Protein 4CG6 (pdb70)

Foldseek 3Di:
DDALQVQVVLQVVLQVLLVVLAVCLADDDPDDAPDDDAFLQQLLQQLLHDHRDGRLLPLLLCLLVLLVVFLPDDDPPQVQHPDPPTDPLLVSSVVSVVVSVVVVLQQDADDPVVGPHDPDHHHCNVSSVSSCVSSVSSVVCCSPVQSNHDHGPPDQPSSLPNVVVVQVVLLPDCPVAPDALQDPRRHQWDDVNSVVNNPDDPDPPDHDDIGPRDHLFVLAVVLLVVLVVVLVVLQPAWDWQFFLFQAPVSDDDTDTDSLLPLQARLLSVLSNVLSNCQSPLVCVQPPDDDPDVVQVVQCPPLWDRSHPPDPRHHTHSNQLQAPPLVLLPDDPPVRRLVSNLVVLLVSSLVSLQVCCPPVTPAQVVVLVVCVVSPSNVSPDDPDPSVPVSHDVNSVSSSVSRSVLSNVLSVSSNVGDHSSSNHDNSSSSSVVNVQCSAAVSSPPGGDDDPPDD/DVVVVVVVVVVVVVDVVVDDPCPPPRVVVVVVVVVVVVCVVCVVVVVVVQAPPCVVPHDPHD/DDPDPCPVDPVVVVVVVVVVVCVPPQCDPDPPHDHD/DVVVVVVVVVVVVVVVD

Sequence (567 aa):
KIQFKEKVLWTAITLFIFLVCCQIPLFGIMSSDSADPFYWMRVILASNRGTLMELGISPIVTSGLIMQLLAGAKIIEVGDTPKDRALFNGAQKLFGMIITIGQSIVYVMTGMYGDPSEMGAGICLLITIQLFVAGLIVLLLDELLQKGYGLGSGISLFIATNICETIVWKAFSPTTVNTGRGMEFEGAIIALFHLLATRTDKVRALREAFYRQNLPNLMNLIATIFVFAVVIYFQGFRVDLPIKSARYRGQYNTYPIKLFYTSNIPIILQSALVSNLYVISQMLSARFSGNLLVSLLGTWSDTSSGGPARAYPVGGLCHYLSPPESFGSVLEDPVHAVVYIVFMLGSCAFFSKTWIEVSGSSAKDVAKQLKEQQMVMRGHRETSMVHELNRYIPTAAAFGGLCIGALSVLADFLGAIGSGTGILLAVTIIYQYFEIFVKEQSEVGSMGALLFFVEPSRQFVKDSIRLVKRCTKPDRKEFQKIAMATAIGFAIMGFIGFFVKLIHIPINNIIVGGEDSPGLKVGPVPVLVMSLLFIASVFMLHIWGKYTRSVFIVSVGSFISVLFIVI

Secondary structure (DSSP, 8-state):
---HHHHHHHHHHHHHHHHHHHHHHHS-TT--------SHHHHHH-SS--SSS--SSHHHHHHHHHHHHHHT---SS-TT-S-SS---THHHHHHHHHHHHHHHHHHS---STT--S-SSS---HHHHHHHHHHHHHHHHHHHHHHTT----STTHHHHHHHHHHHHHHHHHS--SPSSP-SSSSSS---HHHHHHHTT-SSSTTSSSS---SS-SSHHHHHHHHHHHHHHHHTSS--B----S-SSTT-------B-SSTTTHHHHHHHHHHHHHHHHHHHHHHHHTSSTTHHHHHH--SS--TT-TT--SSPTTHHHHH-SS-GGGS----TTSHHHHHHHHHHHHHHHHHHHTTTSS--HHHHHHHHHHTT-SSTT--SS-TTTTT-THHHHHHHHHHHHHHHHHHHHHHHH--SSSSSHHHHHHHHHHHHHHHHTTTTS-----SS--/-HHHHHHHHHHHHHHHHH----TTHHHHHHHHHHHHHHHHHHHHHHHHHHHHGGGTS-SS--/--S-SSTT-HHHHHHHHHHHHHHHHTSS-SSS----/-HHHHHHHHHHHHHHH-

GO terms:
  GO:0005789 endoplasmic reticulum membrane (C, EXP)
  GO:0005789 endoplasmic reticulum membrane (C, TAS)
  GO:0005789 endoplasmic reticulum membrane (C, IDA)
  GO:0045047 protein targeting to ER (P, IDA)

InterPro domains:
  IPR002208 SecY/SEC61-alpha family [PF00344] (75-458)
  IPR002208 SecY/SEC61-alpha family [PIRSF004557] (9-459)
  IPR002208 SecY/SEC61-alpha family [PTHR10906] (17-467)
  IPR002208 SecY/SEC61-alpha family [TIGR00967] (29-465)
  IPR019561 Translocon Sec61/SecY, plug domain [PF10559] (40-74)
  IPR023201 SecY domain superfamily [G3DSA:1.10.3370.10] (6-472)
  IPR023201 SecY domain superfamily [SSF103491] (8-464)
  IPR030659 SecY conserved site [PS00755] (75-94)
  IPR030659 SecY conserved site [PS00756] (164-182)

Organism: Canis lupus familiaris (NCBI:txid9615)

Nearest PDB structures (foldseek):
  4cg6-assembly1_B  TM=1.016E+00  e=1.359E-09  Canis lupus familiaris
  4cg7-assembly1_B  TM=8.699E-01  e=1.970E-08  Canis lupus familiaris
  4cg6-assembly1_A  TM=1.002E+00  e=8.835E-71  Canis lupus familiaris
  2wwb-assembly1_A  TM=7.663E-01  e=1.819E-44  Canis lupus familiaris
  4cg7-assembly1_A  TM=7.395E-01  e=1.780E-42  Canis lupus familiaris

Radius of gyration: 25.64 Å; Cα contacts (8 Å, |Δi|>4): 729; chains: 4; bounding box: 77×64×60 Å

Structure (mmCIF, N/CA/C/O backbone):
data_4CG6
#
_entry.id   4CG6
#
_cell.length_a   1.000
_cell.length_b   1.000
_cell.length_c   1.000
_cell.angle_alpha   90.00
_cell.angle_beta   90.00
_cell.angle_gamma   90.00
#
_symmetry.space_group_name_H-M   'P 1'
#
loop_
_entity.id
_entity.type
_entity.pdbx_description
1 polymer 'PROTEIN TRANSPORT PROTEIN SEC61 SUBUNIT ALPHA ISOFORM 1'
2 polymer 'PROTEIN TRANSPORT PROTEIN SEC61 SUBUNIT GAMMA'
3 polymer 'PROTEIN TRANSPORT PROTEIN SEC61 SUBUNIT BETA'
4 polymer PEPTIDE
#
loop_
_atom_site.group_PDB
_atom_site.id
_atom_site.type_symbol
_atom_site.label_atom_id
_atom_site.label_alt_id
_atom_site.label_comp_id
_atom_site.label_asym_id
_atom_site.label_entity_id
_atom_site.label_seq_id
_atom_site.pdbx_PDB_ins_code
_atom_site.Cartn_x
_atom_site.Cartn_y
_atom_site.Cartn_z
_atom_site.occupancy
_atom_site.B_iso_or_equiv
_atom_site.auth_seq_id
_atom_site.auth_comp_id
_atom_site.auth_asym_id
_atom_site.auth_atom_id
_atom_site.pdbx_PDB_model_num
ATOM 1 N N . LYS A 1 25 ? 113.773 -1.296 0.220 1.00 0.00 25 LYS A N 1
ATOM 2 C CA . LYS A 1 25 ? 112.405 -1.811 0.463 1.00 0.00 25 LYS A CA 1
ATOM 3 C C . LYS A 1 25 ? 112.292 -2.288 1.880 1.00 0.00 25 LYS A C 1
ATOM 4 O O . LYS A 1 25 ? 113.233 -2.850 2.442 1.00 0.00 25 LYS A O 1
ATOM 10 N N . ILE A 1 26 ? 111.100 -2.070 2.492 1.00 0.00 26 ILE A N 1
ATOM 11 C CA . ILE A 1 26 ? 110.751 -2.574 3.802 1.00 0.00 26 ILE A CA 1
ATOM 12 C C . ILE A 1 26 ? 110.506 -4.065 3.665 1.00 0.00 26 ILE A C 1
ATOM 13 O O . ILE A 1 26 ? 110.184 -4.532 2.573 1.00 0.00 26 ILE A O 1
ATOM 18 N N . GLN A 1 27 ? 110.647 -4.806 4.790 1.00 0.00 27 GLN A N 1
ATOM 19 C CA . GLN A 1 27 ? 110.545 -6.237 4.952 1.00 0.00 27 GLN A CA 1
ATOM 20 C C . GLN A 1 27 ? 111.523 -6.506 6.043 1.00 0.00 27 GLN A C 1
ATOM 21 O O . GLN A 1 27 ? 112.705 -6.186 5.922 1.00 0.00 27 GLN A O 1
ATOM 27 N N . PHE A 1 28 ? 111.020 -7.098 7.152 1.00 0.00 28 PHE A N 1
ATOM 28 C CA . PHE A 1 28 ? 111.791 -7.492 8.309 1.00 0.00 28 PHE A CA 1
ATOM 29 C C . PHE A 1 28 ? 112.822 -8.524 7.953 1.00 0.00 28 PHE A C 1
ATOM 30 O O . PHE A 1 28 ? 113.942 -8.482 8.457 1.00 0.00 28 PHE A O 1
ATOM 38 N N . LYS A 1 29 ? 112.452 -9.475 7.059 1.00 0.00 29 LYS A N 1
ATOM 39 C CA . LYS A 1 29 ? 113.342 -10.494 6.566 1.00 0.00 29 LYS A CA 1
ATOM 40 C C . LYS A 1 29 ? 114.518 -9.932 5.807 1.00 0.00 29 LYS A C 1
ATOM 41 O O . LYS A 1 29 ? 115.644 -10.380 6.002 1.00 0.00 29 LYS A O 1
ATOM 47 N N . GLU A 1 30 ? 114.291 -8.919 4.933 1.00 0.00 30 GLU A N 1
ATOM 48 C CA . GLU A 1 30 ? 115.355 -8.331 4.151 1.00 0.00 30 GLU A CA 1
ATOM 49 C C . GLU A 1 30 ? 116.399 -7.618 4.965 1.00 0.00 30 GLU A C 1
ATOM 50 O O . GLU A 1 30 ? 117.587 -7.786 4.703 1.00 0.00 30 GLU A O 1
ATOM 56 N N . LYS A 1 31 ? 115.978 -6.818 5.980 1.00 0.00 31 LYS A N 1
ATOM 57 C CA . LYS A 1 31 ? 116.886 -6.014 6.772 1.00 0.00 31 LYS A CA 1
ATOM 58 C C . LYS A 1 31 ? 117.865 -6.819 7.586 1.00 0.00 31 LYS A C 1
ATOM 59 O O . LYS A 1 31 ? 119.045 -6.475 7.639 1.00 0.00 31 LYS A O 1
ATOM 65 N N . VAL A 1 32 ? 117.400 -7.928 8.216 1.00 0.00 32 VAL A N 1
ATOM 66 C CA . VAL A 1 32 ? 118.234 -8.847 8.961 1.00 0.00 32 VAL A CA 1
ATOM 67 C C . VAL A 1 32 ? 119.259 -9.539 8.090 1.00 0.00 32 VAL A C 1
ATOM 68 O O . VAL A 1 32 ? 120.408 -9.696 8.499 1.00 0.00 32 VAL A O 1
ATOM 72 N N . LEU A 1 33 ? 118.851 -9.961 6.863 1.00 0.00 33 LEU A N 1
ATOM 73 C CA . LEU A 1 33 ? 119.690 -10.629 5.890 1.00 0.00 33 LEU A CA 1
ATOM 74 C C . LEU A 1 33 ? 120.822 -9.767 5.404 1.00 0.00 33 LEU A C 1
ATOM 75 O O . LEU A 1 33 ? 121.930 -10.270 5.242 1.00 0.00 33 LEU A O 1
ATOM 80 N N . TRP A 1 34 ? 120.584 -8.453 5.159 1.00 0.00 34 TRP A N 1
ATOM 81 C CA . TRP A 1 34 ? 121.602 -7.538 4.676 1.00 0.00 34 TRP A CA 1
ATOM 82 C C . TRP A 1 34 ? 122.726 -7.393 5.666 1.00 0.00 34 TRP A C 1
ATOM 83 O O . TRP A 1 34 ? 123.895 -7.385 5.284 1.00 0.00 34 TRP A O 1
ATOM 94 N N . THR A 1 35 ? 122.373 -7.301 6.972 1.00 0.00 35 THR A N 1
ATOM 95 C CA . THR A 1 35 ? 123.298 -7.207 8.081 1.00 0.00 35 THR A CA 1
ATOM 96 C C . THR A 1 35 ? 124.154 -8.454 8.173 1.00 0.00 35 THR A C 1
ATOM 97 O O . THR A 1 35 ? 125.347 -8.371 8.450 1.00 0.00 35 THR A O 1
ATOM 101 N N . ALA A 1 36 ? 123.553 -9.646 7.940 1.00 0.00 36 ALA A N 1
ATOM 102 C CA . ALA A 1 36 ? 124.237 -10.920 7.956 1.00 0.00 36 ALA A CA 1
ATOM 103 C C . ALA A 1 36 ? 125.309 -11.082 6.896 1.00 0.00 36 ALA A C 1
ATOM 104 O O . ALA A 1 36 ? 126.381 -11.603 7.195 1.00 0.00 36 ALA A O 1
ATOM 106 N N . ILE A 1 37 ? 125.046 -10.668 5.626 1.00 0.00 37 ILE A N 1
ATOM 107 C CA . ILE A 1 37 ? 126.006 -10.781 4.536 1.00 0.00 37 ILE A CA 1
ATOM 108 C C . ILE A 1 37 ? 127.241 -9.936 4.769 1.00 0.00 37 ILE A C 1
ATOM 109 O O . ILE A 1 37 ? 128.362 -10.402 4.566 1.00 0.00 37 ILE A O 1
ATOM 114 N N . THR A 1 38 ? 127.044 -8.687 5.259 1.00 0.00 38 THR A N 1
ATOM 115 C CA . THR A 1 38 ? 128.067 -7.745 5.673 1.00 0.00 38 THR A CA 1
ATOM 116 C C . THR A 1 38 ? 128.969 -8.286 6.755 1.00 0.00 38 THR A C 1
ATOM 117 O O . THR A 1 38 ? 130.166 -8.002 6.774 1.00 0.00 38 THR A O 1
ATOM 121 N N . LEU A 1 39 ? 128.367 -9.050 7.700 1.00 0.00 39 LEU A N 1
ATOM 122 C CA . LEU A 1 39 ? 128.931 -9.501 8.949 1.00 0.00 39 LEU A CA 1
ATOM 123 C C . LEU A 1 39 ? 130.156 -10.353 8.743 1.00 0.00 39 LEU A C 1
ATOM 124 O O . LEU A 1 39 ? 131.132 -10.236 9.481 1.00 0.00 39 LEU A O 1
ATOM 129 N N . PHE A 1 40 ? 130.121 -11.236 7.717 1.00 0.00 40 PHE A N 1
ATOM 130 C CA . PHE A 1 40 ? 131.197 -12.135 7.379 1.00 0.00 40 PHE A CA 1
ATOM 131 C C . PHE A 1 40 ? 132.418 -11.391 6.880 1.00 0.00 40 PHE A C 1
ATOM 132 O O . PHE A 1 40 ? 133.535 -11.748 7.243 1.00 0.00 40 PHE A O 1
ATOM 140 N N . ILE A 1 41 ? 132.229 -10.354 6.023 1.00 0.00 41 ILE A N 1
ATOM 141 C CA . ILE A 1 41 ? 133.305 -9.635 5.358 1.00 0.00 41 ILE A CA 1
ATOM 142 C C . ILE A 1 41 ? 134.153 -8.852 6.346 1.00 0.00 41 ILE A C 1
ATOM 143 O O . ILE A 1 41 ? 135.341 -8.632 6.117 1.00 0.00 41 ILE A O 1
ATOM 148 N N . PHE A 1 42 ? 133.556 -8.483 7.506 1.00 0.00 42 PHE A N 1
ATOM 149 C CA . PHE A 1 42 ? 134.190 -7.893 8.668 1.00 0.00 42 PHE A CA 1
ATOM 150 C C . PHE A 1 42 ? 135.334 -8.716 9.218 1.00 0.00 42 PHE A C 1
ATOM 151 O O . PHE A 1 42 ? 136.313 -8.167 9.717 1.00 0.00 42 PHE A O 1
ATOM 159 N N . LEU A 1 43 ? 135.212 -10.062 9.185 1.00 0.00 43 LEU A N 1
ATOM 160 C CA . LEU A 1 43 ? 136.151 -10.972 9.796 1.00 0.00 43 LEU A CA 1
ATOM 161 C C . LEU A 1 43 ? 137.254 -11.260 8.806 1.00 0.00 43 LEU A C 1
ATOM 162 O O . LEU A 1 43 ? 138.418 -11.343 9.198 1.00 0.00 43 LEU A O 1
ATOM 167 N N . VAL A 1 44 ? 136.925 -11.407 7.497 1.00 0.00 44 VAL A N 1
ATOM 168 C CA . VAL A 1 44 ? 137.890 -11.658 6.439 1.00 0.00 44 VAL A CA 1
ATOM 169 C C . VAL A 1 44 ? 138.899 -10.531 6.311 1.00 0.00 44 VAL A C 1
ATOM 170 O O . VAL A 1 44 ? 140.091 -10.774 6.127 1.00 0.00 44 VAL A O 1
ATOM 174 N N . CYS A 1 45 ? 138.430 -9.267 6.457 1.00 0.00 45 CYS A N 1
ATOM 175 C CA . CYS A 1 45 ? 139.236 -8.065 6.440 1.00 0.00 45 CYS A CA 1
ATOM 176 C C . CYS A 1 45 ? 140.210 -7.969 7.588 1.00 0.00 45 CYS A C 1
ATOM 177 O O . CYS A 1 45 ? 141.319 -7.488 7.390 1.00 0.00 45 CYS A O 1
ATOM 180 N N . CYS A 1 46 ? 139.785 -8.397 8.805 1.00 0.00 46 CYS A N 1
ATOM 181 C CA . CYS A 1 46 ? 140.312 -8.109 10.128 1.00 0.00 46 CYS A CA 1
ATOM 182 C C . CYS A 1 46 ? 141.777 -8.447 10.308 1.00 0.00 46 CYS A C 1
ATOM 183 O O . CYS A 1 46 ? 142.490 -7.722 10.998 1.00 0.00 46 CYS A O 1
ATOM 186 N N . GLN A 1 47 ? 142.238 -9.587 9.748 1.00 0.00 47 GLN A N 1
ATOM 187 C CA . GLN A 1 47 ? 143.513 -10.221 10.008 1.00 0.00 47 GLN A CA 1
ATOM 188 C C . GLN A 1 47 ? 144.721 -9.370 9.641 1.00 0.00 47 GLN A C 1
ATOM 189 O O . GLN A 1 47 ? 145.687 -9.327 10.400 1.00 0.00 47 GLN A O 1
ATOM 195 N N . ILE A 1 48 ? 144.714 -8.678 8.477 1.00 0.00 48 ILE A N 1
ATOM 196 C CA . ILE A 1 48 ? 145.758 -7.760 8.041 1.00 0.00 48 ILE A CA 1
ATOM 197 C C . ILE A 1 48 ? 145.871 -6.525 8.957 1.00 0.00 48 ILE A C 1
ATOM 198 O O . ILE A 1 48 ? 147.001 -6.176 9.297 1.00 0.00 48 ILE A O 1
ATOM 203 N N . PRO A 1 49 ? 144.805 -5.888 9.466 1.00 0.00 49 PRO A N 1
ATOM 204 C CA . PRO A 1 49 ? 144.864 -4.824 10.457 1.00 0.00 49 PRO A CA 1
ATOM 205 C C . PRO A 1 49 ? 145.483 -5.243 11.761 1.00 0.00 49 PRO A C 1
ATOM 206 O O . PRO A 1 49 ? 146.121 -4.382 12.361 1.00 0.00 49 PRO A O 1
ATOM 210 N N . LEU A 1 50 ? 145.226 -6.498 12.227 1.00 0.00 50 LEU A N 1
ATOM 211 C CA . LEU A 1 50 ? 145.773 -7.191 13.391 1.00 0.00 50 LEU A CA 1
ATOM 212 C C . LEU A 1 50 ? 147.284 -7.012 13.486 1.00 0.00 50 LEU A C 1
ATOM 213 O O . LEU A 1 50 ? 147.747 -5.906 13.758 1.00 0.00 50 LEU A O 1
ATOM 218 N N . PHE A 1 51 ? 148.111 -8.076 13.348 1.00 0.00 51 PHE A N 1
ATOM 219 C CA . PHE A 1 51 ? 149.532 -7.857 13.192 1.00 0.00 51 PHE A CA 1
ATOM 220 C C . PHE A 1 51 ? 149.866 -8.209 11.776 1.00 0.00 51 PHE A C 1
ATOM 221 O O . PHE A 1 51 ? 149.612 -9.319 11.310 1.00 0.00 51 PHE A O 1
ATOM 229 N N . GLY A 1 52 ? 150.474 -7.223 11.077 1.00 0.00 52 GLY A N 1
ATOM 230 C CA . GLY A 1 52 ? 151.122 -7.379 9.806 1.00 0.00 52 GLY A CA 1
ATOM 231 C C . GLY A 1 52 ? 152.493 -6.833 10.023 1.00 0.00 52 GLY A C 1
ATOM 232 O O . GLY A 1 52 ? 152.635 -5.738 10.566 1.00 0.00 52 GLY A O 1
ATOM 233 N N . ILE A 1 53 ? 153.532 -7.593 9.601 1.00 0.00 53 ILE A N 1
ATOM 234 C CA . ILE A 1 53 ? 154.943 -7.257 9.640 1.00 0.00 53 ILE A CA 1
ATOM 235 C C . ILE A 1 53 ? 155.417 -6.917 11.044 1.00 0.00 53 ILE A C 1
ATOM 236 O O . ILE A 1 53 ? 155.116 -7.649 11.986 1.00 0.00 53 ILE A O 1
ATOM 241 N N . MET A 1 54 ? 156.163 -5.798 11.211 1.00 0.00 54 MET A N 1
ATOM 242 C CA . MET A 1 54 ? 156.683 -5.326 12.473 1.00 0.00 54 MET A CA 1
ATOM 243 C C . MET A 1 54 ? 155.773 -4.325 13.146 1.00 0.00 54 MET A C 1
ATOM 244 O O . MET A 1 54 ? 156.130 -3.810 14.205 1.00 0.00 54 MET A O 1
ATOM 249 N N . SER A 1 55 ? 154.597 -3.999 12.542 1.00 0.00 55 SER A N 1
ATOM 250 C CA . SER A 1 55 ? 153.783 -2.859 12.929 1.00 0.00 55 SER A CA 1
ATOM 251 C C . SER A 1 55 ? 153.279 -2.950 14.355 1.00 0.00 55 SER A C 1
ATOM 252 O O . SER A 1 55 ? 152.897 -4.020 14.827 1.00 0.00 55 SER A O 1
ATOM 255 N N . SER A 1 56 ? 153.296 -1.792 15.058 1.00 0.00 56 SER A N 1
ATOM 256 C CA . SER A 1 56 ? 152.885 -1.666 16.433 1.00 0.00 56 SER A CA 1
ATOM 257 C C . SER A 1 56 ? 152.014 -0.450 16.541 1.00 0.00 56 SER A C 1
ATOM 258 O O . SER A 1 56 ? 152.099 0.468 15.725 1.00 0.00 56 SER A O 1
ATOM 261 N N . ASP A 1 57 ? 151.149 -0.438 17.579 1.00 0.00 57 ASP A N 1
ATOM 262 C CA . ASP A 1 57 ? 150.327 0.680 17.968 1.00 0.00 57 ASP A CA 1
ATOM 263 C C . ASP A 1 57 ? 150.790 1.045 19.348 1.00 0.00 57 ASP A C 1
ATOM 264 O O . ASP A 1 57 ? 150.991 0.165 20.184 1.00 0.00 57 ASP A O 1
ATOM 269 N N . SER A 1 58 ? 150.990 2.359 19.605 1.00 0.00 58 SER A N 1
ATOM 270 C CA . SER A 1 58 ? 151.481 2.844 20.871 1.00 0.00 58 SER A CA 1
ATOM 271 C C . SER A 1 58 ? 150.316 3.540 21.522 1.00 0.00 58 SER A C 1
ATOM 272 O O . SER A 1 58 ? 149.650 4.371 20.905 1.00 0.00 58 SER A O 1
ATOM 275 N N . ALA A 1 59 ? 150.081 3.168 22.806 1.00 0.00 59 ALA A N 1
ATOM 276 C CA . ALA A 1 59 ? 148.942 3.400 23.677 1.00 0.00 59 ALA A CA 1
ATOM 277 C C . ALA A 1 59 ? 147.550 3.339 23.071 1.00 0.00 59 ALA A C 1
ATOM 278 O O . ALA A 1 59 ? 147.374 3.185 21.866 1.00 0.00 59 ALA A O 1
ATOM 280 N N . ASP A 1 60 ? 146.541 3.433 23.975 1.00 0.00 60 ASP A N 1
ATOM 281 C CA . ASP A 1 60 ? 145.107 3.296 23.791 1.00 0.00 60 ASP A CA 1
ATOM 282 C C . ASP A 1 60 ? 144.487 2.553 24.968 1.00 0.00 60 ASP A C 1
ATOM 283 O O . ASP A 1 60 ? 143.746 3.245 25.663 1.00 0.00 60 ASP A O 1
ATOM 288 N N . PRO A 1 61 ? 144.681 1.236 25.261 1.00 0.00 61 PRO A N 1
ATOM 289 C CA . PRO A 1 61 ? 144.177 0.520 26.423 1.00 0.00 61 PRO A CA 1
ATOM 290 C C . PRO A 1 61 ? 142.997 0.974 27.245 1.00 0.00 61 PRO A C 1
ATOM 291 O O . PRO A 1 61 ? 143.126 1.928 28.011 1.00 0.00 61 PRO A O 1
ATOM 295 N N . PHE A 1 62 ? 141.915 0.165 27.166 1.00 0.00 62 PHE A N 1
ATOM 296 C CA . PHE A 1 62 ? 140.782 0.121 28.053 1.00 0.00 62 PHE A CA 1
ATOM 297 C C . PHE A 1 62 ? 139.860 -0.853 27.343 1.00 0.00 62 PHE A C 1
ATOM 298 O O . PHE A 1 62 ? 140.267 -1.540 26.407 1.00 0.00 62 PHE A O 1
ATOM 306 N N . TYR A 1 63 ? 138.613 -0.987 27.840 1.00 0.00 63 TYR A N 1
ATOM 307 C CA . TYR A 1 63 ? 137.801 -2.165 27.664 1.00 0.00 63 TYR A CA 1
ATOM 308 C C . TYR A 1 63 ? 136.413 -1.750 27.314 1.00 0.00 63 TYR A C 1
ATOM 309 O O . TYR A 1 63 ? 135.825 -2.262 26.365 1.00 0.00 63 TYR A O 1
ATOM 318 N N . TRP A 1 64 ? 135.843 -0.827 28.124 1.00 0.00 64 TRP A N 1
ATOM 319 C CA . TRP A 1 64 ? 134.515 -0.270 27.981 1.00 0.00 64 TRP A CA 1
ATOM 320 C C . TRP A 1 64 ? 134.388 0.434 26.655 1.00 0.00 64 TRP A C 1
ATOM 321 O O . TRP A 1 64 ? 133.393 0.278 25.953 1.00 0.00 64 TRP A O 1
ATOM 332 N N . MET A 1 65 ? 135.420 1.232 26.289 1.00 0.00 65 MET A N 1
ATOM 333 C CA . MET A 1 65 ? 135.517 1.913 25.018 1.00 0.00 65 MET A CA 1
ATOM 334 C C . MET A 1 65 ? 135.636 0.906 23.910 1.00 0.00 65 MET A C 1
ATOM 335 O O . MET A 1 65 ? 135.025 1.094 22.867 1.00 0.00 65 MET A O 1
ATOM 340 N N . ARG A 1 66 ? 136.426 -0.173 24.109 1.00 0.00 66 ARG A N 1
ATOM 341 C CA . ARG A 1 66 ? 136.730 -1.174 23.117 1.00 0.00 66 ARG A CA 1
ATOM 342 C C . ARG A 1 66 ? 135.521 -1.963 22.658 1.00 0.00 66 ARG A C 1
ATOM 343 O O . ARG A 1 66 ? 135.393 -2.207 21.464 1.00 0.00 66 ARG A O 1
ATOM 351 N N . VAL A 1 67 ? 134.602 -2.388 23.569 1.00 0.00 67 VAL A N 1
ATOM 352 C CA . VAL A 1 67 ? 133.370 -3.080 23.208 1.00 0.00 67 VAL A CA 1
ATOM 353 C C . VAL A 1 67 ? 132.428 -2.217 22.381 1.00 0.00 67 VAL A C 1
ATOM 354 O O . VAL A 1 67 ? 131.771 -2.705 21.463 1.00 0.00 67 VAL A O 1
ATOM 358 N N . ILE A 1 68 ? 132.359 -0.896 22.676 1.00 0.00 68 ILE A N 1
ATOM 359 C CA . ILE A 1 68 ? 131.592 0.086 21.935 1.00 0.00 68 ILE A CA 1
ATOM 360 C C . ILE A 1 68 ? 132.166 0.274 20.553 1.00 0.00 68 ILE A C 1
ATOM 361 O O . ILE A 1 68 ? 131.435 0.311 19.564 1.00 0.00 68 ILE A O 1
ATOM 366 N N . LEU A 1 69 ? 133.512 0.391 20.486 1.00 0.00 69 LEU A N 1
ATOM 367 C CA . LEU A 1 69 ? 134.313 0.744 19.338 1.00 0.00 69 LEU A CA 1
ATOM 368 C C . LEU A 1 69 ? 134.139 -0.321 18.298 1.00 0.00 69 LEU A C 1
ATOM 369 O O . LEU A 1 69 ? 133.837 -0.025 17.144 1.00 0.00 69 LEU A O 1
ATOM 374 N N . ALA A 1 70 ? 134.327 -1.578 18.755 1.00 0.00 70 ALA A N 1
ATOM 375 C CA . ALA A 1 70 ? 133.921 -2.854 18.226 1.00 0.00 70 ALA A CA 1
ATOM 376 C C . ALA A 1 70 ? 132.570 -2.993 17.586 1.00 0.00 70 ALA A C 1
ATOM 377 O O . ALA A 1 70 ? 131.757 -3.780 18.065 1.00 0.00 70 ALA A O 1
ATOM 379 N N . SER A 1 71 ? 132.290 -2.273 16.475 1.00 0.00 71 SER A N 1
ATOM 380 C CA . SER A 1 71 ? 131.266 -2.680 15.542 1.00 0.00 71 SER A CA 1
ATOM 381 C C . SER A 1 71 ? 131.896 -3.718 14.636 1.00 0.00 71 SER A C 1
ATOM 382 O O . SER A 1 71 ? 132.168 -3.459 13.466 1.00 0.00 71 SER A O 1
ATOM 385 N N . ASN A 1 72 ? 132.141 -4.927 15.201 1.00 0.00 72 ASN A N 1
ATOM 386 C CA . ASN A 1 72 ? 132.725 -6.073 14.550 1.00 0.00 72 ASN A CA 1
ATOM 387 C C . ASN A 1 72 ? 134.237 -5.977 14.535 1.00 0.00 72 ASN A C 1
ATOM 388 O O . ASN A 1 72 ? 134.904 -6.739 13.837 1.00 0.00 72 ASN A O 1
ATOM 393 N N . ARG A 1 73 ? 134.816 -5.004 15.281 1.00 0.00 73 ARG A N 1
ATOM 394 C CA . ARG A 1 73 ? 136.187 -4.598 15.096 1.00 0.00 73 ARG A CA 1
ATOM 395 C C . ARG A 1 73 ? 136.952 -4.806 16.370 1.00 0.00 73 ARG A C 1
ATOM 396 O O . ARG A 1 73 ? 136.539 -4.370 17.438 1.00 0.00 73 ARG A O 1
ATOM 404 N N . GLY A 1 74 ? 138.126 -5.468 16.300 1.00 0.00 74 GLY A N 1
ATOM 405 C CA . GLY A 1 74 ? 139.005 -5.492 17.439 1.00 0.00 74 GLY A CA 1
ATOM 406 C C . GLY A 1 74 ? 140.410 -5.594 16.958 1.00 0.00 74 GLY A C 1
ATOM 407 O O . GLY A 1 74 ? 140.656 -6.140 15.884 1.00 0.00 74 GLY A O 1
ATOM 408 N N . THR A 1 75 ? 141.329 -5.092 17.821 1.00 0.00 75 THR A N 1
ATOM 409 C CA . THR A 1 75 ? 142.763 -5.284 17.888 1.00 0.00 75 THR A CA 1
ATOM 410 C C . THR A 1 75 ? 143.289 -3.980 18.463 1.00 0.00 75 THR A C 1
ATOM 411 O O . THR A 1 75 ? 142.516 -3.130 18.904 1.00 0.00 75 THR A O 1
ATOM 415 N N . LEU A 1 76 ? 144.633 -3.812 18.485 1.00 0.00 76 LEU A N 1
ATOM 416 C CA . LEU A 1 76 ? 145.372 -2.684 19.000 1.00 0.00 76 LEU A CA 1
ATOM 417 C C . LEU A 1 76 ? 145.070 -1.354 18.340 1.00 0.00 76 LEU A C 1
ATOM 418 O O . LEU A 1 76 ? 145.056 -0.331 19.020 1.00 0.00 76 LEU A O 1
ATOM 423 N N . MET A 1 77 ? 144.813 -1.327 17.008 1.00 0.00 77 MET A N 1
ATOM 424 C CA . MET A 1 77 ? 144.646 -0.101 16.250 1.00 0.00 77 MET A CA 1
ATOM 425 C C . MET A 1 77 ? 143.185 0.255 16.202 1.00 0.00 77 MET A C 1
ATOM 426 O O . MET A 1 77 ? 142.348 -0.541 15.796 1.00 0.00 77 MET A O 1
ATOM 431 N N . GLU A 1 78 ? 142.854 1.464 16.703 1.00 0.00 78 GLU A N 1
ATOM 432 C CA . GLU A 1 78 ? 141.516 1.968 16.904 1.00 0.00 78 GLU A CA 1
ATOM 433 C C . GLU A 1 78 ? 140.790 2.341 15.627 1.00 0.00 78 GLU A C 1
ATOM 434 O O . GLU A 1 78 ? 141.402 2.691 14.620 1.00 0.00 78 GLU A O 1
ATOM 440 N N . LEU A 1 79 ? 139.436 2.280 15.705 1.00 0.00 79 LEU A N 1
ATOM 441 C CA . LEU A 1 79 ? 138.461 2.922 14.839 1.00 0.00 79 LEU A CA 1
ATOM 442 C C . LEU A 1 79 ? 138.457 2.519 13.380 1.00 0.00 79 LEU A C 1
ATOM 443 O O . LEU A 1 79 ? 138.174 3.351 12.518 1.00 0.00 79 LEU A O 1
ATOM 448 N N . GLY A 1 80 ? 138.741 1.240 13.040 1.00 0.00 80 GLY A N 1
ATOM 449 C CA . GLY A 1 80 ? 138.610 0.793 11.668 1.00 0.00 80 GLY A CA 1
ATOM 450 C C . GLY A 1 80 ? 137.217 0.814 11.066 1.00 0.00 80 GLY A C 1
ATOM 451 O O . GLY A 1 80 ? 137.034 1.306 9.954 1.00 0.00 80 GLY A O 1
ATOM 452 N N . ILE A 1 81 ? 136.207 0.270 11.798 1.00 0.00 81 ILE A N 1
ATOM 453 C CA . ILE A 1 81 ? 134.830 0.126 11.339 1.00 0.00 81 ILE A CA 1
ATOM 454 C C . ILE A 1 81 ? 133.978 1.307 11.787 1.00 0.00 81 ILE A C 1
ATOM 455 O O . ILE A 1 81 ? 132.808 1.424 11.431 1.00 0.00 81 ILE A O 1
ATOM 460 N N . SER A 1 82 ? 134.539 2.245 12.584 1.00 0.00 82 SER A N 1
ATOM 461 C CA . SER A 1 82 ? 133.773 3.268 13.275 1.00 0.00 82 SER A CA 1
ATOM 462 C C . SER A 1 82 ? 132.985 4.240 12.410 1.00 0.00 82 SER A C 1
ATOM 463 O O . SER A 1 82 ? 131.844 4.480 12.800 1.00 0.00 82 SER A O 1
ATOM 466 N N . PRO A 1 83 ? 133.413 4.869 11.314 1.00 0.00 83 PRO A N 1
ATOM 467 C CA . PRO A 1 83 ? 132.539 5.688 10.475 1.00 0.00 83 PRO A CA 1
ATOM 468 C C . PRO A 1 83 ? 131.267 5.017 9.980 1.00 0.00 83 PRO A C 1
ATOM 469 O O . PRO A 1 83 ? 130.282 5.715 9.756 1.00 0.00 83 PRO A O 1
ATOM 473 N N . ILE A 1 84 ? 131.304 3.686 9.739 1.00 0.00 84 ILE A N 1
ATOM 474 C CA . ILE A 1 84 ? 130.223 2.899 9.189 1.00 0.00 84 ILE A CA 1
ATOM 475 C C . ILE A 1 84 ? 129.005 2.779 10.087 1.00 0.00 84 ILE A C 1
ATOM 476 O O . ILE A 1 84 ? 127.878 2.907 9.609 1.00 0.00 84 ILE A O 1
ATOM 481 N N . VAL A 1 85 ? 129.201 2.560 11.416 1.00 0.00 85 VAL A N 1
ATOM 482 C CA . VAL A 1 85 ? 128.145 2.492 12.421 1.00 0.00 85 VAL A CA 1
ATOM 483 C C . VAL A 1 85 ? 127.397 3.805 12.510 1.00 0.00 85 VAL A C 1
ATOM 484 O O . VAL A 1 85 ? 126.172 3.842 12.627 1.00 0.00 85 VAL A O 1
ATOM 488 N N . THR A 1 86 ? 128.163 4.912 12.419 1.00 0.00 86 THR A N 1
ATOM 489 C CA . THR A 1 86 ? 127.758 6.293 12.497 1.00 0.00 86 THR A CA 1
ATOM 490 C C . THR A 1 86 ? 126.810 6.659 11.384 1.00 0.00 86 THR A C 1
ATOM 491 O O . THR A 1 86 ? 125.890 7.438 11.619 1.00 0.00 86 THR A O 1
ATOM 495 N N . SER A 1 87 ? 127.006 6.102 10.161 1.00 0.00 87 SER A N 1
ATOM 496 C CA . SER A 1 87 ? 126.372 6.500 8.917 1.00 0.00 87 SER A CA 1
ATOM 497 C C . SER A 1 87 ? 124.866 6.418 8.978 1.00 0.00 87 SER A C 1
ATOM 498 O O . SER A 1 87 ? 124.182 7.271 8.415 1.00 0.00 87 SER A O 1
ATOM 501 N N . GLY A 1 88 ? 124.318 5.381 9.658 1.00 0.00 88 GLY A N 1
ATOM 502 C CA . GLY A 1 88 ? 122.897 5.185 9.837 1.00 0.00 88 GLY A CA 1
ATOM 503 C C . GLY A 1 88 ? 122.229 6.299 10.610 1.00 0.00 88 GLY A C 1
ATOM 504 O O . GLY A 1 88 ? 121.108 6.689 10.293 1.00 0.00 88 GLY A O 1
ATOM 505 N N . LEU A 1 89 ? 122.889 6.827 11.669 1.00 0.00 89 LEU A N 1
ATOM 506 C CA . LEU A 1 89 ? 122.422 7.983 12.409 1.00 0.00 89 LEU A CA 1
ATOM 507 C C . LEU A 1 89 ? 122.366 9.252 11.580 1.00 0.00 89 LEU A C 1
ATOM 508 O O . LEU A 1 89 ? 121.455 10.062 11.746 1.00 0.00 89 LEU A O 1
ATOM 513 N N . ILE A 1 90 ? 123.349 9.446 10.661 1.00 0.00 90 ILE A N 1
ATOM 514 C CA . ILE A 1 90 ? 123.444 10.568 9.738 1.00 0.00 90 ILE A CA 1
ATOM 515 C C . ILE A 1 90 ? 122.245 10.613 8.817 1.00 0.00 90 ILE A C 1
ATOM 516 O O . ILE A 1 90 ? 121.720 11.677 8.502 1.00 0.00 90 ILE A O 1
ATOM 521 N N . MET A 1 91 ? 121.789 9.435 8.339 1.00 0.00 91 MET A N 1
ATOM 522 C CA . MET A 1 91 ? 120.624 9.299 7.497 1.00 0.00 91 MET A CA 1
ATOM 523 C C . MET A 1 91 ? 119.367 9.770 8.206 1.00 0.00 91 MET A C 1
ATOM 524 O O . MET A 1 91 ? 118.549 10.462 7.605 1.00 0.00 91 MET A O 1
ATOM 529 N N . GLN A 1 92 ? 119.211 9.445 9.515 1.00 0.00 92 GLN A N 1
ATOM 530 C CA . GLN A 1 92 ? 118.112 9.893 10.348 1.00 0.00 92 GLN A CA 1
ATOM 531 C C . GLN A 1 92 ? 118.101 11.388 10.622 1.00 0.00 92 GLN A C 1
ATOM 532 O O . GLN A 1 92 ? 117.051 11.967 10.900 1.00 0.00 92 GLN A O 1
ATOM 538 N N . LEU A 1 93 ? 119.285 12.045 10.523 1.00 0.00 93 LEU A N 1
ATOM 539 C CA . LEU A 1 93 ? 119.545 13.438 10.841 1.00 0.00 93 LEU A CA 1
ATOM 540 C C . LEU A 1 93 ? 118.770 14.422 9.993 1.00 0.00 93 LEU A C 1
ATOM 541 O O . LEU A 1 93 ? 118.601 15.573 10.389 1.00 0.00 93 LEU A O 1
ATOM 546 N N . LEU A 1 94 ? 118.283 14.002 8.802 1.00 0.00 94 LEU A N 1
ATOM 547 C CA . LEU A 1 94 ? 117.944 14.917 7.740 1.00 0.00 94 LEU A CA 1
ATOM 548 C C . LEU A 1 94 ? 116.724 14.384 7.054 1.00 0.00 94 LEU A C 1
ATOM 549 O O . LEU A 1 94 ? 115.828 15.159 6.726 1.00 0.00 94 LEU A O 1
ATOM 554 N N . ALA A 1 95 ? 116.649 13.047 6.831 1.00 0.00 95 ALA A N 1
ATOM 555 C CA . ALA A 1 95 ? 115.564 12.392 6.127 1.00 0.00 95 ALA A CA 1
ATOM 556 C C . ALA A 1 95 ? 114.230 12.615 6.795 1.00 0.00 95 ALA A C 1
ATOM 557 O O . ALA A 1 95 ? 113.228 12.841 6.117 1.00 0.00 95 ALA A O 1
ATOM 559 N N . GLY A 1 96 ? 114.210 12.586 8.147 1.00 0.00 96 GLY A N 1
ATOM 560 C CA . GLY A 1 96 ? 113.034 12.863 8.930 1.00 0.00 96 GLY A CA 1
ATOM 561 C C . GLY A 1 96 ? 113.375 13.970 9.875 1.00 0.00 96 GLY A C 1
ATOM 562 O O . GLY A 1 96 ? 113.400 13.758 11.086 1.00 0.00 96 GLY A O 1
ATOM 563 N N . ALA A 1 97 ? 113.657 15.180 9.333 1.00 0.00 97 ALA A N 1
ATOM 564 C CA . ALA A 1 97 ? 113.950 16.356 10.119 1.00 0.00 97 ALA A CA 1
ATOM 565 C C . ALA A 1 97 ? 112.988 17.438 9.695 1.00 0.00 97 ALA A C 1
ATOM 566 O O . ALA A 1 97 ? 111.792 17.166 9.598 1.00 0.00 97 ALA A O 1
ATOM 568 N N . LYS A 1 98 ? 113.521 18.673 9.454 1.00 0.00 98 LYS A N 1
ATOM 569 C CA . LYS A 1 98 ? 112.916 19.847 8.848 1.00 0.00 98 LYS A CA 1
ATOM 570 C C . LYS A 1 98 ? 112.853 20.900 9.923 1.00 0.00 98 LYS A C 1
ATOM 571 O O . LYS A 1 98 ? 112.354 20.624 11.012 1.00 0.00 98 LYS A O 1
ATOM 577 N N . ILE A 1 99 ? 113.338 22.131 9.603 1.00 0.00 99 ILE A N 1
ATOM 578 C CA . ILE A 1 99 ? 113.233 23.337 10.401 1.00 0.00 99 ILE A CA 1
ATOM 579 C C . ILE A 1 99 ? 114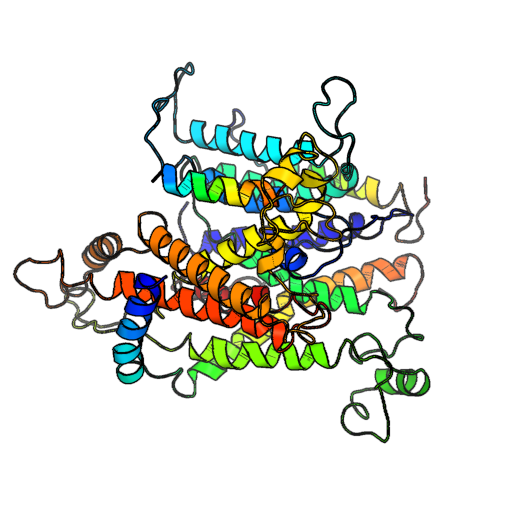.006 24.399 9.646 1.00 0.00 99 ILE A C 1
ATOM 580 O O . ILE A 1 99 ? 113.402 25.070 8.813 1.00 0.00 99 ILE A O 1
ATOM 585 N N . ILE A 1 100 ? 115.320 24.582 9.942 1.00 0.00 100 ILE A N 1
ATOM 586 C CA . ILE A 1 100 ? 116.289 25.543 9.441 1.00 0.00 100 ILE A CA 1
ATOM 587 C C . ILE A 1 100 ? 116.423 25.680 7.933 1.00 0.00 100 ILE A C 1
ATOM 588 O O . ILE A 1 100 ? 117.410 25.224 7.358 1.00 0.00 100 ILE A O 1
ATOM 593 N N . GLU A 1 101 ? 115.409 26.305 7.278 1.00 0.00 101 GLU A N 1
ATOM 594 C CA . GLU A 1 101 ? 115.239 26.642 5.873 1.00 0.00 101 GLU A CA 1
ATOM 595 C C . GLU A 1 101 ? 116.445 26.474 4.979 1.00 0.00 101 GLU A C 1
ATOM 596 O O . GLU A 1 101 ? 117.473 27.116 5.190 1.00 0.00 101 GLU A O 1
ATOM 602 N N . VAL A 1 102 ? 116.269 25.619 3.943 1.00 0.00 102 VAL A N 1
ATOM 603 C CA . VAL A 1 102 ? 117.217 25.160 2.946 1.00 0.00 102 VAL A CA 1
ATOM 604 C C . VAL A 1 102 ? 116.609 23.871 2.418 1.00 0.00 102 VAL A C 1
ATOM 605 O O . VAL A 1 102 ? 117.206 23.159 1.613 1.00 0.00 102 VAL A O 1
ATOM 609 N N . GLY A 1 103 ? 115.348 23.561 2.830 1.00 0.00 103 GLY A N 1
ATOM 610 C CA . GLY A 1 103 ? 114.499 22.554 2.235 1.00 0.00 103 GLY A CA 1
ATOM 611 C C . GLY A 1 103 ? 114.300 22.816 0.771 1.00 0.00 103 GLY A C 1
ATOM 612 O O . GLY A 1 103 ? 113.973 23.940 0.395 1.00 0.00 103 GLY A O 1
ATOM 613 N N . ASP A 1 104 ? 114.514 21.774 -0.071 1.00 0.00 104 ASP A N 1
ATOM 614 C CA . ASP A 1 104 ? 114.312 21.808 -1.506 1.00 0.00 104 ASP A CA 1
ATOM 615 C C . ASP A 1 104 ? 115.483 22.440 -2.222 1.00 0.00 104 ASP A C 1
ATOM 616 O O . ASP A 1 104 ? 115.386 22.668 -3.425 1.00 0.00 104 ASP A O 1
ATOM 621 N N . THR A 1 105 ? 116.585 22.706 -1.461 1.00 0.00 105 THR A N 1
ATOM 622 C CA . THR A 1 105 ? 117.867 23.363 -1.704 1.00 0.00 105 THR A CA 1
ATOM 623 C C . THR A 1 105 ? 118.067 24.166 -3.004 1.00 0.00 105 THR A C 1
ATOM 624 O O . THR A 1 105 ? 117.698 23.690 -4.076 1.00 0.00 105 THR A O 1
ATOM 628 N N . PRO A 1 106 ? 118.649 25.388 -2.984 1.00 0.00 106 PRO A N 1
ATOM 629 C CA . PRO A 1 106 ? 118.863 26.236 -4.162 1.00 0.00 106 PRO A CA 1
ATOM 630 C C . PRO A 1 106 ? 119.724 25.672 -5.279 1.00 0.00 106 PRO A C 1
ATOM 631 O O . PRO A 1 106 ? 119.859 26.364 -6.288 1.00 0.00 106 PRO A O 1
ATOM 635 N N . LYS A 1 107 ? 120.276 24.439 -5.142 1.00 0.00 107 LYS A N 1
ATOM 636 C CA . LYS A 1 107 ? 120.684 23.496 -6.173 1.00 0.00 107 LYS A CA 1
ATOM 637 C C . LYS A 1 107 ? 119.929 23.631 -7.482 1.00 0.00 107 LYS A C 1
ATOM 638 O O . LYS A 1 107 ? 118.713 23.830 -7.471 1.00 0.00 107 LYS A O 1
ATOM 644 N N . ASP A 1 108 ? 120.625 23.505 -8.646 1.00 0.00 108 ASP A N 1
ATOM 645 C CA . ASP A 1 108 ? 119.999 23.368 -9.955 1.00 0.00 108 ASP A CA 1
ATOM 646 C C . ASP A 1 108 ? 119.186 22.081 -10.056 1.00 0.00 108 ASP A C 1
ATOM 647 O O . ASP A 1 108 ? 118.926 21.447 -9.036 1.00 0.00 108 ASP A O 1
ATOM 652 N N . ARG A 1 109 ? 118.798 21.633 -11.288 1.00 0.00 109 ARG A N 1
ATOM 653 C CA . ARG A 1 109 ? 117.802 20.593 -11.561 1.00 0.00 109 ARG A CA 1
ATOM 654 C C . ARG A 1 109 ? 116.698 20.551 -10.516 1.00 0.00 109 ARG A C 1
ATOM 655 O O . ARG A 1 109 ? 115.851 21.442 -10.500 1.00 0.00 109 ARG A O 1
ATOM 663 N N . ALA A 1 110 ? 116.771 19.545 -9.610 1.00 0.00 110 ALA A N 1
ATOM 664 C CA . ALA A 1 110 ? 116.080 19.465 -8.344 1.00 0.00 110 ALA A CA 1
ATOM 665 C C . ALA A 1 110 ? 116.206 18.024 -7.944 1.00 0.00 110 ALA A C 1
ATOM 666 O O . ALA A 1 110 ? 117.148 17.360 -8.378 1.00 0.00 110 ALA A O 1
ATOM 668 N N . LEU A 1 111 ? 115.284 17.550 -7.066 1.00 0.00 111 LEU A N 1
ATOM 669 C CA . LEU A 1 111 ? 115.168 16.216 -6.527 1.00 0.00 111 LEU A CA 1
ATOM 670 C C . LEU A 1 111 ? 115.738 16.314 -5.148 1.00 0.00 111 LEU A C 1
ATOM 671 O O . LEU A 1 111 ? 116.959 16.353 -5.003 1.00 0.00 111 LEU A O 1
ATOM 676 N N . PHE A 1 112 ? 114.879 16.371 -4.097 1.00 0.00 112 PHE A N 1
ATOM 677 C CA . PHE A 1 112 ? 115.334 16.440 -2.724 1.00 0.00 112 PHE A CA 1
ATOM 678 C C . PHE A 1 112 ? 115.396 15.003 -2.253 1.00 0.00 112 PHE A C 1
ATOM 679 O O . PHE A 1 112 ? 115.678 14.154 -3.093 1.00 0.00 112 PHE A O 1
ATOM 687 N N . ASN A 1 113 ? 115.080 14.702 -0.958 1.00 0.00 113 ASN A N 1
ATOM 688 C CA . ASN A 1 113 ? 115.334 13.498 -0.150 1.00 0.00 113 ASN A CA 1
ATOM 689 C C . ASN A 1 113 ? 116.585 12.665 -0.406 1.00 0.00 113 ASN A C 1
ATOM 690 O O . ASN A 1 113 ? 117.343 12.398 0.523 1.00 0.00 113 ASN A O 1
ATOM 695 N N . GLY A 1 114 ? 116.839 12.252 -1.663 1.00 0.00 114 GLY A N 1
ATOM 696 C CA . GLY A 1 114 ? 118.052 11.675 -2.180 1.00 0.00 114 GLY A CA 1
ATOM 697 C C . GLY A 1 114 ? 119.202 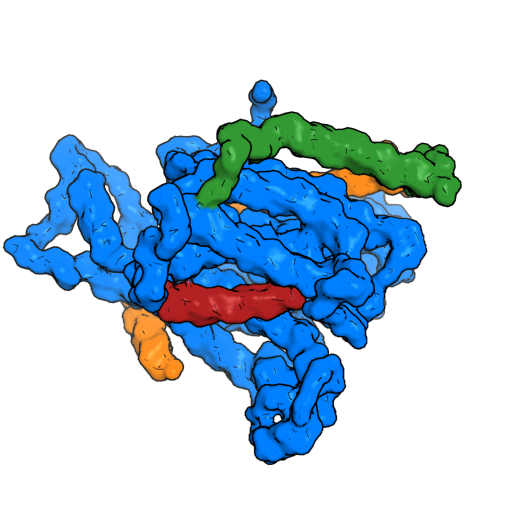12.643 -2.078 1.00 0.00 114 GLY A C 1
ATOM 698 O O . GLY A 1 114 ? 120.335 12.234 -1.843 1.00 0.00 114 GLY A O 1
ATOM 699 N N . ALA A 1 115 ? 118.940 13.957 -2.294 1.00 0.00 115 ALA A N 1
ATOM 700 C CA . ALA A 1 115 ? 119.893 15.032 -2.104 1.00 0.00 115 ALA A CA 1
ATOM 701 C C . ALA A 1 115 ? 120.351 15.140 -0.666 1.00 0.00 115 ALA A C 1
ATOM 702 O O . ALA A 1 115 ? 121.533 15.363 -0.409 1.00 0.00 115 ALA A O 1
ATOM 704 N N . GLN A 1 116 ? 119.416 14.984 0.307 1.00 0.00 116 GLN A N 1
ATOM 705 C CA . GLN A 1 116 ? 119.698 14.956 1.731 1.00 0.00 116 GLN A CA 1
ATOM 706 C C . GLN A 1 116 ? 120.571 13.784 2.104 1.00 0.00 116 GLN A C 1
ATOM 707 O O . GLN A 1 116 ? 121.484 13.912 2.915 1.00 0.00 116 GLN A O 1
ATOM 713 N N . LYS A 1 117 ? 120.284 12.606 1.502 1.00 0.00 117 LYS A N 1
ATOM 714 C CA . LYS A 1 117 ? 121.010 11.365 1.644 1.00 0.00 117 LYS A CA 1
ATOM 715 C C . LYS A 1 117 ? 122.434 11.507 1.160 1.00 0.00 117 LYS A C 1
ATOM 716 O O . LYS A 1 117 ? 123.354 10.986 1.788 1.00 0.00 117 LYS A O 1
ATOM 722 N N . LEU A 1 118 ? 122.640 12.235 0.032 1.00 0.00 118 LEU A N 1
ATOM 723 C CA . LEU A 1 118 ? 123.931 12.522 -0.556 1.00 0.00 118 LEU A CA 1
ATOM 724 C C . LEU A 1 118 ? 124.782 13.353 0.367 1.00 0.00 118 LEU A C 1
ATOM 725 O O . LEU A 1 118 ? 125.974 13.100 0.510 1.00 0.00 118 LEU A O 1
ATOM 730 N N . PHE A 1 119 ? 124.158 14.351 1.041 1.00 0.00 119 PHE A N 1
ATOM 731 C CA . PHE A 1 119 ? 124.774 15.217 2.022 1.00 0.00 119 PHE A CA 1
ATOM 732 C C . PHE A 1 119 ? 125.248 14.411 3.210 1.00 0.00 119 PHE A C 1
ATOM 733 O O . PHE A 1 119 ? 126.324 14.664 3.742 1.00 0.00 119 PHE A O 1
ATOM 741 N N . GLY A 1 120 ? 124.440 13.409 3.629 1.00 0.00 120 GLY A N 1
ATOM 742 C CA . GLY A 1 120 ? 124.712 12.482 4.703 1.00 0.00 120 GLY A CA 1
ATOM 743 C C . GLY A 1 120 ? 125.986 11.706 4.500 1.00 0.00 120 GLY A C 1
ATOM 744 O O . GLY A 1 120 ? 126.751 11.501 5.439 1.00 0.00 120 GLY A O 1
ATOM 745 N N . MET A 1 121 ? 126.229 11.246 3.249 1.00 0.00 121 MET A N 1
ATOM 746 C CA . MET A 1 121 ? 127.408 10.512 2.844 1.00 0.00 121 MET A CA 1
ATOM 747 C C . MET A 1 121 ? 128.658 11.347 3.008 1.00 0.00 121 MET A C 1
ATOM 748 O O . MET A 1 121 ? 129.684 10.841 3.451 1.00 0.00 121 MET A O 1
ATOM 753 N N . ILE A 1 122 ? 128.581 12.660 2.670 1.00 0.00 122 ILE A N 1
ATOM 754 C CA . ILE A 1 122 ? 129.664 13.624 2.747 1.00 0.00 122 ILE A CA 1
ATOM 755 C C . ILE A 1 122 ? 130.125 13.794 4.180 1.00 0.00 122 ILE A C 1
ATOM 756 O O . ILE A 1 122 ? 131.327 13.869 4.429 1.00 0.00 122 ILE A O 1
ATOM 761 N N . ILE A 1 123 ? 129.181 13.842 5.157 1.00 0.00 123 ILE A N 1
ATOM 762 C CA . ILE A 1 123 ? 129.482 13.980 6.572 1.00 0.00 123 ILE A CA 1
ATOM 763 C C . ILE A 1 123 ? 130.276 12.794 7.073 1.00 0.00 123 ILE A C 1
ATOM 764 O O . ILE A 1 123 ? 131.230 12.975 7.827 1.00 0.00 123 ILE A O 1
ATOM 769 N N . THR A 1 124 ? 129.927 11.559 6.630 1.00 0.00 124 THR A N 1
ATOM 770 C CA . THR A 1 124 ? 130.612 10.335 7.004 1.00 0.00 124 THR A CA 1
ATOM 771 C C . THR A 1 124 ? 132.051 10.340 6.531 1.00 0.00 124 THR A C 1
ATOM 772 O O . THR A 1 124 ? 132.953 9.956 7.274 1.00 0.00 124 THR A O 1
ATOM 776 N N . ILE A 1 125 ? 132.285 10.807 5.279 1.00 0.00 125 ILE A N 1
ATOM 777 C CA . ILE A 1 125 ? 133.585 10.905 4.646 1.00 0.00 125 ILE A CA 1
ATOM 778 C C . ILE A 1 125 ? 134.483 11.868 5.390 1.00 0.00 125 ILE A C 1
ATOM 779 O O . ILE A 1 125 ? 135.664 11.588 5.572 1.00 0.00 125 ILE A O 1
ATOM 784 N N . GLY A 1 126 ? 133.936 13.014 5.866 1.00 0.00 126 GLY A N 1
ATOM 785 C CA . GLY A 1 126 ? 134.678 14.042 6.567 1.00 0.00 126 GLY A CA 1
ATOM 786 C C . GLY A 1 126 ? 135.266 13.569 7.869 1.00 0.00 126 GLY A C 1
ATOM 787 O O . GLY A 1 126 ? 136.393 13.920 8.213 1.00 0.00 126 GLY A O 1
ATOM 788 N N . GLN A 1 127 ? 134.494 12.741 8.610 1.00 0.00 127 GLN A N 1
ATOM 789 C CA . GLN A 1 127 ? 134.862 12.112 9.858 1.00 0.00 127 GLN A CA 1
ATOM 790 C C . GLN A 1 127 ? 136.019 11.156 9.691 1.00 0.00 127 GLN A C 1
ATOM 791 O O . GLN A 1 127 ? 136.887 11.066 10.558 1.00 0.00 127 GLN A O 1
ATOM 797 N N . SER A 1 128 ? 136.037 10.423 8.550 1.00 0.00 128 SER A N 1
ATOM 798 C CA . SER A 1 128 ? 136.988 9.381 8.229 1.00 0.00 128 SER A CA 1
ATOM 799 C C . SER A 1 128 ? 138.354 9.966 8.003 1.00 0.00 128 SER A C 1
ATOM 800 O O . SER A 1 128 ? 139.342 9.442 8.517 1.00 0.00 128 SER A O 1
ATOM 803 N N . ILE A 1 129 ? 138.418 11.064 7.206 1.00 0.00 129 ILE A N 1
ATOM 804 C CA . ILE A 1 129 ? 139.622 11.694 6.706 1.00 0.00 129 ILE A CA 1
ATOM 805 C C . ILE A 1 129 ? 140.538 12.131 7.823 1.00 0.00 129 ILE A C 1
ATOM 806 O O . ILE A 1 129 ? 141.744 11.926 7.721 1.00 0.00 129 ILE A O 1
ATOM 811 N N . VAL A 1 130 ? 140.005 12.757 8.902 1.00 0.00 130 VAL A N 1
ATOM 812 C CA . VAL A 1 130 ? 140.822 13.287 9.975 1.00 0.00 130 VAL A CA 1
ATOM 813 C C . VAL A 1 130 ? 141.677 12.245 10.680 1.00 0.00 130 VAL A C 1
ATOM 814 O O . VAL A 1 130 ? 142.850 12.505 10.948 1.00 0.00 130 VAL A O 1
ATOM 818 N N . TYR A 1 131 ? 141.129 11.030 10.962 1.00 0.00 131 TYR A N 1
ATOM 819 C CA . TYR A 1 131 ? 141.881 9.958 11.591 1.00 0.00 131 TYR A CA 1
ATOM 820 C C . TYR A 1 131 ? 143.011 9.431 10.732 1.00 0.00 131 TYR A C 1
ATOM 821 O O . TYR A 1 131 ? 144.139 9.281 11.198 1.00 0.00 131 TYR A O 1
ATOM 830 N N . VAL A 1 132 ? 142.705 9.173 9.438 1.00 0.00 132 VAL A N 1
ATOM 831 C CA . VAL A 1 132 ? 143.618 8.696 8.424 1.00 0.00 132 VAL A CA 1
ATOM 832 C C . VAL A 1 132 ? 144.613 9.755 8.040 1.00 0.00 132 VAL A C 1
ATOM 833 O O . VAL A 1 132 ? 144.318 10.945 8.140 1.00 0.00 132 VAL A O 1
ATOM 837 N N . MET A 1 133 ? 145.844 9.360 7.623 1.00 0.00 133 MET A N 1
ATOM 838 C CA . MET A 1 133 ? 146.806 10.334 7.152 1.00 0.00 133 MET A CA 1
ATOM 839 C C . MET A 1 133 ? 146.346 10.830 5.797 1.00 0.00 133 MET A C 1
ATOM 840 O O . MET A 1 133 ? 145.656 10.129 5.057 1.00 0.00 133 MET A O 1
ATOM 845 N N . THR A 1 134 ? 146.724 12.082 5.473 1.00 0.00 134 THR A N 1
ATOM 846 C CA . THR A 1 134 ? 146.368 12.769 4.262 1.00 0.00 134 THR A CA 1
ATOM 847 C C . THR A 1 134 ? 147.635 13.436 3.794 1.00 0.00 134 THR A C 1
ATOM 848 O O . THR A 1 134 ? 148.565 13.635 4.575 1.00 0.00 134 THR A O 1
ATOM 852 N N . GLY A 1 135 ? 147.703 13.776 2.484 1.00 0.00 135 GLY A N 1
ATOM 853 C CA . GLY A 1 135 ? 148.821 14.435 1.845 1.00 0.00 135 GLY A CA 1
ATOM 854 C C . GLY A 1 135 ? 149.076 15.802 2.424 1.00 0.00 135 GLY A C 1
ATOM 855 O O . GLY A 1 135 ? 148.148 16.484 2.852 1.00 0.00 135 GLY A O 1
ATOM 856 N N . MET A 1 136 ? 150.374 16.196 2.454 1.00 0.00 136 MET A N 1
ATOM 857 C CA . MET A 1 136 ? 150.965 17.300 3.186 1.00 0.00 136 MET A CA 1
ATOM 858 C C . MET A 1 136 ? 150.393 18.636 2.786 1.00 0.00 136 MET A C 1
ATOM 859 O O . MET A 1 136 ? 150.189 19.513 3.625 1.00 0.00 136 MET A O 1
ATOM 864 N N . TYR A 1 137 ? 150.119 18.816 1.481 1.00 0.00 137 TYR A N 1
ATOM 865 C CA . TYR A 1 137 ? 149.574 20.030 0.929 1.00 0.00 137 TYR A CA 1
ATOM 866 C C . TYR A 1 137 ? 148.095 19.795 0.836 1.00 0.00 137 TYR A C 1
ATOM 867 O O . TYR A 1 137 ? 147.661 18.786 0.281 1.00 0.00 137 TYR A O 1
ATOM 876 N N . GLY A 1 138 ? 147.282 20.705 1.435 1.00 0.00 138 GLY A N 1
ATOM 877 C CA . GLY A 1 138 ? 145.868 20.472 1.630 1.00 0.00 138 GLY A CA 1
ATOM 878 C C . GLY A 1 138 ? 145.542 19.665 2.859 1.00 0.00 138 GLY A C 1
ATOM 879 O O . GLY A 1 138 ? 144.383 19.304 3.058 1.00 0.00 138 GLY A O 1
ATOM 880 N N . ASP A 1 139 ? 146.552 19.331 3.702 1.00 0.00 139 ASP A N 1
ATOM 881 C CA . ASP A 1 139 ? 146.371 18.476 4.854 1.00 0.00 139 ASP A CA 1
ATOM 882 C C . ASP A 1 139 ? 145.448 18.925 5.995 1.00 0.00 139 ASP A C 1
ATOM 883 O O . ASP A 1 139 ? 144.711 18.011 6.362 1.00 0.00 139 ASP A O 1
ATOM 888 N N . PRO A 1 140 ? 145.318 20.144 6.602 1.00 0.00 140 PRO A N 1
ATOM 889 C CA . PRO A 1 140 ? 144.197 20.470 7.471 1.00 0.00 140 PRO A CA 1
ATOM 890 C C . PRO A 1 140 ? 143.770 19.500 8.548 1.00 0.00 140 PRO A C 1
ATOM 891 O O . PRO A 1 140 ? 142.566 19.322 8.729 1.00 0.00 140 PRO A O 1
ATOM 895 N N . SER A 1 141 ? 144.753 18.913 9.273 1.00 0.00 141 SER A N 1
ATOM 896 C CA . SER A 1 141 ? 144.556 17.935 10.315 1.00 0.00 141 SER A CA 1
ATOM 897 C C . SER A 1 141 ? 145.944 17.486 10.702 1.00 0.00 141 SER A C 1
ATOM 898 O O . SER A 1 141 ? 146.935 18.058 10.248 1.00 0.00 141 SER A O 1
ATOM 901 N N . GLU A 1 142 ? 146.030 16.455 11.580 1.00 0.00 142 GLU A N 1
ATOM 902 C CA . GLU A 1 142 ? 147.246 15.771 11.961 1.00 0.00 142 GLU A CA 1
ATOM 903 C C . GLU A 1 142 ? 148.051 16.609 12.923 1.00 0.00 142 GLU A C 1
ATOM 904 O O . GLU A 1 142 ? 147.517 17.541 13.518 1.00 0.00 142 GLU A O 1
ATOM 910 N N . MET A 1 143 ? 149.345 16.236 13.102 1.00 0.00 143 MET A N 1
ATOM 911 C CA . MET A 1 143 ? 150.355 16.826 13.960 1.00 0.00 143 MET A CA 1
ATOM 912 C C . MET A 1 143 ? 150.250 16.327 15.382 1.00 0.00 143 MET A C 1
ATOM 913 O O . MET A 1 143 ? 151.003 16.752 16.259 1.00 0.00 143 MET A O 1
ATOM 918 N N . GLY A 1 144 ? 149.331 15.362 15.620 1.00 0.00 144 GLY A N 1
ATOM 919 C CA . GLY A 1 144 ? 149.092 14.756 16.903 1.00 0.00 144 GLY A CA 1
ATOM 920 C C . GLY A 1 144 ? 149.240 13.283 16.704 1.00 0.00 144 GLY A C 1
ATOM 921 O O . GLY A 1 144 ? 150.316 12.804 16.349 1.00 0.00 144 GLY A O 1
ATOM 922 N N . ALA A 1 145 ? 148.138 12.534 16.939 1.00 0.00 145 ALA A N 1
ATOM 923 C CA . ALA A 1 145 ? 148.096 11.100 16.808 1.00 0.00 145 ALA A CA 1
ATOM 924 C C . ALA A 1 145 ? 147.090 10.812 15.736 1.00 0.00 145 ALA A C 1
ATOM 925 O O . ALA A 1 145 ? 146.038 11.448 15.666 1.00 0.00 145 ALA A O 1
ATOM 927 N N . GLY A 1 146 ? 147.421 9.854 14.847 1.00 0.00 146 GLY A N 1
ATOM 928 C CA . GLY A 1 146 ? 146.606 9.581 13.699 1.00 0.00 146 GLY A CA 1
ATOM 929 C C . GLY A 1 146 ? 147.272 8.472 12.957 1.00 0.00 146 GLY A C 1
ATOM 930 O O . GLY A 1 146 ? 147.491 7.395 13.510 1.00 0.00 146 GLY A O 1
ATOM 931 N N . ILE A 1 147 ? 147.593 8.724 11.659 1.00 0.00 147 ILE A N 1
ATOM 932 C CA . ILE A 1 147 ? 148.104 7.763 10.698 1.00 0.00 147 ILE A CA 1
ATOM 933 C C . ILE A 1 147 ? 147.057 6.685 10.522 1.00 0.00 147 ILE A C 1
ATOM 934 O O . ILE A 1 147 ? 145.889 7.031 10.366 1.00 0.00 147 ILE A O 1
ATOM 939 N N . CYS A 1 148 ? 147.417 5.373 10.552 1.00 0.00 148 CYS A N 1
ATOM 940 C CA . CYS A 1 148 ? 146.479 4.280 10.393 1.00 0.00 148 CYS A CA 1
ATOM 941 C C . CYS A 1 148 ? 145.700 4.356 9.102 1.00 0.00 148 CYS A C 1
ATOM 942 O O . CYS A 1 148 ? 144.484 4.208 9.097 1.00 0.00 148 CYS A O 1
ATOM 945 N N . LEU A 1 149 ? 146.386 4.640 7.972 1.00 0.00 149 LEU A N 1
ATOM 946 C CA . LEU A 1 149 ? 145.752 4.991 6.722 1.00 0.00 149 LEU A CA 1
ATOM 947 C C . LEU A 1 149 ? 145.624 3.715 5.949 1.00 0.00 149 LEU A C 1
ATOM 948 O O . LEU A 1 149 ? 144.542 3.403 5.452 1.00 0.00 149 LEU A O 1
ATOM 953 N N . LEU A 1 150 ? 146.717 2.918 5.876 1.00 0.00 150 LEU A N 1
ATOM 954 C CA . LEU A 1 150 ? 146.696 1.574 5.347 1.00 0.00 150 LEU A CA 1
ATOM 955 C C . LEU A 1 150 ? 145.838 0.681 6.210 1.00 0.00 150 LEU A C 1
ATOM 956 O O . LEU A 1 150 ? 145.063 -0.123 5.702 1.00 0.00 150 LEU A O 1
ATOM 961 N N . ILE A 1 151 ? 145.973 0.811 7.550 1.00 0.00 151 ILE A N 1
ATOM 962 C CA . ILE A 1 151 ? 145.340 -0.039 8.532 1.00 0.00 151 ILE A CA 1
ATOM 963 C C . ILE A 1 151 ? 143.829 0.065 8.504 1.00 0.00 151 ILE A C 1
ATOM 964 O O . ILE A 1 151 ? 143.145 -0.953 8.576 1.00 0.00 151 ILE A O 1
ATOM 969 N N . THR A 1 152 ? 143.282 1.297 8.342 1.00 0.00 152 THR A N 1
ATOM 970 C CA . THR A 1 152 ? 141.862 1.583 8.210 1.00 0.00 152 THR A CA 1
ATOM 971 C C . THR A 1 152 ? 141.280 0.969 6.958 1.00 0.00 152 THR A C 1
ATOM 972 O O . THR A 1 152 ? 140.146 0.496 6.985 1.00 0.00 152 THR A O 1
ATOM 976 N N . ILE A 1 153 ? 142.036 0.981 5.829 1.00 0.00 153 ILE A N 1
ATOM 977 C CA . ILE A 1 153 ? 141.525 0.783 4.487 1.00 0.00 153 ILE A CA 1
ATOM 978 C C . ILE A 1 153 ? 140.899 -0.575 4.267 1.00 0.00 153 ILE A C 1
ATOM 979 O O . ILE A 1 153 ? 139.898 -0.666 3.564 1.00 0.00 153 ILE A O 1
ATOM 984 N N . GLN A 1 154 ? 141.464 -1.672 4.838 1.00 0.00 154 GLN A N 1
ATOM 985 C CA . GLN A 1 154 ? 140.923 -3.007 4.663 1.00 0.00 154 GLN A CA 1
ATOM 986 C C . GLN A 1 154 ? 139.560 -3.140 5.305 1.00 0.00 154 GLN A C 1
ATOM 987 O O . GLN A 1 154 ? 138.665 -3.752 4.724 1.00 0.00 154 GLN A O 1
ATOM 993 N N . LEU A 1 155 ? 139.360 -2.539 6.505 1.00 0.00 155 LEU A N 1
ATOM 994 C CA . LEU A 1 155 ? 138.071 -2.453 7.166 1.00 0.00 155 LEU A CA 1
ATOM 995 C C . LEU A 1 155 ? 137.085 -1.645 6.366 1.00 0.00 155 LEU A C 1
ATOM 996 O O . LEU A 1 155 ? 135.893 -1.941 6.366 1.00 0.00 155 LEU A O 1
ATOM 1001 N N . PHE A 1 156 ? 137.587 -0.590 5.680 1.00 0.00 156 PHE A N 1
ATOM 1002 C CA . PHE A 1 156 ? 136.841 0.306 4.832 1.00 0.00 156 PHE A CA 1
ATOM 1003 C C . PHE A 1 156 ? 136.211 -0.397 3.650 1.00 0.00 156 PHE A C 1
ATOM 1004 O O . PHE A 1 156 ? 135.197 0.077 3.166 1.00 0.00 156 PHE A O 1
ATOM 1012 N N . VAL A 1 157 ? 136.782 -1.536 3.175 1.00 0.00 157 VAL A N 1
ATOM 1013 C CA . VAL A 1 157 ? 136.363 -2.304 2.009 1.00 0.00 157 VAL A CA 1
ATOM 1014 C C . VAL A 1 157 ? 135.154 -3.129 2.394 1.00 0.00 157 VAL A C 1
ATOM 1015 O O . VAL A 1 157 ? 134.228 -3.303 1.604 1.00 0.00 157 VAL A O 1
ATOM 1019 N N . ALA A 1 158 ? 135.135 -3.622 3.649 1.00 0.00 158 ALA A N 1
ATOM 1020 C CA . ALA A 1 158 ? 134.111 -4.443 4.255 1.00 0.00 158 ALA A CA 1
ATOM 1021 C C . ALA A 1 158 ? 132.926 -3.558 4.534 1.00 0.00 158 ALA A C 1
ATOM 1022 O O . ALA A 1 158 ? 131.777 -3.956 4.357 1.00 0.00 158 ALA A O 1
ATOM 1024 N N . GLY A 1 159 ? 133.220 -2.324 4.991 1.00 0.00 159 GLY A N 1
ATOM 1025 C CA . GLY A 1 159 ? 132.324 -1.327 5.505 1.00 0.00 159 GLY A CA 1
ATOM 1026 C C . GLY A 1 159 ? 131.841 -0.454 4.370 1.00 0.00 159 GLY A C 1
ATOM 1027 O O . GLY A 1 159 ? 130.978 0.400 4.561 1.00 0.00 159 GLY A O 1
ATOM 1028 N N . LEU A 1 160 ? 132.395 -0.658 3.149 1.00 0.00 160 LEU A N 1
ATOM 1029 C CA . LEU A 1 160 ? 132.068 0.061 1.936 1.00 0.00 160 LEU A CA 1
ATOM 1030 C C . LEU A 1 160 ? 130.867 -0.645 1.395 1.00 0.00 160 LEU A C 1
ATOM 1031 O O . LEU A 1 160 ? 129.929 0.005 0.951 1.00 0.00 160 LEU A O 1
ATOM 1036 N N . ILE A 1 161 ? 130.857 -2.001 1.414 1.00 0.00 161 ILE A N 1
ATOM 1037 C CA . ILE A 1 161 ? 129.710 -2.793 1.018 1.00 0.00 161 ILE A CA 1
ATOM 1038 C C . ILE A 1 161 ? 128.503 -2.475 1.891 1.00 0.00 161 ILE A C 1
ATOM 1039 O O . ILE A 1 161 ? 127.383 -2.473 1.388 1.00 0.00 161 ILE A O 1
ATOM 1044 N N . VAL A 1 162 ? 128.704 -2.128 3.194 1.00 0.00 162 VAL A N 1
ATOM 1045 C CA . VAL A 1 162 ? 127.644 -1.663 4.074 1.00 0.00 162 VAL A CA 1
ATOM 1046 C C . VAL A 1 162 ? 127.097 -0.325 3.630 1.00 0.00 162 VAL A C 1
ATOM 1047 O O . VAL A 1 162 ? 125.886 -0.123 3.604 1.00 0.00 162 VAL A O 1
ATOM 1051 N N . LEU A 1 163 ? 128.008 0.606 3.253 1.00 0.00 163 LEU A N 1
ATOM 1052 C CA . LEU A 1 163 ? 127.713 1.973 2.883 1.00 0.00 163 LEU A CA 1
ATOM 1053 C C . LEU A 1 163 ? 126.905 2.034 1.617 1.00 0.00 163 LEU A C 1
ATOM 1054 O O . LEU A 1 163 ? 125.939 2.782 1.521 1.00 0.00 163 LEU A O 1
ATOM 1059 N N . LEU A 1 164 ? 127.299 1.212 0.623 1.00 0.00 164 LEU A N 1
ATOM 1060 C CA . LEU A 1 164 ? 126.710 1.084 -0.686 1.00 0.00 164 LEU A CA 1
ATOM 1061 C C . LEU A 1 164 ? 125.339 0.470 -0.602 1.00 0.00 164 LEU A C 1
ATOM 1062 O O . LEU A 1 164 ? 124.440 0.876 -1.336 1.00 0.00 164 LEU A O 1
ATOM 1067 N N . LEU A 1 165 ? 125.146 -0.516 0.311 1.00 0.00 165 LEU A N 1
ATOM 1068 C CA . LEU A 1 165 ? 123.870 -1.148 0.590 1.00 0.00 165 LEU A CA 1
ATOM 1069 C C . LEU A 1 165 ? 122.902 -0.109 1.106 1.00 0.00 165 LEU A C 1
ATOM 1070 O O . LEU A 1 165 ? 121.753 -0.056 0.678 1.00 0.00 165 LEU A O 1
ATOM 1075 N N . ASP A 1 166 ? 123.386 0.775 2.013 1.00 0.00 166 ASP A N 1
ATOM 1076 C CA . ASP A 1 166 ? 122.628 1.847 2.619 1.00 0.00 166 ASP A CA 1
ATOM 1077 C C . ASP A 1 166 ? 122.190 2.846 1.579 1.00 0.00 166 ASP A C 1
ATOM 1078 O O . ASP A 1 166 ? 121.070 3.328 1.659 1.00 0.00 166 ASP A O 1
ATOM 1083 N N . GLU A 1 167 ? 123.037 3.179 0.573 1.00 0.00 167 GLU A N 1
ATOM 1084 C CA . GLU A 1 167 ? 122.713 4.155 -0.451 1.00 0.00 167 GLU A CA 1
ATOM 1085 C C . GLU A 1 167 ? 121.555 3.707 -1.318 1.00 0.00 167 GLU A C 1
ATOM 1086 O O . GLU A 1 167 ? 120.617 4.470 -1.548 1.00 0.00 167 GLU A O 1
ATOM 1092 N N . LEU A 1 168 ? 121.613 2.449 -1.812 1.00 0.00 168 LEU A N 1
ATOM 1093 C CA . LEU A 1 168 ? 120.681 1.888 -2.763 1.00 0.00 168 LEU A CA 1
ATOM 1094 C C . LEU A 1 168 ? 119.333 1.648 -2.134 1.00 0.00 168 LEU A C 1
ATOM 1095 O O . LEU A 1 168 ? 118.310 2.089 -2.658 1.00 0.00 168 LEU A O 1
ATOM 1100 N N . LEU A 1 169 ? 119.325 0.927 -0.988 1.00 0.00 169 LEU A N 1
ATOM 1101 C CA . LEU A 1 169 ? 118.152 0.460 -0.283 1.00 0.00 169 LEU A CA 1
ATOM 1102 C C . LEU A 1 169 ? 117.319 1.605 0.233 1.00 0.00 169 LEU A C 1
ATOM 1103 O O . LEU A 1 169 ? 116.091 1.567 0.155 1.00 0.00 169 LEU A O 1
ATOM 1108 N N . GLN A 1 170 ? 117.991 2.652 0.773 1.00 0.00 170 GLN A N 1
ATOM 1109 C CA . GLN A 1 170 ? 117.369 3.796 1.395 1.00 0.00 170 GLN A CA 1
ATOM 1110 C C . GLN A 1 170 ? 116.608 4.620 0.389 1.00 0.00 170 GLN A C 1
ATOM 1111 O O . GLN A 1 170 ? 115.405 4.814 0.533 1.00 0.00 170 GLN A O 1
ATOM 1117 N N . LYS A 1 171 ? 117.277 5.071 -0.700 1.00 0.00 171 LYS A N 1
ATOM 1118 C CA . LYS A 1 171 ? 116.737 6.010 -1.666 1.00 0.00 171 LYS A CA 1
ATOM 1119 C C . LYS A 1 171 ? 116.092 7.244 -1.033 1.00 0.00 171 LYS A C 1
ATOM 1120 O O . LYS A 1 171 ? 115.034 7.713 -1.450 1.00 0.00 171 LYS A O 1
ATOM 1126 N N . GLY A 1 172 ? 116.760 7.781 0.016 1.00 0.00 172 GLY A N 1
ATOM 1127 C CA . GLY A 1 172 ? 116.360 8.911 0.823 1.00 0.00 172 GLY A CA 1
ATOM 1128 C C . GLY A 1 172 ? 115.381 8.659 1.953 1.00 0.00 172 GLY A C 1
ATOM 1129 O O . GLY A 1 172 ? 115.144 9.585 2.728 1.00 0.00 172 GLY A O 1
ATOM 1130 N N . TYR A 1 173 ? 114.806 7.436 2.127 1.00 0.00 173 TYR A N 1
ATOM 1131 C CA . TYR A 1 173 ? 114.149 7.058 3.372 1.00 0.00 173 TYR A CA 1
ATOM 1132 C C . TYR A 1 173 ? 114.584 5.662 3.763 1.00 0.00 173 TYR A C 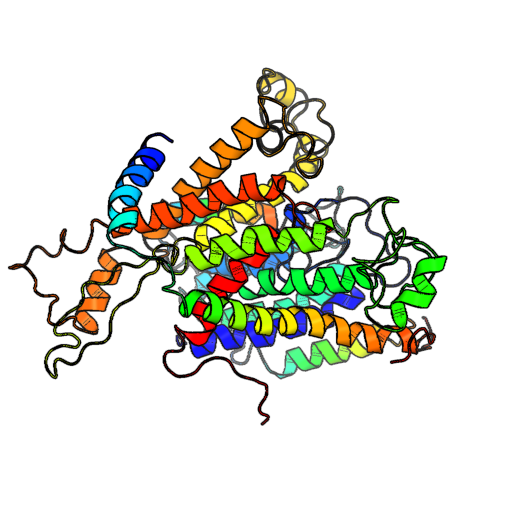1
ATOM 1133 O O . TYR A 1 173 ? 114.381 4.716 3.009 1.00 0.00 173 TYR A O 1
ATOM 1142 N N . GLY A 1 174 ? 115.168 5.483 4.970 1.00 0.00 174 GLY A N 1
ATOM 1143 C CA . GLY A 1 174 ? 115.750 4.213 5.335 1.00 0.00 174 GLY A CA 1
ATOM 1144 C C . GLY A 1 174 ? 115.856 4.121 6.820 1.00 0.00 174 GLY A C 1
ATOM 1145 O O . GLY A 1 174 ? 115.802 5.129 7.523 1.00 0.00 174 GLY A O 1
ATOM 1146 N N . LEU A 1 175 ? 115.996 2.870 7.321 1.00 0.00 175 LEU A N 1
ATOM 1147 C CA . LEU A 1 175 ? 115.981 2.544 8.725 1.00 0.00 175 LEU A CA 1
ATOM 1148 C C . LEU A 1 175 ? 116.946 1.391 8.852 1.00 0.00 175 LEU A C 1
ATOM 1149 O O . LEU A 1 175 ? 118.151 1.625 8.926 1.00 0.00 175 LEU A O 1
ATOM 1154 N N . GLY A 1 176 ? 116.467 0.119 8.872 1.00 0.00 176 GLY A N 1
ATOM 1155 C CA . GLY A 1 176 ? 117.344 -1.032 8.928 1.00 0.00 176 GLY A CA 1
ATOM 1156 C C . GLY A 1 176 ? 117.536 -1.487 10.346 1.00 0.00 176 GLY A C 1
ATOM 1157 O O . GLY A 1 176 ? 117.353 -0.717 11.289 1.00 0.00 176 GLY A O 1
ATOM 1158 N N . SER A 1 177 ? 117.916 -2.779 10.518 1.00 0.00 177 SER A N 1
ATOM 1159 C CA . SER A 1 177 ? 118.115 -3.396 11.813 1.00 0.00 177 SER A CA 1
ATOM 1160 C C . SER A 1 177 ? 119.592 -3.453 12.131 1.00 0.00 177 SER A C 1
ATOM 1161 O O . SER A 1 177 ? 119.989 -4.048 13.134 1.00 0.00 177 SER A O 1
ATOM 1164 N N . GLY A 1 178 ? 120.438 -2.788 11.301 1.00 0.00 178 GLY A N 1
ATOM 1165 C CA . GLY A 1 178 ? 121.833 -2.542 11.586 1.00 0.00 178 GLY A CA 1
ATOM 1166 C C . GLY A 1 178 ? 121.954 -1.631 12.773 1.00 0.00 178 GLY A C 1
ATOM 1167 O O . GLY A 1 178 ? 121.141 -0.719 12.923 1.00 0.00 178 GLY A O 1
ATOM 1168 N N . ILE A 1 179 ? 122.995 -1.879 13.603 1.00 0.00 179 ILE A N 1
ATOM 1169 C CA . ILE A 1 179 ? 123.205 -1.417 14.959 1.00 0.00 179 ILE A CA 1
ATOM 1170 C C . ILE A 1 179 ? 123.604 -2.645 15.734 1.00 0.00 179 ILE A C 1
ATOM 1171 O O . ILE A 1 179 ? 124.780 -2.816 16.049 1.00 0.00 179 ILE A O 1
ATOM 1176 N N . SER A 1 180 ? 122.633 -3.507 16.103 1.00 0.00 180 SER A N 1
ATOM 1177 C CA . SER A 1 180 ? 122.779 -4.490 17.142 1.00 0.00 180 SER A CA 1
ATOM 1178 C C . SER A 1 180 ? 123.701 -5.625 16.787 1.00 0.00 180 SER A C 1
ATOM 1179 O O . SER A 1 180 ? 124.587 -5.944 17.577 1.00 0.00 180 SER A O 1
ATOM 1182 N N . LEU A 1 181 ? 123.516 -6.271 15.606 1.00 0.00 181 LEU A N 1
ATOM 1183 C CA . LEU A 1 181 ? 124.176 -7.527 15.314 1.00 0.00 181 LEU A CA 1
ATOM 1184 C C . LEU A 1 181 ? 125.681 -7.451 15.252 1.00 0.00 181 LEU A C 1
ATOM 1185 O O . LEU A 1 181 ? 126.343 -8.318 15.809 1.00 0.00 181 LEU A O 1
ATOM 1190 N N . PHE A 1 182 ? 126.265 -6.397 14.630 1.00 0.00 182 PHE A N 1
ATOM 1191 C CA . PHE A 1 182 ? 127.705 -6.270 14.485 1.00 0.00 182 PHE A CA 1
ATOM 1192 C C . PHE A 1 182 ? 128.463 -6.178 15.789 1.00 0.00 182 PHE A C 1
ATOM 1193 O O . PHE A 1 182 ? 129.460 -6.877 15.968 1.00 0.00 182 PHE A O 1
ATOM 1201 N N . ILE A 1 183 ? 128.002 -5.314 16.730 1.00 0.00 183 ILE A N 1
ATOM 1202 C CA . ILE A 1 183 ? 128.610 -5.115 18.033 1.00 0.00 183 ILE A CA 1
ATOM 1203 C C . ILE A 1 183 ? 128.563 -6.387 18.850 1.00 0.00 183 ILE A C 1
ATOM 1204 O O . ILE A 1 183 ? 129.542 -6.767 19.493 1.00 0.00 183 ILE A O 1
ATOM 1209 N N . ALA A 1 184 ? 127.400 -7.075 18.800 1.00 0.00 184 ALA A N 1
ATOM 1210 C CA . ALA A 1 184 ? 127.082 -8.272 19.537 1.00 0.00 184 ALA A CA 1
ATOM 1211 C C . ALA A 1 184 ? 127.977 -9.439 19.194 1.00 0.00 184 ALA A C 1
ATOM 1212 O O . ALA A 1 184 ? 128.450 -10.148 20.082 1.00 0.00 184 ALA A O 1
ATOM 1214 N N . THR A 1 185 ? 128.222 -9.641 17.875 1.00 0.00 185 THR A N 1
ATOM 1215 C CA . THR A 1 185 ? 129.021 -10.698 17.285 1.00 0.00 185 THR A CA 1
ATOM 1216 C C . THR A 1 185 ? 130.442 -10.667 17.781 1.00 0.00 185 THR A C 1
ATOM 1217 O O . THR A 1 185 ? 131.024 -11.718 18.050 1.00 0.00 185 THR A O 1
ATOM 1221 N N . ASN A 1 186 ? 131.029 -9.448 17.895 1.00 0.00 186 ASN A N 1
ATOM 1222 C CA . ASN A 1 186 ? 132.453 -9.239 18.016 1.00 0.00 186 ASN A CA 1
ATOM 1223 C C . ASN A 1 186 ? 133.045 -9.846 19.251 1.00 0.00 186 ASN A C 1
ATOM 1224 O O . ASN A 1 186 ? 134.146 -10.375 19.178 1.00 0.00 186 ASN A O 1
ATOM 1229 N N . ILE A 1 187 ? 132.369 -9.757 20.419 1.00 0.00 187 ILE A N 1
ATOM 1230 C CA . ILE A 1 187 ? 132.953 -10.150 21.682 1.00 0.00 187 ILE A CA 1
ATOM 1231 C C . ILE A 1 187 ? 133.263 -11.630 21.727 1.00 0.00 187 ILE A C 1
ATOM 1232 O O . ILE A 1 187 ? 134.304 -12.024 22.240 1.00 0.00 187 ILE A O 1
ATOM 1237 N N . CYS A 1 188 ? 132.363 -12.481 21.174 1.00 0.00 188 CYS A N 1
ATOM 1238 C CA . CYS A 1 188 ? 132.565 -13.902 20.983 1.00 0.00 188 CYS A CA 1
ATOM 1239 C C . CYS A 1 188 ? 133.828 -14.222 20.201 1.00 0.00 188 CYS A C 1
ATOM 1240 O O . CYS A 1 188 ? 134.582 -15.121 20.570 1.00 0.00 188 CYS A O 1
ATOM 1243 N N . GLU A 1 189 ? 134.086 -13.446 19.113 1.00 0.00 189 GLU A N 1
ATOM 1244 C CA . GLU A 1 189 ? 135.285 -13.482 18.296 1.00 0.00 189 GLU A CA 1
ATOM 1245 C C . GLU A 1 189 ? 136.520 -13.109 19.076 1.00 0.00 189 GLU A C 1
ATOM 1246 O O . GLU A 1 189 ? 137.571 -13.711 18.889 1.00 0.00 189 GLU A O 1
ATOM 1252 N N . THR A 1 190 ? 136.412 -12.073 19.945 1.00 0.00 190 THR A N 1
ATOM 1253 C CA . THR A 1 190 ? 137.484 -11.477 20.716 1.00 0.00 190 THR A CA 1
ATOM 1254 C C . THR A 1 190 ? 138.022 -12.454 21.725 1.00 0.00 190 THR A C 1
ATOM 1255 O O . THR A 1 190 ? 139.231 -12.538 21.901 1.00 0.00 190 THR A O 1
ATOM 1259 N N . ILE A 1 191 ? 137.139 -13.230 22.400 1.00 0.00 191 ILE A N 1
ATOM 1260 C CA . ILE A 1 191 ? 137.494 -14.222 23.398 1.00 0.00 191 ILE A CA 1
ATOM 1261 C C . ILE A 1 191 ? 138.330 -15.311 22.755 1.00 0.00 191 ILE A C 1
ATOM 1262 O O . ILE A 1 191 ? 139.330 -15.751 23.321 1.00 0.00 191 ILE A O 1
ATOM 1267 N N . VAL A 1 192 ? 137.944 -15.739 21.532 1.00 0.00 192 VAL A N 1
ATOM 1268 C CA . VAL A 1 192 ? 138.680 -16.669 20.705 1.00 0.00 192 VAL A CA 1
ATOM 1269 C C . VAL A 1 192 ? 140.034 -16.122 20.285 1.00 0.00 192 VAL A C 1
ATOM 1270 O O . VAL A 1 192 ? 141.023 -16.851 20.297 1.00 0.00 192 VAL A O 1
ATOM 1274 N N . TRP A 1 193 ? 140.110 -14.819 19.920 1.00 0.00 193 TRP A N 1
ATOM 1275 C CA . TRP A 1 193 ? 141.321 -14.138 19.499 1.00 0.00 193 TRP A CA 1
ATOM 1276 C C . TRP A 1 193 ? 142.340 -14.059 20.611 1.00 0.00 193 TRP A C 1
ATOM 1277 O O . TRP A 1 193 ? 143.529 -14.241 20.365 1.00 0.00 193 TRP A O 1
ATOM 1288 N N . LYS A 1 194 ? 141.867 -13.820 21.861 1.00 0.00 194 LYS A N 1
ATOM 1289 C CA . LYS A 1 194 ? 142.606 -13.781 23.110 1.00 0.00 194 LYS A CA 1
ATOM 1290 C C . LYS A 1 194 ? 143.238 -15.115 23.405 1.00 0.00 194 LYS A C 1
ATOM 1291 O O . LYS A 1 194 ? 144.337 -15.175 23.953 1.00 0.00 194 LYS A O 1
ATOM 1297 N N . ALA A 1 195 ? 142.535 -16.222 23.070 1.00 0.00 195 ALA A N 1
ATOM 1298 C CA . ALA A 1 195 ? 142.989 -17.573 23.296 1.00 0.00 195 ALA A CA 1
ATOM 1299 C C . ALA A 1 195 ? 144.218 -17.878 22.472 1.00 0.00 195 ALA A C 1
ATOM 1300 O O . ALA A 1 195 ? 145.141 -18.522 22.970 1.00 0.00 195 ALA A O 1
ATOM 1302 N N . PHE A 1 196 ? 144.272 -17.402 21.201 1.00 0.00 196 PHE A N 1
ATOM 1303 C CA . PHE A 1 196 ? 145.420 -17.624 20.347 1.00 0.00 196 PHE A CA 1
ATOM 1304 C C . PHE A 1 196 ? 146.455 -16.531 20.516 1.00 0.00 196 PHE A C 1
ATOM 1305 O O . PHE A 1 196 ? 147.568 -16.669 20.009 1.00 0.00 196 PHE A O 1
ATOM 1313 N N . SER A 1 197 ? 146.142 -15.439 21.263 1.00 0.00 197 SER A N 1
ATOM 1314 C CA . SER A 1 197 ? 147.099 -14.427 21.677 1.00 0.00 197 SER A CA 1
ATOM 1315 C C . SER A 1 197 ? 148.104 -15.008 22.649 1.00 0.00 197 SER A C 1
ATOM 1316 O O . SER A 1 197 ? 147.708 -15.855 23.451 1.00 0.00 197 SER A O 1
ATOM 1319 N N . PRO A 1 198 ? 149.369 -14.590 22.667 1.00 0.00 198 PRO A N 1
ATOM 1320 C CA . PRO A 1 198 ? 150.336 -15.182 23.572 1.00 0.00 198 PRO A CA 1
ATOM 1321 C C . PRO A 1 198 ? 150.510 -14.211 24.715 1.00 0.00 198 PRO A C 1
ATOM 1322 O O . PRO A 1 198 ? 150.803 -13.036 24.498 1.00 0.00 198 PRO A O 1
ATOM 1326 N N . THR A 1 199 ? 150.296 -14.708 25.954 1.00 0.00 199 THR A N 1
ATOM 1327 C CA . THR A 1 199 ? 150.318 -13.927 27.170 1.00 0.00 199 THR A CA 1
ATOM 1328 C C . THR A 1 199 ? 151.630 -14.164 27.883 1.00 0.00 199 THR A C 1
ATOM 1329 O O . THR A 1 199 ? 151.789 -13.783 29.043 1.00 0.00 199 THR A O 1
ATOM 1333 N N . THR A 1 200 ? 152.598 -14.809 27.180 1.00 0.00 200 THR A N 1
ATOM 1334 C CA . THR A 1 200 ? 153.888 -15.256 27.673 1.00 0.00 200 THR A CA 1
ATOM 1335 C C . THR A 1 200 ? 153.697 -16.344 28.713 1.00 0.00 200 THR A C 1
ATOM 1336 O O . THR A 1 200 ? 154.488 -16.517 29.639 1.00 0.00 200 THR A O 1
ATOM 1340 N N . VAL A 1 201 ? 152.608 -17.132 28.541 1.00 0.00 201 VAL A N 1
ATOM 1341 C CA . VAL A 1 201 ? 152.341 -18.367 29.237 1.00 0.00 201 VAL A CA 1
ATOM 1342 C C . VAL A 1 201 ? 153.245 -19.432 28.651 1.00 0.00 201 VAL A C 1
ATOM 1343 O O . VAL A 1 201 ? 153.743 -19.291 27.534 1.00 0.00 201 VAL A O 1
ATOM 1347 N N . ASN A 1 202 ? 153.473 -20.532 29.408 1.00 0.00 202 ASN A N 1
ATOM 1348 C CA . ASN A 1 202 ? 154.195 -21.715 28.988 1.00 0.00 202 ASN A CA 1
ATOM 1349 C C . ASN A 1 202 ? 153.441 -22.403 27.875 1.00 0.00 202 ASN A C 1
ATOM 1350 O O . ASN A 1 202 ? 152.244 -22.171 27.706 1.00 0.00 202 ASN A O 1
ATOM 1355 N N . THR A 1 203 ? 154.155 -23.229 27.059 1.00 0.00 203 THR A N 1
ATOM 1356 C CA . THR A 1 203 ? 153.654 -23.830 25.834 1.00 0.00 203 THR A CA 1
ATOM 1357 C C . THR A 1 203 ? 152.391 -24.609 26.108 1.00 0.00 203 THR A C 1
ATOM 1358 O O . THR A 1 203 ? 152.251 -25.216 27.168 1.00 0.00 203 THR A O 1
ATOM 1362 N N . GLY A 1 204 ? 151.404 -24.474 25.189 1.00 0.00 204 GLY A N 1
ATOM 1363 C CA . GLY A 1 204 ? 150.027 -24.387 25.608 1.00 0.00 204 GLY A CA 1
ATOM 1364 C C . GLY A 1 204 ? 149.438 -25.630 26.195 1.00 0.00 204 GLY A C 1
ATOM 1365 O O . GLY A 1 204 ? 149.844 -26.756 25.912 1.00 0.00 204 GLY A O 1
ATOM 1366 N N . ARG A 1 205 ? 148.400 -25.381 27.017 1.00 0.00 205 ARG A N 1
ATOM 1367 C CA . ARG A 1 205 ? 147.540 -26.305 27.696 1.00 0.00 205 ARG A CA 1
ATOM 1368 C C . ARG A 1 205 ? 146.780 -27.205 26.770 1.00 0.00 205 ARG A C 1
ATOM 1369 O O . ARG A 1 205 ? 146.654 -28.399 27.019 1.00 0.00 205 ARG A O 1
ATOM 1377 N N . GLY A 1 206 ? 146.279 -26.641 25.657 1.00 0.00 206 GLY A N 1
ATOM 1378 C CA . GLY A 1 206 ? 145.560 -27.350 24.643 1.00 0.00 206 GLY A CA 1
ATOM 1379 C C . GLY A 1 206 ? 144.081 -27.479 24.883 1.00 0.00 206 GLY A C 1
ATOM 1380 O O . GLY A 1 206 ? 143.442 -28.029 23.989 1.00 0.00 206 GLY A O 1
ATOM 1381 N N . MET A 1 207 ? 143.504 -26.905 25.993 1.00 0.00 207 MET A N 1
ATOM 1382 C CA . MET A 1 207 ? 142.111 -26.473 25.991 1.00 0.00 207 MET A CA 1
ATOM 1383 C C . MET A 1 207 ? 141.591 -25.914 27.308 1.00 0.00 207 MET A C 1
ATOM 1384 O O . MET A 1 207 ? 140.430 -25.508 27.338 1.00 0.00 207 MET A O 1
ATOM 1389 N N . GLU A 1 208 ? 142.373 -25.774 28.422 1.00 0.00 208 GLU A N 1
ATOM 1390 C CA . GLU A 1 208 ? 141.964 -24.870 29.502 1.00 0.00 208 GLU A CA 1
ATOM 1391 C C . GLU A 1 208 ? 141.985 -23.429 29.044 1.00 0.00 208 GLU A C 1
ATOM 1392 O O . GLU A 1 208 ? 142.805 -23.097 28.194 1.00 0.00 208 GLU A O 1
ATOM 1398 N N . PHE A 1 209 ? 141.047 -22.587 29.544 1.00 0.00 209 PHE A N 1
ATOM 1399 C CA . PHE A 1 209 ? 140.907 -21.144 29.372 1.00 0.00 209 PHE A CA 1
ATOM 1400 C C . PHE A 1 209 ? 142.119 -20.224 29.192 1.00 0.00 209 PHE A C 1
ATOM 1401 O O . PHE A 1 209 ? 142.342 -19.346 30.020 1.00 0.00 209 PHE A O 1
ATOM 1409 N N . GLU A 1 210 ? 142.888 -20.365 28.085 1.00 0.00 210 GLU A N 1
ATOM 1410 C CA . GLU A 1 210 ? 143.909 -19.461 27.598 1.00 0.00 210 GLU A CA 1
ATOM 1411 C C . GLU A 1 210 ? 145.242 -19.470 28.320 1.00 0.00 210 GLU A C 1
ATOM 1412 O O . GLU A 1 210 ? 146.273 -19.704 27.691 1.00 0.00 210 GLU A O 1
ATOM 1418 N N . GLY A 1 211 ? 145.267 -19.153 29.636 1.00 0.00 211 GLY A N 1
ATOM 1419 C CA . GLY A 1 211 ? 146.453 -18.652 30.286 1.00 0.00 211 GLY A CA 1
ATOM 1420 C C . GLY A 1 211 ? 146.350 -18.869 31.763 1.00 0.00 211 GLY A C 1
ATOM 1421 O O . GLY A 1 211 ? 145.287 -19.232 32.267 1.00 0.00 211 GLY A O 1
ATOM 1422 N N . ALA A 1 212 ? 147.496 -18.664 32.468 1.00 0.00 212 ALA A N 1
ATOM 1423 C CA . ALA A 1 212 ? 147.605 -18.638 33.914 1.00 0.00 212 ALA A CA 1
ATOM 1424 C C . ALA A 1 212 ? 147.819 -19.991 34.535 1.00 0.00 212 ALA A C 1
ATOM 1425 O O . ALA A 1 212 ? 147.763 -20.119 35.758 1.00 0.00 212 ALA A O 1
ATOM 1427 N N . ILE A 1 213 ? 148.058 -21.034 33.706 1.00 0.00 213 ILE A N 1
ATOM 1428 C CA . ILE A 1 213 ? 148.169 -22.402 34.152 1.00 0.00 213 ILE A CA 1
ATOM 1429 C C . ILE A 1 213 ? 149.585 -22.866 33.930 1.00 0.00 213 ILE A C 1
ATOM 1430 O O . ILE A 1 213 ? 150.195 -22.591 32.897 1.00 0.00 213 ILE A O 1
ATOM 1435 N N . ILE A 1 214 ? 150.142 -23.539 34.972 1.00 0.00 214 ILE A N 1
ATOM 1436 C CA . ILE A 1 214 ? 151.503 -24.021 35.069 1.00 0.00 214 ILE A CA 1
ATOM 1437 C C . ILE A 1 214 ? 151.825 -25.114 34.073 1.00 0.00 214 ILE A C 1
ATOM 1438 O O . ILE A 1 214 ? 150.942 -25.716 33.466 1.00 0.00 214 ILE A O 1
ATOM 1443 N N . ALA A 1 215 ? 153.148 -25.345 33.873 1.00 0.00 215 ALA A N 1
ATOM 1444 C CA . ALA A 1 215 ? 153.725 -26.274 32.928 1.00 0.00 215 ALA A CA 1
ATOM 1445 C C . ALA A 1 215 ? 153.360 -27.726 33.125 1.00 0.00 215 ALA A C 1
ATOM 1446 O O . ALA A 1 215 ? 153.123 -28.443 32.153 1.00 0.00 215 ALA A O 1
ATOM 1448 N N . LEU A 1 216 ? 153.307 -28.196 34.396 1.00 0.00 216 LEU A N 1
ATOM 1449 C CA . LEU A 1 216 ? 152.998 -29.569 34.754 1.00 0.00 216 LEU A CA 1
ATOM 1450 C C . LEU A 1 216 ? 151.588 -29.928 34.366 1.00 0.00 216 LEU A C 1
ATOM 1451 O O . LEU A 1 216 ? 151.325 -31.019 33.864 1.00 0.00 216 LEU A O 1
ATOM 1456 N N . PHE A 1 217 ? 150.652 -28.983 34.606 1.00 0.00 217 PHE A N 1
ATOM 1457 C CA . PHE A 1 217 ? 149.254 -29.061 34.274 1.00 0.00 217 PHE A CA 1
ATOM 1458 C C . PHE A 1 217 ? 149.036 -29.130 32.777 1.00 0.00 217 PHE A C 1
ATOM 1459 O O . PHE A 1 217 ? 148.111 -29.805 32.333 1.00 0.00 217 PHE A O 1
ATOM 1467 N N . HIS A 1 218 ? 149.865 -28.408 31.972 1.00 0.00 218 HIS A N 1
ATOM 1468 C CA . HIS A 1 218 ? 149.595 -28.137 30.572 1.00 0.00 218 HIS A CA 1
ATOM 1469 C C . HIS A 1 218 ? 149.526 -29.381 29.721 1.00 0.00 218 HIS A C 1
ATOM 1470 O O . HIS A 1 218 ? 148.632 -29.517 28.889 1.00 0.00 218 HIS A O 1
ATOM 1477 N N . LEU A 1 219 ? 150.482 -30.320 29.924 1.00 0.00 219 LEU A N 1
ATOM 1478 C CA . LEU A 1 219 ? 150.587 -31.562 29.188 1.00 0.00 219 LEU A CA 1
ATOM 1479 C C . LEU A 1 219 ? 149.397 -32.464 29.400 1.00 0.00 219 LEU A C 1
ATOM 1480 O O . LEU A 1 219 ? 148.935 -33.120 28.469 1.00 0.00 219 LEU A O 1
ATOM 1485 N N . LEU A 1 220 ? 148.879 -32.507 30.648 1.00 0.00 220 LEU A N 1
ATOM 1486 C CA . LEU A 1 220 ? 147.677 -33.203 31.035 1.00 0.00 220 LEU A CA 1
ATOM 1487 C C . LEU A 1 220 ? 146.431 -32.660 30.374 1.00 0.00 220 LEU A C 1
ATOM 1488 O O . LEU A 1 220 ? 145.572 -33.425 29.939 1.00 0.00 220 LEU A O 1
ATOM 1493 N N . ALA A 1 221 ? 146.313 -31.311 30.312 1.00 0.00 221 ALA A N 1
ATOM 1494 C CA . ALA A 1 221 ? 145.104 -30.567 30.019 1.00 0.00 221 ALA A CA 1
ATOM 1495 C C . ALA A 1 221 ? 144.516 -30.837 28.658 1.00 0.00 221 ALA A C 1
ATOM 1496 O O . ALA A 1 221 ? 143.296 -30.826 28.499 1.00 0.00 221 ALA A O 1
ATOM 1498 N N . THR A 1 222 ? 145.385 -31.088 27.649 1.00 0.00 222 THR A N 1
ATOM 1499 C CA . THR A 1 222 ? 145.040 -31.336 26.265 1.00 0.00 222 THR A CA 1
ATOM 1500 C C . THR A 1 222 ? 144.171 -32.570 26.126 1.00 0.00 222 THR A C 1
ATOM 1501 O O . THR A 1 222 ? 143.261 -32.593 25.299 1.00 0.00 222 THR A O 1
ATOM 1505 N N . ARG A 1 223 ? 144.472 -33.628 26.923 1.00 0.00 223 ARG A N 1
ATOM 1506 C CA . ARG A 1 223 ? 144.007 -34.983 26.753 1.00 0.00 223 ARG A CA 1
ATOM 1507 C C . ARG A 1 223 ? 142.508 -35.103 26.851 1.00 0.00 223 ARG A C 1
ATOM 1508 O O . ARG A 1 223 ? 141.928 -35.778 26.003 1.00 0.00 223 ARG A O 1
ATOM 1516 N N . THR A 1 224 ? 141.873 -34.389 27.822 1.00 0.00 224 THR A N 1
ATOM 1517 C CA . THR A 1 224 ? 140.434 -34.262 27.972 1.00 0.00 224 THR A CA 1
ATOM 1518 C C . THR A 1 224 ? 140.228 -33.517 29.285 1.00 0.00 224 THR A C 1
ATOM 1519 O O . THR A 1 224 ? 141.173 -32.976 29.859 1.00 0.00 224 THR A O 1
ATOM 1523 N N . ASP A 1 225 ? 138.953 -33.433 29.741 1.00 0.00 225 ASP A N 1
ATOM 1524 C CA . ASP A 1 225 ? 138.438 -32.581 30.785 1.00 0.00 225 ASP A CA 1
ATOM 1525 C C . ASP A 1 225 ? 139.017 -32.817 32.161 1.00 0.00 225 ASP A C 1
ATOM 1526 O O . ASP A 1 225 ? 139.190 -31.853 32.908 1.00 0.00 225 ASP A O 1
ATOM 1531 N N . LYS A 1 226 ? 139.306 -34.095 32.534 1.00 0.00 226 LYS A N 1
ATOM 1532 C CA . LYS A 1 226 ? 139.646 -34.500 33.890 1.00 0.00 226 LYS A CA 1
ATOM 1533 C C . LYS A 1 226 ? 140.844 -33.760 34.424 1.00 0.00 226 LYS A C 1
ATOM 1534 O O . LYS A 1 226 ? 141.761 -33.443 33.668 1.00 0.00 226 LYS A O 1
ATOM 1540 N N . VAL A 1 227 ? 140.753 -33.378 35.730 1.00 0.00 227 VAL A N 1
ATOM 1541 C CA . VAL A 1 227 ? 141.625 -32.422 36.383 1.00 0.00 227 VAL A CA 1
ATOM 1542 C C . VAL A 1 227 ? 140.759 -31.176 36.328 1.00 0.00 227 VAL A C 1
ATOM 1543 O O . VAL A 1 227 ? 139.537 -31.329 36.310 1.00 0.00 227 VAL A O 1
ATOM 1547 N N . ARG A 1 228 ? 141.309 -29.932 36.355 1.00 0.00 228 ARG A N 1
ATOM 1548 C CA . ARG A 1 228 ? 140.523 -28.713 36.383 1.00 0.00 228 ARG A CA 1
ATOM 1549 C C . ARG A 1 228 ? 139.860 -28.570 37.734 1.00 0.00 228 ARG A C 1
ATOM 1550 O O . ARG A 1 228 ? 140.568 -28.475 38.733 1.00 0.00 228 ARG A O 1
ATOM 1558 N N . ALA A 1 229 ? 138.507 -28.505 37.805 1.00 0.00 229 ALA A N 1
ATOM 1559 C CA . ALA A 1 229 ? 137.736 -28.097 38.962 1.00 0.00 229 ALA A CA 1
ATOM 1560 C C . ALA A 1 229 ? 137.979 -28.977 40.163 1.00 0.00 229 ALA A C 1
ATOM 1561 O O . ALA A 1 229 ? 138.097 -28.475 41.280 1.00 0.00 229 ALA A O 1
ATOM 1563 N N . LEU A 1 230 ? 138.088 -30.306 39.943 1.00 0.00 230 LEU A N 1
ATOM 1564 C CA . LEU A 1 230 ? 138.469 -31.260 40.956 1.00 0.00 230 LEU A CA 1
ATOM 1565 C C . LEU A 1 230 ? 139.814 -31.778 40.523 1.00 0.00 230 LEU A C 1
ATOM 1566 O O . LEU A 1 230 ? 140.011 -32.126 39.362 1.00 0.00 230 LEU A O 1
ATOM 1571 N N . ARG A 1 231 ? 140.805 -31.774 41.451 1.00 0.00 231 ARG A N 1
ATOM 1572 C CA . ARG A 1 231 ? 142.189 -31.950 41.075 1.00 0.00 231 ARG A CA 1
ATOM 1573 C C . ARG A 1 231 ? 142.995 -32.274 42.317 1.00 0.00 231 ARG A C 1
ATOM 1574 O O . ARG A 1 231 ? 142.594 -33.170 43.058 1.00 0.00 231 ARG A O 1
ATOM 1582 N N . GLU A 1 232 ? 144.120 -31.565 42.615 1.00 0.00 232 GLU A N 1
ATOM 1583 C CA . GLU A 1 232 ? 144.797 -31.699 43.885 1.00 0.00 232 GLU A CA 1
ATOM 1584 C C . GLU A 1 232 ? 145.560 -30.428 44.210 1.00 0.00 232 GLU A C 1
ATOM 1585 O O . GLU A 1 232 ? 146.179 -30.346 45.268 1.00 0.00 232 GLU A O 1
ATOM 1591 N N . ALA A 1 233 ? 145.469 -29.394 43.334 1.00 0.00 233 ALA A N 1
ATOM 1592 C CA . ALA A 1 233 ? 146.232 -28.160 43.360 1.00 0.00 233 ALA A CA 1
ATOM 1593 C C . ALA A 1 233 ? 146.396 -27.747 41.924 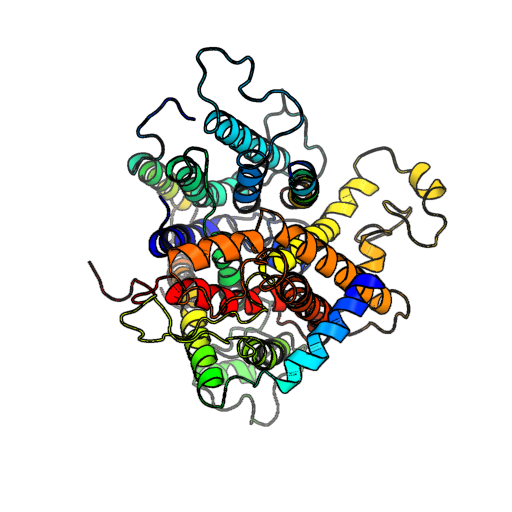1.00 0.00 233 ALA A C 1
ATOM 1594 O O . ALA A 1 233 ? 146.813 -28.547 41.088 1.00 0.00 233 ALA A O 1
ATOM 1596 N N . PHE A 1 234 ? 146.042 -26.478 41.610 1.00 0.00 234 PHE A N 1
ATOM 1597 C CA . PHE A 1 234 ? 146.118 -25.941 40.271 1.00 0.00 234 PHE A CA 1
ATOM 1598 C C . PHE A 1 234 ? 146.083 -24.440 40.378 1.00 0.00 234 PHE A C 1
ATOM 1599 O O . PHE A 1 234 ? 145.634 -23.914 41.398 1.00 0.00 234 PHE A O 1
ATOM 1607 N N . TYR A 1 235 ? 146.535 -23.710 39.314 1.00 0.00 235 TYR A N 1
ATOM 1608 C CA . TYR A 1 235 ? 146.034 -22.368 39.060 1.00 0.00 235 TYR A CA 1
ATOM 1609 C C . TYR A 1 235 ? 146.558 -21.390 40.116 1.00 0.00 235 TYR A C 1
ATOM 1610 O O . TYR A 1 235 ? 147.545 -21.705 40.783 1.00 0.00 235 TYR A O 1
ATOM 1619 N N . ARG A 1 236 ? 145.947 -20.182 40.256 1.00 0.00 236 ARG A N 1
ATOM 1620 C CA . ARG A 1 236 ? 146.111 -19.288 41.386 1.00 0.00 236 ARG A CA 1
ATOM 1621 C C . ARG A 1 236 ? 147.267 -18.329 41.236 1.00 0.00 236 ARG A C 1
ATOM 1622 O O . ARG A 1 236 ? 147.460 -17.451 42.076 1.00 0.00 236 ARG A O 1
ATOM 1630 N N . GLN A 1 237 ? 148.064 -18.457 40.147 1.00 0.00 237 GLN A N 1
ATOM 1631 C CA . GLN A 1 237 ? 149.239 -17.647 39.897 1.00 0.00 237 GLN A CA 1
ATOM 1632 C C . GLN A 1 237 ? 148.899 -16.189 39.682 1.00 0.00 237 GLN A C 1
ATOM 1633 O O . GLN A 1 237 ? 149.628 -15.318 40.155 1.00 0.00 237 GLN A O 1
ATOM 1639 N N . ASN A 1 238 ? 147.770 -15.918 38.985 1.00 0.00 238 ASN A N 1
ATOM 1640 C CA . ASN A 1 238 ? 147.350 -14.618 38.513 1.00 0.00 238 ASN A CA 1
ATOM 1641 C C . ASN A 1 238 ? 146.273 -14.947 37.522 1.00 0.00 238 ASN A C 1
ATOM 1642 O O . ASN A 1 238 ? 146.509 -15.091 36.324 1.00 0.00 238 ASN A O 1
ATOM 1647 N N . LEU A 1 239 ? 145.044 -15.162 38.051 1.00 0.00 239 LEU A N 1
ATOM 1648 C CA . LEU A 1 239 ? 143.977 -15.786 37.312 1.00 0.00 239 LEU A CA 1
ATOM 1649 C C . LEU A 1 239 ? 143.429 -15.219 36.005 1.00 0.00 239 LEU A C 1
ATOM 1650 O O . LEU A 1 239 ? 143.353 -16.080 35.132 1.00 0.00 239 LEU A O 1
ATOM 1655 N N . PRO A 1 240 ? 143.115 -13.929 35.708 1.00 0.00 240 PRO A N 1
ATOM 1656 C CA . PRO A 1 240 ? 142.431 -13.472 34.503 1.00 0.00 240 PRO A CA 1
ATOM 1657 C C . PRO A 1 240 ? 141.286 -14.205 33.811 1.00 0.00 240 PRO A C 1
ATOM 1658 O O . PRO A 1 240 ? 140.737 -13.610 32.885 1.00 0.00 240 PRO A O 1
ATOM 1662 N N . ASN A 1 241 ? 140.938 -15.466 34.166 1.00 0.00 241 ASN A N 1
ATOM 1663 C CA . ASN A 1 241 ? 140.195 -16.332 33.284 1.00 0.00 241 ASN A CA 1
ATOM 1664 C C . ASN A 1 241 ? 139.145 -17.114 34.013 1.00 0.00 241 ASN A C 1
ATOM 1665 O O . ASN A 1 241 ? 138.205 -17.596 33.387 1.00 0.00 241 ASN A O 1
ATOM 1670 N N . LEU A 1 242 ? 139.235 -17.249 35.361 1.00 0.00 242 LEU A N 1
ATOM 1671 C CA . LEU A 1 242 ? 138.151 -17.833 36.133 1.00 0.00 242 LEU A CA 1
ATOM 1672 C C . LEU A 1 242 ? 137.087 -16.777 36.292 1.00 0.00 242 LEU A C 1
ATOM 1673 O O . LEU A 1 242 ? 135.902 -17.074 36.439 1.00 0.00 242 LEU A O 1
ATOM 1678 N N . MET A 1 243 ? 137.524 -15.499 36.184 1.00 0.00 243 MET A N 1
ATOM 1679 C CA . MET A 1 243 ? 136.709 -14.319 36.137 1.00 0.00 243 MET A CA 1
ATOM 1680 C C . MET A 1 243 ? 135.860 -14.287 34.886 1.00 0.00 243 MET A C 1
ATOM 1681 O O . MET A 1 243 ? 134.741 -13.780 34.925 1.00 0.00 243 MET A O 1
ATOM 1686 N N . ASN A 1 244 ? 136.355 -14.858 33.751 1.00 0.00 244 ASN A N 1
ATOM 1687 C CA . ASN A 1 244 ? 135.623 -14.903 32.500 1.00 0.00 244 ASN A CA 1
ATOM 1688 C C . ASN A 1 244 ? 134.380 -15.754 32.581 1.00 0.00 244 ASN A C 1
ATOM 1689 O O . ASN A 1 244 ? 133.325 -15.349 32.096 1.00 0.00 244 ASN A O 1
ATOM 1694 N N . LEU A 1 245 ? 134.477 -16.967 33.179 1.00 0.00 245 LEU A N 1
ATOM 1695 C CA . LEU A 1 245 ? 133.377 -17.902 33.236 1.00 0.00 245 LEU A CA 1
ATOM 1696 C C . LEU A 1 245 ? 132.226 -17.394 34.072 1.00 0.00 245 LEU A C 1
ATOM 1697 O O . LEU A 1 245 ? 131.075 -17.516 33.656 1.00 0.00 245 LEU A O 1
ATOM 1702 N N . ILE A 1 246 ? 132.510 -16.804 35.261 1.00 0.00 246 ILE A N 1
ATOM 1703 C CA . ILE A 1 246 ? 131.475 -16.380 36.185 1.00 0.00 246 ILE A CA 1
ATOM 1704 C C . ILE A 1 246 ? 130.821 -15.082 35.774 1.00 0.00 246 ILE A C 1
ATOM 1705 O O . ILE A 1 246 ? 129.723 -14.774 36.233 1.00 0.00 246 ILE A O 1
ATOM 1710 N N . ALA A 1 247 ? 131.477 -14.311 34.873 1.00 0.00 247 ALA A N 1
ATOM 1711 C CA . ALA A 1 247 ? 131.017 -13.039 34.369 1.00 0.00 247 ALA A CA 1
ATOM 1712 C C . ALA A 1 247 ? 129.723 -13.116 33.615 1.00 0.00 247 ALA A C 1
ATOM 1713 O O . ALA A 1 247 ? 128.841 -12.275 33.780 1.00 0.00 247 ALA A O 1
ATOM 1715 N N . THR A 1 248 ? 129.614 -14.153 32.751 1.00 0.00 248 THR A N 1
ATOM 1716 C CA . THR A 1 248 ? 128.535 -14.353 31.813 1.00 0.00 248 THR A CA 1
ATOM 1717 C C . THR A 1 248 ? 127.277 -14.690 32.564 1.00 0.00 248 THR A C 1
ATOM 1718 O O . THR A 1 248 ? 126.201 -14.220 32.203 1.00 0.00 248 THR A O 1
ATOM 1722 N N . ILE A 1 249 ? 127.420 -15.485 33.653 1.00 0.00 249 ILE A N 1
ATOM 1723 C CA . ILE A 1 249 ? 126.368 -16.058 34.464 1.00 0.00 249 ILE A CA 1
ATOM 1724 C C . ILE A 1 249 ? 125.565 -14.974 35.140 1.00 0.00 249 ILE A C 1
ATOM 1725 O O . ILE A 1 249 ? 124.345 -15.094 35.253 1.00 0.00 249 ILE A O 1
ATOM 1730 N N . PHE A 1 250 ? 126.232 -13.882 35.598 1.00 0.00 250 PHE A N 1
ATOM 1731 C CA . PHE A 1 250 ? 125.595 -12.809 36.335 1.00 0.00 250 PHE A CA 1
ATOM 1732 C C . PHE A 1 250 ? 124.556 -12.107 35.491 1.00 0.00 250 PHE A C 1
ATOM 1733 O O . PHE A 1 250 ? 123.444 -11.853 35.954 1.00 0.00 250 PHE A O 1
ATOM 1741 N N . VAL A 1 251 ? 124.904 -11.811 34.214 1.00 0.00 251 VAL A N 1
ATOM 1742 C CA . VAL A 1 251 ? 124.018 -11.217 33.238 1.00 0.00 251 VAL A CA 1
ATOM 1743 C C . VAL A 1 251 ? 122.919 -12.171 32.831 1.00 0.00 251 VAL A C 1
ATOM 1744 O O . VAL A 1 251 ? 121.770 -11.766 32.670 1.00 0.00 251 VAL A O 1
ATOM 1748 N N . PHE A 1 252 ? 123.282 -13.467 32.655 1.00 0.00 252 PHE A N 1
ATOM 1749 C CA . PHE A 1 252 ? 122.491 -14.513 32.042 1.00 0.00 252 PHE A CA 1
ATOM 1750 C C . PHE A 1 252 ? 121.151 -14.717 32.703 1.00 0.00 252 PHE A C 1
ATOM 1751 O O . PHE A 1 252 ? 120.139 -14.860 32.020 1.00 0.00 252 PHE A O 1
ATOM 1759 N N . ALA A 1 253 ? 121.129 -14.746 34.057 1.00 0.00 253 ALA A N 1
ATOM 1760 C CA . ALA A 1 253 ? 119.935 -15.049 34.806 1.00 0.00 253 ALA A CA 1
ATOM 1761 C C . ALA A 1 253 ? 118.919 -13.939 34.785 1.00 0.00 253 ALA A C 1
ATOM 1762 O O . ALA A 1 253 ? 117.723 -14.210 34.712 1.00 0.00 253 ALA A O 1
ATOM 1764 N N . VAL A 1 254 ? 119.364 -12.660 34.843 1.00 0.00 254 VAL A N 1
ATOM 1765 C CA . VAL A 1 254 ? 118.452 -11.548 35.002 1.00 0.00 254 VAL A CA 1
ATOM 1766 C C . VAL A 1 254 ? 117.868 -11.077 33.693 1.00 0.00 254 VAL A C 1
ATOM 1767 O O . VAL A 1 254 ? 116.740 -10.588 33.675 1.00 0.00 254 VAL A O 1
ATOM 1771 N N . VAL A 1 255 ? 118.607 -11.231 32.564 1.00 0.00 255 VAL A N 1
ATOM 1772 C CA . VAL A 1 255 ? 118.188 -10.783 31.249 1.00 0.00 255 VAL A CA 1
ATOM 1773 C C . VAL A 1 255 ? 116.977 -11.540 30.758 1.00 0.00 255 VAL A C 1
ATOM 1774 O O . VAL A 1 255 ? 116.043 -10.943 30.224 1.00 0.00 255 VAL A O 1
ATOM 1778 N N . ILE A 1 256 ? 116.971 -12.884 30.953 1.00 0.00 256 ILE A N 1
ATOM 1779 C CA . ILE A 1 256 ? 115.916 -13.770 30.520 1.00 0.00 256 ILE A CA 1
ATOM 1780 C C . ILE A 1 256 ? 114.638 -13.532 31.287 1.00 0.00 256 ILE A C 1
ATOM 1781 O O . ILE A 1 256 ? 113.557 -13.631 30.711 1.00 0.00 256 ILE A O 1
ATOM 1786 N N . TYR A 1 257 ? 114.740 -13.163 32.592 1.00 0.00 257 TYR A N 1
ATOM 1787 C CA . TYR A 1 257 ? 113.623 -12.844 33.457 1.00 0.00 257 TYR A CA 1
ATOM 1788 C C . TYR A 1 257 ? 112.853 -11.642 32.989 1.00 0.00 257 TYR A C 1
ATOM 1789 O O . TYR A 1 257 ? 111.633 -11.605 33.133 1.00 0.00 257 TYR A O 1
ATOM 1798 N N . PHE A 1 258 ? 113.548 -10.637 32.401 1.00 0.00 258 PHE A N 1
ATOM 1799 C CA . PHE A 1 258 ? 112.944 -9.365 32.082 1.00 0.00 258 PHE A CA 1
ATOM 1800 C C . PHE A 1 258 ? 112.513 -9.368 30.642 1.00 0.00 258 PHE A C 1
ATOM 1801 O O . PHE A 1 258 ? 111.905 -8.407 30.173 1.00 0.00 258 PHE A O 1
ATOM 1809 N N . GLN A 1 259 ? 112.759 -10.486 29.923 1.00 0.00 259 GLN A N 1
ATOM 1810 C CA . GLN A 1 259 ? 112.223 -10.737 28.611 1.00 0.00 259 GLN A CA 1
ATOM 1811 C C . GLN A 1 259 ? 111.027 -11.653 28.768 1.00 0.00 259 GLN A C 1
ATOM 1812 O O . GLN A 1 259 ? 110.808 -12.551 27.956 1.00 0.00 259 GLN A O 1
ATOM 1818 N N . GLY A 1 260 ? 110.229 -11.453 29.849 1.00 0.00 260 GLY A N 1
ATOM 1819 C CA . GLY A 1 260 ? 109.143 -12.334 30.206 1.00 0.00 260 GLY A CA 1
ATOM 1820 C C . GLY A 1 260 ? 107.938 -11.559 30.626 1.00 0.00 260 GLY A C 1
ATOM 1821 O O . GLY A 1 260 ? 106.812 -12.006 30.408 1.00 0.00 260 GLY A O 1
ATOM 1822 N N . PHE A 1 261 ? 108.144 -10.373 31.253 1.00 0.00 261 PHE A N 1
ATOM 1823 C CA . PHE A 1 261 ? 107.094 -9.456 31.657 1.00 0.00 261 PHE A CA 1
ATOM 1824 C C . PHE A 1 261 ? 106.419 -8.951 30.410 1.00 0.00 261 PHE A C 1
ATOM 1825 O O . PHE A 1 261 ? 107.117 -8.675 29.439 1.00 0.00 261 PHE A O 1
ATOM 1833 N N . ARG A 1 262 ? 105.068 -8.816 30.400 1.00 0.00 262 ARG A N 1
ATOM 1834 C CA . ARG A 1 262 ? 104.360 -8.341 29.230 1.00 0.00 262 ARG A CA 1
ATOM 1835 C C . ARG A 1 262 ? 103.025 -7.817 29.677 1.00 0.00 262 ARG A C 1
ATOM 1836 O O . ARG A 1 262 ? 102.530 -8.167 30.745 1.00 0.00 262 ARG A O 1
ATOM 1844 N N . VAL A 1 263 ? 102.394 -6.983 28.813 1.00 0.00 263 VAL A N 1
ATOM 1845 C CA . VAL A 1 263 ? 101.058 -6.466 28.999 1.00 0.00 263 VAL A CA 1
ATOM 1846 C C . VAL A 1 263 ? 100.330 -6.865 27.744 1.00 0.00 263 VAL A C 1
ATOM 1847 O O . VAL A 1 263 ? 100.835 -6.644 26.644 1.00 0.00 263 VAL A O 1
ATOM 1851 N N . ASP A 1 264 ? 99.137 -7.495 27.891 1.00 0.00 264 ASP A N 1
ATOM 1852 C CA . ASP A 1 264 ? 98.381 -8.018 26.775 1.00 0.00 264 ASP A CA 1
ATOM 1853 C C . ASP A 1 264 ? 97.071 -7.275 26.602 1.00 0.00 264 ASP A C 1
ATOM 1854 O O . ASP A 1 264 ? 97.032 -6.241 25.937 1.00 0.00 264 ASP A O 1
ATOM 1859 N N . LEU A 1 265 ? 95.968 -7.795 27.199 1.00 0.00 265 LEU A N 1
ATOM 1860 C CA . LEU A 1 265 ? 94.597 -7.344 27.049 1.00 0.00 265 LEU A CA 1
ATOM 1861 C C . LEU A 1 265 ? 93.939 -7.262 25.650 1.00 0.00 265 LEU A C 1
ATOM 1862 O O . LEU A 1 265 ? 93.240 -6.271 25.445 1.00 0.00 265 LEU A O 1
ATOM 1867 N N . PRO A 1 266 ? 94.031 -8.178 24.660 1.00 0.00 266 PRO A N 1
ATOM 1868 C CA . PRO A 1 266 ? 93.350 -8.014 23.376 1.00 0.00 266 PRO A CA 1
ATOM 1869 C C . PRO A 1 266 ? 92.268 -9.072 23.244 1.00 0.00 266 PRO A C 1
ATOM 1870 O O . PRO A 1 266 ? 92.518 -10.237 23.551 1.00 0.00 266 PRO A O 1
ATOM 1874 N N . ILE A 1 267 ? 91.026 -8.695 22.844 1.00 0.00 267 ILE A N 1
ATOM 1875 C CA . ILE A 1 267 ? 89.986 -9.693 22.716 1.00 0.00 267 ILE A CA 1
ATOM 1876 C C . ILE A 1 267 ? 89.218 -9.378 21.460 1.00 0.00 267 ILE A C 1
ATOM 1877 O O . ILE A 1 267 ? 89.203 -8.242 20.986 1.00 0.00 267 ILE A O 1
ATOM 1882 N N . LYS A 1 268 ? 88.561 -10.429 20.894 1.00 0.00 268 LYS A N 1
ATOM 1883 C CA . LYS A 1 268 ? 87.598 -10.395 19.814 1.00 0.00 268 LYS A CA 1
ATOM 1884 C C . LYS A 1 268 ? 88.291 -10.207 18.480 1.00 0.00 268 LYS A C 1
ATOM 1885 O O . LYS A 1 268 ? 87.642 -9.912 17.480 1.00 0.00 268 LYS A O 1
ATOM 1891 N N . SER A 1 269 ? 89.646 -10.294 18.486 1.00 0.00 269 SER A N 1
ATOM 1892 C CA . SER A 1 269 ? 90.576 -9.621 17.604 1.00 0.00 269 SER A CA 1
ATOM 1893 C C . SER A 1 269 ? 90.499 -9.985 16.147 1.00 0.00 269 SER A C 1
ATOM 1894 O O . SER A 1 269 ? 89.978 -11.034 15.775 1.00 0.00 269 SER A O 1
ATOM 1897 N N . ALA A 1 270 ? 91.006 -9.049 15.302 1.00 0.00 270 ALA A N 1
ATOM 1898 C CA . ALA A 1 270 ? 91.203 -9.174 13.873 1.00 0.00 270 ALA A CA 1
ATOM 1899 C C . ALA A 1 270 ? 89.978 -8.751 13.115 1.00 0.00 270 ALA A C 1
ATOM 1900 O O . ALA A 1 270 ? 89.845 -9.087 11.939 1.00 0.00 270 ALA A O 1
ATOM 1902 N N . ARG A 1 271 ? 89.051 -8.041 13.810 1.00 0.00 271 ARG A N 1
ATOM 1903 C CA . ARG A 1 271 ? 87.703 -7.731 13.391 1.00 0.00 271 ARG A CA 1
ATOM 1904 C C . ARG A 1 271 ? 86.894 -8.932 13.781 1.00 0.00 271 ARG A C 1
ATOM 1905 O O . ARG A 1 271 ? 87.230 -9.675 14.701 1.00 0.00 271 ARG A O 1
ATOM 1913 N N . TYR A 1 272 ? 85.803 -9.148 13.027 1.00 0.00 272 TYR A N 1
ATOM 1914 C CA . TYR A 1 272 ? 84.971 -10.322 12.995 1.00 0.00 272 TYR A CA 1
ATOM 1915 C C . TYR A 1 272 ? 85.757 -11.371 12.234 1.00 0.00 272 TYR A C 1
ATOM 1916 O O . TYR A 1 272 ? 86.849 -11.060 11.758 1.00 0.00 272 TYR A O 1
ATOM 1925 N N . ARG A 1 273 ? 85.248 -12.636 12.142 1.00 0.00 273 ARG A N 1
ATOM 1926 C CA . ARG A 1 273 ? 86.018 -13.884 12.127 1.00 0.00 273 ARG A CA 1
ATOM 1927 C C . ARG A 1 273 ? 86.404 -14.254 13.548 1.00 0.00 273 ARG A C 1
ATOM 1928 O O . ARG A 1 273 ? 86.330 -15.420 13.935 1.00 0.00 273 ARG A O 1
ATOM 1936 N N . GLY A 1 274 ? 86.731 -13.227 14.363 1.00 0.00 274 GLY A N 1
ATOM 1937 C CA . GLY A 1 274 ? 86.783 -13.219 15.799 1.00 0.00 274 GLY A CA 1
ATOM 1938 C C . GLY A 1 274 ? 88.025 -13.769 16.424 1.00 0.00 274 GLY A C 1
ATOM 1939 O O . GLY A 1 274 ? 88.563 -13.088 17.293 1.00 0.00 274 GLY A O 1
ATOM 1940 N N . GLN A 1 275 ? 88.485 -15.003 16.068 1.00 0.00 275 GLN A N 1
ATOM 1941 C CA . GLN A 1 275 ? 89.808 -15.579 16.305 1.00 0.00 275 GLN A CA 1
ATOM 1942 C C . GLN A 1 275 ? 90.879 -14.650 16.849 1.00 0.00 275 GLN A C 1
ATOM 1943 O O . GLN A 1 275 ? 91.127 -13.580 16.297 1.00 0.00 275 GLN A O 1
ATOM 1949 N N . TYR A 1 276 ? 91.545 -15.058 17.946 1.00 0.00 276 TYR A N 1
ATOM 1950 C CA . TYR A 1 276 ? 92.421 -14.196 18.709 1.00 0.00 276 TYR A CA 1
ATOM 1951 C C . TYR A 1 276 ? 93.829 -14.696 18.786 1.00 0.00 276 TYR A C 1
ATOM 1952 O O . TYR A 1 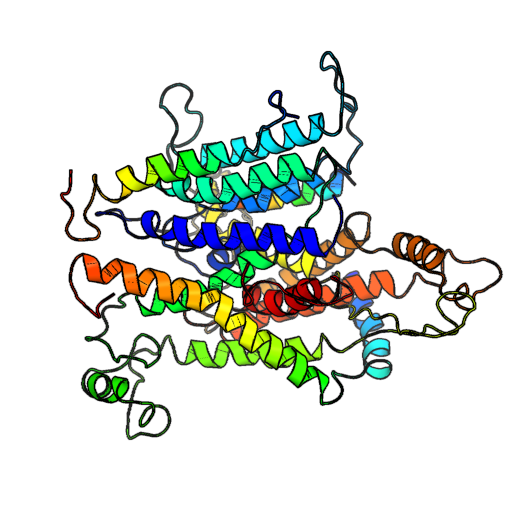276 ? 94.067 -15.854 19.125 1.00 0.00 276 TYR A O 1
ATOM 1961 N N . ASN A 1 277 ? 94.795 -13.800 18.477 1.00 0.00 277 ASN A N 1
ATOM 1962 C CA . ASN A 1 277 ? 96.189 -14.022 18.762 1.00 0.00 277 ASN A CA 1
ATOM 1963 C C . ASN A 1 277 ? 96.574 -12.853 19.631 1.00 0.00 277 ASN A C 1
ATOM 1964 O O . ASN A 1 277 ? 96.261 -11.703 19.324 1.00 0.00 277 ASN A O 1
ATOM 1969 N N . THR A 1 278 ? 97.241 -13.162 20.771 1.00 0.00 278 THR A N 1
ATOM 1970 C CA . THR A 1 278 ? 97.677 -12.225 21.787 1.00 0.00 278 THR A CA 1
ATOM 1971 C C . THR A 1 278 ? 98.708 -11.269 21.222 1.00 0.00 278 THR A C 1
ATOM 1972 O O . THR A 1 278 ? 99.534 -11.664 20.401 1.00 0.00 278 THR A O 1
ATOM 1976 N N . TYR A 1 279 ? 98.647 -9.981 21.646 1.00 0.00 279 TYR A N 1
ATOM 1977 C CA . TYR A 1 279 ? 99.538 -8.919 21.242 1.00 0.00 279 TYR A CA 1
ATOM 1978 C C . TYR A 1 279 ? 100.609 -8.780 22.316 1.00 0.00 279 TYR A C 1
ATOM 1979 O O . TYR A 1 279 ? 100.225 -8.529 23.459 1.00 0.00 279 TYR A O 1
ATOM 1988 N N . PRO A 1 280 ? 101.917 -8.905 22.055 1.00 0.00 280 PRO A N 1
ATOM 1989 C CA . PRO A 1 280 ? 102.889 -8.954 23.140 1.00 0.00 280 PRO A CA 1
ATOM 1990 C C . PRO A 1 280 ? 103.851 -7.789 23.034 1.00 0.00 280 PRO A C 1
ATOM 1991 O O . PRO A 1 280 ? 104.458 -7.591 21.982 1.00 0.00 280 PRO A O 1
ATOM 1995 N N . ILE A 1 281 ? 104.021 -7.002 24.126 1.00 0.00 281 ILE A N 1
ATOM 1996 C CA . ILE A 1 281 ? 105.135 -6.082 24.230 1.00 0.00 281 ILE A CA 1
ATOM 1997 C C . ILE A 1 281 ? 105.784 -6.465 25.531 1.00 0.00 281 ILE A C 1
ATOM 1998 O O . ILE A 1 281 ? 105.105 -6.529 26.553 1.00 0.00 281 ILE A O 1
ATOM 2003 N N . LYS A 1 282 ? 107.119 -6.727 25.525 1.00 0.00 282 LYS A N 1
ATOM 2004 C CA . LYS A 1 282 ? 107.899 -7.008 26.717 1.00 0.00 282 LYS A CA 1
ATOM 2005 C C . LYS A 1 282 ? 107.957 -5.839 27.665 1.00 0.00 282 LYS A C 1
ATOM 2006 O O . LYS A 1 282 ? 107.868 -6.008 28.878 1.00 0.00 282 LYS A O 1
ATOM 2012 N N . LEU A 1 283 ? 108.117 -4.632 27.078 1.00 0.00 283 LEU A N 1
ATOM 2013 C CA . LEU A 1 283 ? 108.197 -3.319 27.679 1.00 0.00 283 LEU A CA 1
ATOM 2014 C C . LEU A 1 283 ? 109.628 -2.997 28.051 1.00 0.00 283 LEU A C 1
ATOM 2015 O O . LEU A 1 283 ? 109.955 -1.855 28.369 1.00 0.00 283 LEU A O 1
ATOM 2020 N N . PHE A 1 284 ? 110.543 -3.989 27.891 1.00 0.00 284 PHE A N 1
ATOM 2021 C CA . PHE A 1 284 ? 111.970 -3.782 27.799 1.00 0.00 284 PHE A CA 1
ATOM 2022 C C . PHE A 1 284 ? 112.315 -3.717 26.333 1.00 0.00 284 PHE A C 1
ATOM 2023 O O . PHE A 1 284 ? 113.410 -3.303 25.958 1.00 0.00 284 PHE A O 1
ATOM 2031 N N . TYR A 1 285 ? 111.335 -4.088 25.471 1.00 0.00 285 TYR A N 1
ATOM 2032 C CA . TYR A 1 285 ? 111.310 -3.884 24.047 1.00 0.00 285 TYR A CA 1
ATOM 2033 C C . TYR A 1 285 ? 111.134 -2.412 23.798 1.00 0.00 285 TYR A C 1
ATOM 2034 O O . TYR A 1 285 ? 110.411 -1.766 24.554 1.00 0.00 285 TYR A O 1
ATOM 2043 N N . THR A 1 286 ? 111.835 -1.856 22.775 1.00 0.00 286 THR A N 1
ATOM 2044 C CA . THR A 1 286 ? 111.707 -0.490 22.291 1.00 0.00 286 THR A CA 1
ATOM 2045 C C . THR A 1 286 ? 112.308 0.514 23.258 1.00 0.00 286 THR A C 1
ATOM 2046 O O . THR A 1 286 ? 112.039 1.712 23.196 1.00 0.00 286 THR A O 1
ATOM 2050 N N . SER A 1 287 ? 113.130 0.011 24.202 1.00 0.00 287 SER A N 1
ATOM 2051 C CA . SER A 1 287 ? 113.597 0.725 25.362 1.00 0.00 287 SER A CA 1
ATOM 2052 C C . SER A 1 287 ? 115.077 0.499 25.436 1.00 0.00 287 SER A C 1
ATOM 2053 O O . SER A 1 287 ? 115.827 1.376 25.859 1.00 0.00 287 SER A O 1
ATOM 2056 N N . ASN A 1 288 ? 115.509 -0.717 25.026 1.00 0.00 288 ASN A N 1
ATOM 2057 C CA . ASN A 1 288 ? 116.869 -1.204 24.993 1.00 0.00 288 ASN A CA 1
ATOM 2058 C C . ASN A 1 288 ? 117.768 -0.397 24.077 1.00 0.00 288 ASN A C 1
ATOM 2059 O O . ASN A 1 288 ? 118.918 -0.143 24.423 1.00 0.00 288 ASN A O 1
ATOM 2064 N N . ILE A 1 289 ? 117.258 0.007 22.884 1.00 0.00 289 ILE A N 1
ATOM 2065 C CA . ILE A 1 289 ? 117.994 0.655 21.810 1.00 0.00 289 ILE A CA 1
ATOM 2066 C C . ILE A 1 289 ? 118.584 1.998 22.246 1.00 0.00 289 ILE A C 1
ATOM 2067 O O . ILE A 1 289 ? 119.756 2.215 21.938 1.00 0.00 289 ILE A O 1
ATOM 2072 N N . PRO A 1 290 ? 117.914 2.895 22.985 1.00 0.00 290 PRO A N 1
ATOM 2073 C CA . PRO A 1 290 ? 118.508 4.119 23.509 1.00 0.00 290 PRO A CA 1
ATOM 2074 C C . PRO A 1 290 ? 119.700 3.901 24.401 1.00 0.00 290 PRO A C 1
ATOM 2075 O O . PRO A 1 290 ? 120.613 4.720 24.364 1.00 0.00 290 PRO A O 1
ATOM 2079 N N . ILE A 1 291 ? 119.659 2.862 25.260 1.00 0.00 291 ILE A N 1
ATOM 2080 C CA . ILE A 1 291 ? 120.668 2.518 26.240 1.00 0.00 291 ILE A CA 1
ATOM 2081 C C . ILE A 1 291 ? 121.987 2.180 25.592 1.00 0.00 291 ILE A C 1
ATOM 2082 O O . ILE A 1 291 ? 123.035 2.547 26.117 1.00 0.00 291 ILE A O 1
ATOM 2087 N N . ILE A 1 292 ? 121.973 1.469 24.434 1.00 0.00 292 ILE A N 1
ATOM 2088 C CA . ILE A 1 292 ? 123.169 1.106 23.694 1.00 0.00 292 ILE A CA 1
ATOM 2089 C C . ILE A 1 292 ? 123.883 2.357 23.218 1.00 0.00 292 ILE A C 1
ATOM 2090 O O . ILE A 1 292 ? 125.103 2.455 23.336 1.00 0.00 292 ILE A O 1
ATOM 2095 N N . LEU A 1 293 ? 123.118 3.356 22.710 1.00 0.00 293 LEU A N 1
ATOM 2096 C CA . LEU A 1 293 ? 123.609 4.661 22.322 1.00 0.00 293 LEU A CA 1
ATOM 2097 C C . LEU A 1 293 ? 124.173 5.450 23.482 1.00 0.00 293 LEU A C 1
ATOM 2098 O O . LEU A 1 293 ? 125.203 6.105 23.340 1.00 0.00 293 LEU A O 1
ATOM 2103 N N . GLN A 1 294 ? 123.489 5.410 24.656 1.00 0.00 294 GLN A N 1
ATOM 2104 C CA . GLN A 1 294 ? 123.870 6.097 25.875 1.00 0.00 294 GLN A CA 1
ATOM 2105 C C . GLN A 1 294 ? 125.196 5.622 26.400 1.00 0.00 294 GLN A C 1
ATOM 2106 O O . GLN A 1 294 ? 126.029 6.416 26.829 1.00 0.00 294 GLN A O 1
ATOM 2112 N N . SER A 1 295 ? 125.436 4.292 26.375 1.00 0.00 295 SER A N 1
ATOM 2113 C CA . SER A 1 295 ? 126.711 3.715 26.723 1.00 0.00 295 SER A CA 1
ATOM 2114 C C . SER A 1 295 ? 127.778 4.152 25.758 1.00 0.00 295 SER A C 1
ATOM 2115 O O . SER A 1 295 ? 128.906 4.433 26.155 1.00 0.00 295 SER A O 1
ATOM 2118 N N . ALA A 1 296 ? 127.431 4.187 24.449 1.00 0.00 296 ALA A N 1
ATOM 2119 C CA . ALA A 1 296 ? 128.395 4.412 23.410 1.00 0.00 296 ALA A CA 1
ATOM 2120 C C . ALA A 1 296 ? 129.083 5.749 23.391 1.00 0.00 296 ALA A C 1
ATOM 2121 O O . ALA A 1 296 ? 130.300 5.784 23.220 1.00 0.00 296 ALA A O 1
ATOM 2123 N N . LEU A 1 297 ? 128.357 6.885 23.584 1.00 0.00 297 LEU A N 1
ATOM 2124 C CA . LEU A 1 297 ? 129.008 8.183 23.565 1.00 0.00 297 LEU A CA 1
ATOM 2125 C C . LEU A 1 297 ? 129.993 8.386 24.679 1.00 0.00 297 LEU A C 1
ATOM 2126 O O . LEU A 1 297 ? 131.090 8.893 24.464 1.00 0.00 297 LEU A O 1
ATOM 2131 N N . VAL A 1 298 ? 129.591 7.968 25.903 1.00 0.00 298 VAL A N 1
ATOM 2132 C CA . VAL A 1 298 ? 130.319 8.178 27.126 1.00 0.00 298 VAL A CA 1
ATOM 2133 C C . VAL A 1 298 ? 131.656 7.475 27.193 1.00 0.00 298 VAL A C 1
ATOM 2134 O O . VAL A 1 298 ? 132.637 8.036 27.676 1.00 0.00 298 VAL A O 1
ATOM 2138 N N . SER A 1 299 ? 131.713 6.204 26.718 1.00 0.00 299 SER A N 1
ATOM 2139 C CA . SER A 1 299 ? 132.914 5.399 26.721 1.00 0.00 299 SER A CA 1
ATOM 2140 C C . SER A 1 299 ? 133.991 5.923 25.801 1.00 0.00 299 SER A C 1
ATOM 2141 O O . SER A 1 299 ? 135.167 5.947 26.155 1.00 0.00 299 SER A O 1
ATOM 2144 N N . ASN A 1 300 ? 133.585 6.383 24.593 1.00 0.00 300 ASN A N 1
ATOM 2145 C CA . ASN A 1 300 ? 134.413 7.045 23.606 1.00 0.00 300 ASN A CA 1
ATOM 2146 C C . ASN A 1 300 ? 134.959 8.353 24.093 1.00 0.00 300 ASN A C 1
ATOM 2147 O O . ASN A 1 300 ? 136.114 8.684 23.840 1.00 0.00 300 ASN A O 1
ATOM 2152 N N . LEU A 1 301 ? 134.111 9.142 24.787 1.00 0.00 301 LEU A N 1
ATOM 2153 C CA . LEU A 1 301 ? 134.436 10.428 25.354 1.00 0.00 301 LEU A CA 1
ATOM 2154 C C . LEU A 1 301 ? 135.603 10.312 26.308 1.00 0.00 301 LEU A C 1
ATOM 2155 O O . LEU A 1 301 ? 136.480 11.175 26.328 1.00 0.00 301 LEU A O 1
ATOM 2160 N N . TYR A 1 302 ? 135.637 9.219 27.111 1.00 0.00 302 TYR A N 1
ATOM 2161 C CA . TYR A 1 302 ? 136.693 8.957 28.056 1.00 0.00 302 TYR A CA 1
ATOM 2162 C C . TYR A 1 302 ? 138.057 8.748 27.418 1.00 0.00 302 TYR A C 1
ATOM 2163 O O . TYR A 1 302 ? 139.033 9.319 27.894 1.00 0.00 302 TYR A O 1
ATOM 2172 N N . VAL A 1 303 ? 138.166 7.976 26.301 1.00 0.00 303 VAL A N 1
ATOM 2173 C CA . VAL A 1 303 ? 139.426 7.795 25.595 1.00 0.00 303 VAL A CA 1
ATOM 2174 C C . VAL A 1 303 ? 139.982 9.053 24.951 1.00 0.00 303 VAL A C 1
ATOM 2175 O O . VAL A 1 303 ? 141.191 9.283 24.978 1.00 0.00 303 VAL A O 1
ATOM 2179 N N . ILE A 1 304 ? 139.102 9.910 24.368 1.00 0.00 304 ILE A N 1
ATOM 2180 C CA . ILE A 1 304 ? 139.512 11.010 23.515 1.00 0.00 304 ILE A CA 1
ATOM 2181 C C . ILE A 1 304 ? 140.074 12.176 24.282 1.00 0.00 304 ILE A C 1
ATOM 2182 O O . ILE A 1 304 ? 141.004 12.819 23.802 1.00 0.00 304 ILE A O 1
ATOM 2187 N N . SER A 1 305 ? 139.471 12.492 25.454 1.00 0.00 305 SER A N 1
ATOM 2188 C CA . SER A 1 305 ? 139.601 13.715 26.218 1.00 0.00 305 SER A CA 1
ATOM 2189 C C . SER A 1 305 ? 141.008 14.234 26.414 1.00 0.00 305 SER A C 1
ATOM 2190 O O . SER A 1 305 ? 141.235 15.437 26.307 1.00 0.00 305 SER A O 1
ATOM 2193 N N . GLN A 1 306 ? 141.966 13.330 26.731 1.00 0.00 306 GLN A N 1
ATOM 2194 C CA . GLN A 1 306 ? 143.398 13.548 26.811 1.00 0.00 306 GLN A CA 1
ATOM 2195 C C . GLN A 1 306 ? 144.001 14.439 25.741 1.00 0.00 306 GLN A C 1
ATOM 2196 O O . GLN A 1 306 ? 144.844 15.284 26.037 1.00 0.00 306 GLN A O 1
ATOM 2202 N N . MET A 1 307 ? 143.556 14.267 24.470 1.00 0.00 307 MET A N 1
ATOM 2203 C CA . MET A 1 307 ? 144.017 15.001 23.313 1.00 0.00 307 MET A CA 1
ATOM 2204 C C . MET A 1 307 ? 143.593 16.445 23.353 1.00 0.00 307 MET A C 1
ATOM 2205 O O . MET A 1 307 ? 144.380 17.334 23.039 1.00 0.00 307 MET A O 1
ATOM 2210 N N . LEU A 1 308 ? 142.324 16.699 23.758 1.00 0.00 308 LEU A N 1
ATOM 2211 C CA . LEU A 1 308 ? 141.717 18.011 23.827 1.00 0.00 308 LEU A CA 1
ATOM 2212 C C . LEU A 1 308 ? 142.418 18.879 24.831 1.00 0.00 308 LEU A C 1
ATOM 2213 O O . LEU A 1 308 ? 142.755 20.027 24.547 1.00 0.00 308 LEU A O 1
ATOM 2218 N N . SER A 1 309 ? 142.652 18.325 26.042 1.00 0.00 309 SER A N 1
ATOM 2219 C CA . SER A 1 309 ? 143.219 19.033 27.159 1.00 0.00 309 SER A CA 1
ATOM 2220 C C . SER A 1 309 ? 144.658 19.407 26.906 1.00 0.00 309 SER A C 1
ATOM 2221 O O . SER A 1 309 ? 145.020 20.583 26.903 1.00 0.00 309 SER A O 1
ATOM 2224 N N . ALA A 1 310 ? 145.507 18.377 26.715 1.00 0.00 310 ALA A N 1
ATOM 2225 C CA . ALA A 1 310 ? 146.939 18.496 26.765 1.00 0.00 310 ALA A CA 1
ATOM 2226 C C . ALA A 1 310 ? 147.534 18.996 25.477 1.00 0.00 310 ALA A C 1
ATOM 2227 O O . ALA A 1 310 ? 148.564 19.668 25.514 1.00 0.00 310 ALA A O 1
ATOM 2229 N N . ARG A 1 311 ? 146.933 18.659 24.307 1.00 0.00 311 ARG A N 1
ATOM 2230 C CA . ARG A 1 311 ? 147.670 18.674 23.061 1.00 0.00 311 ARG A CA 1
ATOM 2231 C C . ARG A 1 311 ? 146.878 19.297 21.941 1.00 0.00 311 ARG A C 1
ATOM 2232 O O . ARG A 1 311 ? 147.207 19.047 20.782 1.00 0.00 311 ARG A O 1
ATOM 2240 N N . PHE A 1 312 ? 145.844 20.137 22.221 1.00 0.00 312 PHE A N 1
ATOM 2241 C CA . PHE A 1 312 ? 145.116 20.756 21.132 1.00 0.00 312 PHE A CA 1
ATOM 2242 C C . PHE A 1 312 ? 145.397 22.239 21.160 1.00 0.00 312 PHE A C 1
ATOM 2243 O O . PHE A 1 312 ? 146.370 22.674 20.545 1.00 0.00 312 PHE A O 1
ATOM 2251 N N . SER A 1 313 ? 144.580 23.051 21.877 1.00 0.00 313 SER A N 1
ATOM 2252 C CA . SER A 1 313 ? 144.826 24.468 22.017 1.00 0.00 313 SER A CA 1
ATOM 2253 C C . SER A 1 313 ? 144.610 24.867 23.450 1.00 0.00 313 SER A C 1
ATOM 2254 O O . SER A 1 313 ? 144.216 24.047 24.275 1.00 0.00 313 SER A O 1
ATOM 2257 N N . GLY A 1 314 ? 144.785 26.192 23.697 1.00 0.00 314 GLY A N 1
ATOM 2258 C CA . GLY A 1 314 ? 143.998 27.075 24.534 1.00 0.00 314 GLY A CA 1
ATOM 2259 C C . GLY A 1 314 ? 143.978 26.918 26.028 1.00 0.00 314 GLY A C 1
ATOM 2260 O O . GLY A 1 314 ? 144.194 27.899 26.739 1.00 0.00 314 GLY A O 1
ATOM 2261 N N . ASN A 1 315 ? 143.667 25.706 26.543 1.00 0.00 315 ASN A N 1
ATOM 2262 C CA . ASN A 1 315 ? 143.311 25.471 27.924 1.00 0.00 315 ASN A CA 1
ATOM 2263 C C . ASN A 1 315 ? 144.517 25.273 28.813 1.00 0.00 315 ASN A C 1
ATOM 2264 O O . ASN A 1 315 ? 144.895 24.152 29.147 1.00 0.00 315 ASN A O 1
ATOM 2269 N N . LEU A 1 316 ? 145.170 26.399 29.182 1.00 0.00 316 LEU A N 1
ATOM 2270 C CA . LEU A 1 316 ? 146.289 26.446 30.087 1.00 0.00 316 LEU A CA 1
ATOM 2271 C C . LEU A 1 316 ? 145.746 27.177 31.285 1.00 0.00 316 LEU A C 1
ATOM 2272 O O . LEU A 1 316 ? 145.395 26.556 32.287 1.00 0.00 316 LEU A O 1
ATOM 2277 N N . LEU A 1 317 ? 145.657 28.527 31.193 1.00 0.00 317 LEU A N 1
ATOM 2278 C CA . LEU A 1 317 ? 145.093 29.411 32.190 1.00 0.00 317 LEU A CA 1
ATOM 2279 C C . LEU A 1 317 ? 143.620 29.150 32.384 1.00 0.00 317 LEU A C 1
ATOM 2280 O O . LEU A 1 317 ? 143.111 29.231 33.500 1.00 0.00 317 LEU A O 1
ATOM 2285 N N . VAL A 1 318 ? 142.908 28.830 31.275 1.00 0.00 318 VAL A N 1
ATOM 2286 C CA . VAL A 1 318 ? 141.481 28.595 31.218 1.00 0.00 318 VAL A CA 1
ATOM 2287 C C . VAL A 1 318 ? 141.087 27.414 32.077 1.00 0.00 318 VAL A C 1
ATOM 2288 O O . VAL A 1 318 ? 140.038 27.435 32.718 1.00 0.00 318 VAL A O 1
ATOM 2292 N N . SER A 1 319 ? 141.945 26.363 32.122 1.00 0.00 319 SER A N 1
ATOM 2293 C CA . SER A 1 319 ? 141.747 25.179 32.931 1.00 0.00 319 SER A CA 1
ATOM 2294 C C . SER A 1 319 ? 141.694 25.492 34.403 1.00 0.00 319 SER A C 1
ATOM 2295 O O . SER A 1 319 ? 140.810 25.014 35.108 1.00 0.00 319 SER A O 1
ATOM 2298 N N . LEU A 1 320 ? 142.647 26.328 34.880 1.00 0.00 320 LEU A N 1
ATOM 2299 C CA . LEU A 1 320 ? 142.789 26.752 36.255 1.00 0.00 320 LEU A CA 1
ATOM 2300 C C . LEU A 1 320 ? 141.595 27.550 36.714 1.00 0.00 320 LEU A C 1
ATOM 2301 O O . LEU A 1 320 ? 141.069 27.330 37.805 1.00 0.00 320 LEU A O 1
ATOM 2306 N N . LEU A 1 321 ? 141.149 28.497 35.855 1.00 0.00 321 LEU A N 1
ATOM 2307 C CA . LEU A 1 321 ? 140.066 29.423 36.087 1.00 0.00 321 LEU A CA 1
ATOM 2308 C C . LEU A 1 321 ? 138.754 28.699 36.254 1.00 0.00 321 LEU A C 1
ATOM 2309 O O . LEU A 1 321 ? 138.009 28.963 37.197 1.00 0.00 321 LEU A O 1
ATOM 2314 N N . GLY A 1 322 ? 138.455 27.760 35.326 1.00 0.00 322 GLY A N 1
ATOM 2315 C CA . GLY A 1 322 ? 137.198 27.058 35.267 1.00 0.00 322 GLY A CA 1
ATOM 2316 C C . GLY A 1 322 ? 137.092 26.049 36.369 1.00 0.00 322 GLY A C 1
ATOM 2317 O O . GLY A 1 322 ? 136.127 26.076 37.128 1.00 0.00 322 GLY A O 1
ATOM 2318 N N . THR A 1 323 ? 138.079 25.124 36.465 1.00 0.00 323 THR A N 1
ATOM 2319 C CA . THR A 1 323 ? 138.178 24.123 37.509 1.00 0.00 323 THR A CA 1
ATOM 2320 C C . THR A 1 323 ? 138.474 24.750 38.847 1.00 0.00 323 THR A C 1
ATOM 2321 O O . THR A 1 323 ? 139.626 25.008 39.191 1.00 0.00 323 THR A O 1
ATOM 2325 N N . TRP A 1 324 ? 137.400 25.008 39.628 1.00 0.00 324 TRP A N 1
ATOM 2326 C CA . TRP A 1 324 ? 137.435 25.451 41.002 1.00 0.00 324 TRP A CA 1
ATOM 2327 C C . TRP A 1 324 ? 138.061 24.441 41.935 1.00 0.00 324 TRP A C 1
ATOM 2328 O O . TRP A 1 324 ? 138.580 24.843 42.975 1.00 0.00 324 TRP A O 1
ATOM 2339 N N . SER A 1 325 ? 138.015 23.138 41.539 1.00 0.00 325 SER A N 1
ATOM 2340 C CA . SER A 1 325 ? 138.622 21.959 42.136 1.00 0.00 325 SER A CA 1
ATOM 2341 C C . SER A 1 325 ? 137.552 20.935 42.380 1.00 0.00 325 SER A C 1
ATOM 2342 O O . SER A 1 325 ? 137.870 19.772 42.624 1.00 0.00 325 SER A O 1
ATOM 2345 N N . ASP A 1 326 ? 136.253 21.332 42.311 1.00 0.00 326 ASP A N 1
ATOM 2346 C CA . ASP A 1 326 ? 135.129 20.450 42.558 1.00 0.00 326 ASP A CA 1
ATOM 2347 C C . ASP A 1 326 ? 135.041 19.335 41.538 1.00 0.00 326 ASP A C 1
ATOM 2348 O O . ASP A 1 326 ? 134.798 18.193 41.923 1.00 0.00 326 ASP A O 1
ATOM 2353 N N . THR A 1 327 ? 135.304 19.686 40.249 1.00 0.00 327 THR A N 1
ATOM 2354 C CA . THR A 1 327 ? 135.486 18.856 39.078 1.00 0.00 327 THR A CA 1
ATOM 2355 C C . THR A 1 327 ? 134.912 19.681 37.948 1.00 0.00 327 THR A C 1
ATOM 2356 O O . THR A 1 327 ? 133.749 20.084 37.981 1.00 0.00 327 THR A O 1
ATOM 2360 N N . SER A 1 328 ? 135.751 20.000 36.933 1.00 0.00 328 SER A N 1
ATOM 2361 C CA . SER A 1 328 ? 135.329 20.713 35.750 1.00 0.00 328 SER A CA 1
ATOM 2362 C C . SER A 1 328 ? 136.158 20.188 34.607 1.00 0.00 328 SER A C 1
ATOM 2363 O O . SER A 1 328 ? 137.298 19.771 34.802 1.00 0.00 328 SER A O 1
ATOM 2366 N N . SER A 1 329 ? 135.568 20.184 33.386 1.00 0.00 329 SER A N 1
ATOM 2367 C CA . SER A 1 329 ? 136.088 19.602 32.166 1.00 0.00 329 SER A CA 1
ATOM 2368 C C . SER A 1 329 ? 137.311 20.339 31.678 1.00 0.00 329 SER A C 1
ATOM 2369 O O . SER A 1 329 ? 137.427 21.554 31.840 1.00 0.00 329 SER A O 1
ATOM 2372 N N . GLY A 1 330 ? 138.271 19.573 31.095 1.00 0.00 330 GLY A N 1
ATOM 2373 C CA . GLY A 1 330 ? 139.599 20.016 30.729 1.00 0.00 330 GLY A CA 1
ATOM 2374 C C . GLY A 1 330 ? 140.399 20.554 31.880 1.00 0.00 330 GLY A C 1
ATOM 2375 O O . GLY A 1 330 ? 141.087 21.562 31.740 1.00 0.00 330 GLY A O 1
ATOM 2376 N N . GLY A 1 331 ? 140.298 19.887 33.057 1.00 0.00 331 GLY A N 1
ATOM 2377 C CA . GLY A 1 331 ? 140.938 20.278 34.291 1.00 0.00 331 GLY A CA 1
ATOM 2378 C C . GLY A 1 331 ? 142.452 20.253 34.233 1.00 0.00 331 GLY A C 1
ATOM 2379 O O . GLY A 1 331 ? 143.024 19.443 33.505 1.00 0.00 331 GLY A O 1
ATOM 2380 N N . PRO A 1 332 ? 143.126 21.156 34.948 1.00 0.00 332 PRO A N 1
ATOM 2381 C CA . PRO A 1 332 ? 144.575 21.284 34.980 1.00 0.00 332 PRO A CA 1
ATOM 2382 C C . PRO A 1 332 ? 145.264 20.093 35.604 1.00 0.00 332 PRO A C 1
ATOM 2383 O O . PRO A 1 332 ? 144.739 19.545 36.573 1.00 0.00 332 PRO A O 1
ATOM 2387 N N . ALA A 1 333 ? 146.463 19.727 35.080 1.00 0.00 333 ALA A N 1
ATOM 2388 C CA . ALA A 1 333 ? 147.376 18.782 35.690 1.00 0.00 333 ALA A CA 1
ATOM 2389 C C . ALA A 1 333 ? 146.809 17.409 35.969 1.00 0.00 333 ALA A C 1
ATOM 2390 O O . ALA A 1 333 ? 147.048 16.839 37.033 1.00 0.00 333 ALA A O 1
ATOM 2392 N N . ARG A 1 334 ? 146.029 16.856 35.012 1.00 0.00 334 ARG A N 1
ATOM 2393 C CA . ARG A 1 334 ? 145.319 15.614 35.196 1.00 0.00 334 ARG A CA 1
ATOM 2394 C C . ARG A 1 334 ? 145.984 14.615 34.295 1.00 0.00 334 ARG A C 1
ATOM 2395 O O . ARG A 1 334 ? 146.234 14.884 33.121 1.00 0.00 334 ARG A O 1
ATOM 2403 N N . ALA A 1 335 ? 146.302 13.434 34.871 1.00 0.00 335 ALA A N 1
ATOM 2404 C CA . ALA A 1 335 ? 146.996 12.358 34.213 1.00 0.00 335 ALA A CA 1
ATOM 2405 C C . ALA A 1 335 ? 146.024 11.223 34.154 1.00 0.00 335 ALA A C 1
ATOM 2406 O O . ALA A 1 335 ? 145.310 10.979 35.123 1.00 0.00 335 ALA A O 1
ATOM 2408 N N . TYR A 1 336 ? 145.987 10.549 32.978 1.00 0.00 336 TYR A N 1
ATOM 2409 C CA . TYR A 1 336 ? 144.984 9.634 32.469 1.00 0.00 336 TYR A CA 1
ATOM 2410 C C . TYR A 1 336 ? 143.889 10.476 31.821 1.00 0.00 336 TYR A C 1
ATOM 2411 O O . TYR A 1 336 ? 144.191 11.640 31.557 1.00 0.00 336 TYR A O 1
ATOM 2420 N N . PRO A 1 337 ? 142.649 10.058 31.532 1.00 0.00 337 PRO A N 1
ATOM 2421 C CA . PRO A 1 337 ? 141.634 10.957 30.996 1.00 0.00 337 PRO A CA 1
ATOM 2422 C C . PRO A 1 337 ? 141.290 12.112 31.901 1.00 0.00 337 PRO A C 1
ATOM 2423 O O . PRO A 1 337 ? 141.268 11.937 33.118 1.00 0.00 337 PRO A O 1
ATOM 2427 N N . VAL A 1 338 ? 141.069 13.310 31.304 1.00 0.00 338 VAL A N 1
ATOM 2428 C CA . VAL A 1 338 ? 141.027 14.575 32.003 1.00 0.00 338 VAL A CA 1
ATOM 2429 C C . VAL A 1 338 ? 139.883 14.656 32.983 1.00 0.00 338 VAL A C 1
ATOM 2430 O O . VAL A 1 338 ? 138.799 14.138 32.730 1.00 0.00 338 VAL A O 1
ATOM 2434 N N . GLY A 1 339 ? 140.107 15.331 34.135 1.00 0.00 339 GLY A N 1
ATOM 2435 C CA . GLY A 1 339 ? 139.131 15.514 35.181 1.00 0.00 339 GLY A CA 1
ATOM 2436 C C . GLY A 1 339 ? 138.014 16.388 34.698 1.00 0.00 339 GLY A C 1
ATOM 2437 O O . GLY A 1 339 ? 138.209 17.212 33.805 1.00 0.00 339 GLY A O 1
ATOM 2438 N N . GLY A 1 340 ? 136.805 16.187 35.266 1.00 0.00 340 GLY A N 1
ATOM 2439 C CA . GLY A 1 340 ? 135.593 16.744 34.730 1.00 0.00 340 GLY A CA 1
ATOM 2440 C C . GLY A 1 340 ? 134.682 15.607 34.448 1.00 0.00 340 GLY A C 1
ATOM 2441 O O . GLY A 1 340 ? 134.147 14.978 35.359 1.00 0.00 340 GLY A O 1
ATOM 2442 N N . LEU A 1 341 ? 134.462 15.357 33.139 1.00 0.00 341 LEU A N 1
ATOM 2443 C CA . LEU A 1 341 ? 133.498 14.427 32.607 1.00 0.00 341 LEU A CA 1
ATOM 2444 C C . LEU A 1 341 ? 133.878 13.014 32.965 1.00 0.00 341 LEU A C 1
ATOM 2445 O O . LEU A 1 341 ? 133.047 12.227 33.410 1.00 0.00 341 LEU A O 1
ATOM 2450 N N . CYS A 1 342 ? 135.176 12.693 32.792 1.00 0.00 342 CYS A N 1
ATOM 2451 C CA . CYS A 1 342 ? 135.791 11.420 33.082 1.00 0.00 342 CYS A CA 1
ATOM 2452 C C . CYS A 1 342 ? 135.818 11.103 34.555 1.00 0.00 342 CYS A C 1
ATOM 2453 O O . CYS A 1 342 ? 135.703 9.942 34.943 1.00 0.00 342 CYS A O 1
ATOM 2456 N N . HIS A 1 343 ? 136.041 12.136 35.404 1.00 0.00 343 HIS A N 1
ATOM 2457 C CA . HIS A 1 343 ? 136.209 12.005 36.835 1.00 0.00 343 HIS A CA 1
ATOM 2458 C C . HIS A 1 343 ? 135.012 11.408 37.541 1.00 0.00 343 HIS A C 1
ATOM 2459 O O . HIS A 1 343 ? 135.182 10.564 38.420 1.00 0.00 343 HIS A O 1
ATOM 2466 N N . TYR A 1 344 ? 133.770 11.805 37.152 1.00 0.00 344 TYR A N 1
ATOM 2467 C CA . TYR A 1 344 ? 132.557 11.203 37.673 1.00 0.00 344 TYR A CA 1
ATOM 2468 C C . TYR A 1 344 ? 132.293 9.845 37.073 1.00 0.00 344 TYR A C 1
ATOM 2469 O O . TYR A 1 344 ? 131.630 9.008 37.682 1.00 0.00 344 TYR A O 1
ATOM 2478 N N . LEU A 1 345 ? 132.801 9.616 35.840 1.00 0.00 345 LEU A N 1
ATOM 2479 C CA . LEU A 1 345 ? 132.485 8.482 35.006 1.00 0.00 345 LEU A CA 1
ATOM 2480 C C . LEU A 1 345 ? 133.093 7.191 35.498 1.00 0.00 345 LEU A C 1
ATOM 2481 O O . LEU A 1 345 ? 132.693 6.116 35.055 1.00 0.00 345 LEU A O 1
ATOM 2486 N N . SER A 1 346 ? 134.045 7.243 36.457 1.00 0.00 346 SER A N 1
ATOM 2487 C CA . SER A 1 346 ? 134.769 6.057 36.831 1.00 0.00 346 SER A CA 1
ATOM 2488 C C . SER A 1 346 ? 135.648 6.411 38.013 1.00 0.00 346 SER A C 1
ATOM 2489 O O . SER A 1 346 ? 135.769 7.590 38.341 1.00 0.00 346 SER A O 1
ATOM 2492 N N . PRO A 1 347 ? 136.295 5.432 38.656 1.00 0.00 347 PRO A N 1
ATOM 2493 C CA . PRO A 1 347 ? 137.039 5.673 39.886 1.00 0.00 347 PRO A CA 1
ATOM 2494 C C . PRO A 1 347 ? 138.469 5.376 39.449 1.00 0.00 347 PRO A C 1
ATOM 2495 O O . PRO A 1 347 ? 138.740 5.841 38.342 1.00 0.00 347 PRO A O 1
ATOM 2499 N N . PRO A 1 348 ? 139.400 4.662 40.105 1.00 0.00 348 PRO A N 1
ATOM 2500 C CA . PRO A 1 348 ? 140.600 4.090 39.501 1.00 0.00 348 PRO A CA 1
ATOM 2501 C C . PRO A 1 348 ? 140.348 3.409 38.179 1.00 0.00 348 PRO A C 1
ATOM 2502 O O . PRO A 1 348 ? 141.112 3.666 37.250 1.00 0.00 348 PRO A O 1
ATOM 2506 N N . GLU A 1 349 ? 139.324 2.522 38.154 1.00 0.00 349 GLU A N 1
ATOM 2507 C CA . GLU A 1 349 ? 138.885 1.583 37.147 1.00 0.00 349 GLU A CA 1
ATOM 2508 C C . GLU A 1 349 ? 138.985 0.273 37.846 1.00 0.00 349 GLU A C 1
ATOM 2509 O O . GLU A 1 349 ? 137.939 -0.289 38.165 1.00 0.00 349 GLU A O 1
ATOM 2515 N N . SER A 1 350 ? 140.228 -0.156 38.201 1.00 0.00 350 SER A N 1
ATOM 2516 C CA . SER A 1 350 ? 140.603 -1.319 38.996 1.00 0.00 350 SER A CA 1
ATOM 2517 C C . SER A 1 350 ? 139.845 -2.630 38.810 1.00 0.00 350 SER A C 1
ATOM 2518 O O . SER A 1 350 ? 139.933 -3.515 39.660 1.00 0.00 350 SER A O 1
ATOM 2521 N N . PHE A 1 351 ? 139.082 -2.781 37.698 1.00 0.00 351 PHE A N 1
ATOM 2522 C CA . PHE A 1 351 ? 138.073 -3.792 37.448 1.00 0.00 351 PHE A CA 1
ATOM 2523 C C . PHE A 1 351 ? 137.089 -3.980 38.582 1.00 0.00 351 PHE A C 1
ATOM 2524 O O . PHE A 1 351 ? 136.711 -5.102 38.917 1.00 0.00 351 PHE A O 1
ATOM 2532 N N . GLY A 1 352 ? 136.635 -2.846 39.175 1.00 0.00 352 GLY A N 1
ATOM 2533 C CA . GLY A 1 352 ? 135.577 -2.810 40.155 1.00 0.00 352 GLY A CA 1
ATOM 2534 C C . GLY A 1 352 ? 136.008 -3.171 41.544 1.00 0.00 352 GLY A C 1
ATOM 2535 O O . GLY A 1 352 ? 135.158 -3.321 42.421 1.00 0.00 352 GLY A O 1
ATOM 2536 N N . SER A 1 353 ? 137.331 -3.345 41.786 1.00 0.00 353 SER A N 1
ATOM 2537 C CA . SER A 1 353 ? 137.811 -3.924 43.021 1.00 0.00 353 SER A CA 1
ATOM 2538 C C . SER A 1 353 ? 138.151 -2.848 44.019 1.00 0.00 353 SER A C 1
ATOM 2539 O O . SER A 1 353 ? 138.252 -3.132 45.212 1.00 0.00 353 SER A O 1
ATOM 2542 N N . VAL A 1 354 ? 138.286 -1.580 43.563 1.00 0.00 354 VAL A N 1
ATOM 2543 C CA . VAL A 1 354 ? 138.376 -0.431 44.430 1.00 0.00 354 VAL A CA 1
ATOM 2544 C C . VAL A 1 354 ? 137.271 0.467 43.967 1.00 0.00 354 VAL A C 1
ATOM 2545 O O . VAL A 1 354 ? 137.288 0.954 42.838 1.00 0.00 354 VAL A O 1
ATOM 2549 N N . LEU A 1 355 ? 136.297 0.695 44.841 1.00 0.00 355 LEU A N 1
ATOM 2550 C CA . LEU A 1 355 ? 135.165 1.558 44.524 1.00 0.00 355 LEU A CA 1
ATOM 2551 C C . LEU A 1 355 ? 134.691 2.312 45.761 1.00 0.00 355 LEU A C 1
ATOM 2552 O O . LEU A 1 355 ? 133.775 3.131 45.689 1.00 0.00 355 LEU A O 1
ATOM 2557 N N . GLU A 1 356 ? 135.322 2.029 46.897 1.00 0.00 356 GLU A N 1
ATOM 2558 C CA . GLU A 1 356 ? 134.967 2.677 48.154 1.00 0.00 356 GLU A CA 1
ATOM 2559 C C . GLU A 1 356 ? 135.402 4.139 48.164 1.00 0.00 356 GLU A C 1
ATOM 2560 O O . GLU A 1 356 ? 135.685 4.705 49.219 1.00 0.00 356 GLU A O 1
ATOM 2566 N N . ASP A 1 357 ? 135.452 4.744 46.981 1.00 0.00 357 ASP A N 1
ATOM 2567 C CA . ASP A 1 357 ? 135.848 6.141 46.852 1.00 0.00 357 ASP A CA 1
ATOM 2568 C C . ASP A 1 357 ? 134.641 7.067 46.957 1.00 0.00 357 ASP A C 1
ATOM 2569 O O . ASP A 1 357 ? 134.405 7.898 46.080 1.00 0.00 357 ASP A O 1
ATOM 2574 N N . PRO A 1 358 ? 133.879 6.918 48.036 1.00 0.00 358 PRO A N 1
ATOM 2575 C CA . PRO A 1 358 ? 132.688 7.743 48.258 1.00 0.00 358 PRO A CA 1
ATOM 2576 C C . PRO A 1 358 ? 132.784 9.083 47.536 1.00 0.00 358 PRO A C 1
ATOM 2577 O O . PRO A 1 358 ? 133.159 10.086 48.145 1.00 0.00 358 PRO A O 1
ATOM 2581 N N . VAL A 1 359 ? 132.448 9.094 46.251 1.00 0.00 359 VAL A N 1
ATOM 2582 C CA . VAL A 1 359 ? 132.499 10.314 45.455 1.00 0.00 359 VAL A CA 1
ATOM 2583 C C . VAL A 1 359 ? 132.654 9.998 43.971 1.00 0.00 359 VAL A C 1
ATOM 2584 O O . VAL A 1 359 ? 132.343 10.826 43.115 1.00 0.00 359 VAL A O 1
ATOM 2588 N N . HIS A 1 360 ? 133.135 8.796 43.674 1.00 0.00 360 HIS A N 1
ATOM 2589 C CA . HIS A 1 360 ? 133.331 8.368 42.294 1.00 0.00 360 HIS A CA 1
ATOM 2590 C C . HIS A 1 360 ? 132.295 7.326 41.887 1.00 0.00 360 HIS A C 1
ATOM 2591 O O . HIS A 1 360 ? 131.630 7.466 40.861 1.00 0.00 360 HIS A O 1
ATOM 2598 N N . ALA A 1 361 ? 132.164 6.281 42.698 1.00 0.00 361 ALA A N 1
ATOM 2599 C CA . ALA A 1 361 ? 131.219 5.225 42.427 1.00 0.00 361 ALA A CA 1
ATOM 2600 C C . ALA A 1 361 ? 129.790 5.696 42.514 1.00 0.00 361 ALA A C 1
ATOM 2601 O O . ALA A 1 361 ? 128.962 5.300 41.698 1.00 0.00 361 ALA A O 1
ATOM 2603 N N . VAL A 1 362 ? 129.477 6.565 43.508 1.00 0.00 362 VAL A N 1
ATOM 2604 C CA . VAL A 1 362 ? 128.150 7.097 43.740 1.00 0.00 362 VAL A CA 1
ATOM 2605 C C . VAL A 1 362 ? 127.673 7.943 42.580 1.00 0.00 362 VAL A C 1
ATOM 2606 O O . VAL A 1 362 ? 126.558 7.764 42.096 1.00 0.00 362 VAL A O 1
ATOM 2610 N N . VAL A 1 363 ? 128.543 8.860 42.091 1.00 0.00 363 VAL A N 1
ATOM 2611 C CA . VAL A 1 363 ? 128.276 9.771 40.997 1.00 0.00 363 VAL A CA 1
ATOM 2612 C C . VAL A 1 363 ? 128.108 9.048 39.683 1.00 0.00 363 VAL A C 1
ATOM 2613 O O . VAL A 1 363 ? 127.280 9.447 38.870 1.00 0.00 363 VAL A O 1
ATOM 2617 N N . TYR A 1 364 ? 128.901 7.972 39.448 1.00 0.00 364 TYR A N 1
ATOM 2618 C CA . TYR A 1 364 ? 128.888 7.137 38.262 1.00 0.00 364 TYR A CA 1
ATOM 2619 C C . TYR A 1 364 ? 127.521 6.511 38.072 1.00 0.00 364 TYR A C 1
ATOM 2620 O O . TYR A 1 364 ? 126.966 6.559 36.978 1.00 0.00 364 TYR A O 1
ATOM 2629 N N . ILE A 1 365 ? 126.930 5.940 39.148 1.00 0.00 365 ILE A N 1
ATOM 2630 C CA . ILE A 1 365 ? 125.648 5.262 39.120 1.00 0.00 365 ILE A CA 1
ATOM 2631 C C . ILE A 1 365 ? 124.545 6.245 38.789 1.00 0.00 365 ILE A C 1
ATOM 2632 O O . ILE A 1 365 ? 123.708 5.962 37.934 1.00 0.00 365 ILE A O 1
ATOM 2637 N N . VAL A 1 366 ? 124.537 7.428 39.448 1.00 0.00 366 VAL A N 1
ATOM 2638 C CA . VAL A 1 366 ? 123.469 8.404 39.383 1.00 0.00 366 VAL A CA 1
ATOM 2639 C C . VAL A 1 366 ? 123.466 9.121 38.049 1.00 0.00 366 VAL A C 1
ATOM 2640 O O . VAL A 1 366 ? 122.397 9.383 37.500 1.00 0.00 366 VAL A O 1
ATOM 2644 N N . PHE A 1 367 ? 124.657 9.450 37.489 1.00 0.00 367 PHE A N 1
ATOM 2645 C CA . PHE A 1 367 ? 124.784 10.186 36.246 1.00 0.00 367 PHE A CA 1
ATOM 2646 C C . PHE A 1 367 ? 124.265 9.366 35.090 1.00 0.00 367 PHE A C 1
ATOM 2647 O O . PHE A 1 367 ? 123.524 9.879 34.256 1.00 0.00 367 PHE A O 1
ATOM 2655 N N . MET A 1 368 ? 124.637 8.066 35.040 1.00 0.00 368 MET A N 1
ATOM 2656 C CA . MET A 1 368 ? 124.258 7.151 33.990 1.00 0.00 368 MET A CA 1
ATOM 2657 C C . MET A 1 368 ? 122.779 6.893 34.017 1.00 0.00 368 MET A C 1
ATOM 2658 O O . MET A 1 368 ? 122.149 6.820 32.968 1.00 0.00 368 MET A O 1
ATOM 2663 N N . LEU A 1 369 ? 122.198 6.782 35.235 1.00 0.00 369 LEU A N 1
ATOM 2664 C CA . LEU A 1 369 ? 120.794 6.554 35.490 1.00 0.00 369 LEU A CA 1
ATOM 2665 C C . LEU A 1 369 ? 119.943 7.676 34.942 1.00 0.00 369 LEU A C 1
ATOM 2666 O O . LEU A 1 369 ? 118.903 7.428 34.335 1.00 0.00 369 LEU A O 1
ATOM 2671 N N . GLY A 1 370 ? 120.392 8.942 35.111 1.00 0.00 370 GLY A N 1
ATOM 2672 C CA . GLY A 1 370 ? 119.655 10.110 34.687 1.00 0.00 370 GLY A CA 1
ATOM 2673 C C . GLY A 1 370 ? 119.745 10.323 33.202 1.00 0.00 370 GLY A C 1
ATOM 2674 O O . GLY A 1 370 ? 118.799 10.809 32.584 1.00 0.00 370 GLY A O 1
ATOM 2675 N N . SER A 1 371 ? 120.902 9.956 32.599 1.00 0.00 371 SER A N 1
ATOM 2676 C CA . SER A 1 371 ? 121.172 10.076 31.183 1.00 0.00 371 SER A CA 1
ATOM 2677 C C . SER A 1 371 ? 120.361 9.084 30.394 1.00 0.00 371 SER A C 1
ATOM 2678 O O . SER A 1 371 ? 119.869 9.403 29.316 1.00 0.00 371 SER A O 1
ATOM 2681 N N . CYS A 1 372 ? 120.199 7.853 30.933 1.00 0.00 372 CYS A N 1
ATOM 2682 C CA . CYS A 1 372 ? 119.481 6.764 30.310 1.00 0.00 372 CYS A CA 1
ATOM 2683 C C . CYS A 1 372 ? 118.019 7.070 30.202 1.00 0.00 372 CYS A C 1
ATOM 2684 O O . CYS A 1 372 ? 117.409 6.783 29.174 1.00 0.00 372 CYS A O 1
ATOM 2687 N N . ALA A 1 373 ? 117.430 7.677 31.260 1.00 0.00 373 ALA A N 1
ATOM 2688 C CA . ALA A 1 373 ? 116.030 8.022 31.278 1.00 0.00 373 ALA A CA 1
ATOM 2689 C C . ALA A 1 373 ? 115.710 9.150 30.333 1.00 0.00 373 ALA A C 1
ATOM 2690 O O . ALA A 1 373 ? 114.609 9.196 29.790 1.00 0.00 373 ALA A O 1
ATOM 2692 N N . PHE A 1 374 ? 116.675 10.074 30.093 1.00 0.00 374 PHE A N 1
ATOM 2693 C CA . PHE A 1 374 ? 116.533 11.146 29.133 1.00 0.00 374 PHE A CA 1
ATOM 2694 C C . PHE A 1 374 ? 116.410 10.628 27.715 1.00 0.00 374 PHE A C 1
ATOM 2695 O O . PHE A 1 374 ? 115.567 11.106 26.959 1.00 0.00 374 PHE A O 1
ATOM 2703 N N . PHE A 1 375 ? 117.241 9.625 27.334 1.00 0.00 375 PHE A N 1
ATOM 2704 C CA . PHE A 1 375 ? 117.262 9.101 25.984 1.00 0.00 375 PHE A CA 1
ATOM 2705 C C . PHE A 1 375 ? 116.110 8.176 25.713 1.00 0.00 375 PHE A C 1
ATOM 2706 O O . PHE A 1 375 ? 115.734 7.987 24.558 1.00 0.00 375 PHE A O 1
ATOM 2714 N N . SER A 1 376 ? 115.500 7.605 26.778 1.00 0.00 376 SER A N 1
ATOM 2715 C CA . SER A 1 376 ? 114.310 6.791 26.689 1.00 0.00 376 SER A CA 1
ATOM 2716 C C . SER A 1 376 ? 113.118 7.636 26.324 1.00 0.00 376 SER A C 1
ATOM 2717 O O . SER A 1 376 ? 112.265 7.203 25.553 1.00 0.00 376 SER A O 1
ATOM 2720 N N . LYS A 1 377 ? 113.043 8.869 26.884 1.00 0.00 377 LYS A N 1
ATOM 2721 C CA . LYS A 1 377 ? 111.942 9.784 26.692 1.00 0.00 377 LYS A CA 1
ATOM 2722 C C . LYS A 1 377 ? 111.987 10.451 25.339 1.00 0.00 377 LYS A C 1
ATOM 2723 O O . LYS A 1 377 ? 110.940 10.802 24.797 1.00 0.00 377 LYS A O 1
ATOM 2729 N N . THR A 1 378 ? 113.197 10.624 24.749 1.00 0.00 378 THR A N 1
ATOM 2730 C CA . THR A 1 378 ? 113.354 11.256 23.453 1.00 0.00 378 THR A CA 1
ATOM 2731 C C . THR A 1 378 ? 113.169 10.245 22.345 1.00 0.00 378 THR A C 1
ATOM 2732 O O . THR A 1 378 ? 112.969 10.617 21.190 1.00 0.00 378 THR A O 1
ATOM 2736 N N . TRP A 1 379 ? 113.206 8.935 22.693 1.00 0.00 379 TRP A N 1
ATOM 2737 C CA . TRP A 1 379 ? 113.006 7.840 21.775 1.00 0.00 379 TRP A CA 1
ATOM 2738 C C . TRP A 1 379 ? 111.560 7.740 21.377 1.00 0.00 379 TRP A C 1
ATOM 2739 O O . TRP A 1 379 ? 111.248 7.269 20.288 1.00 0.00 379 TRP A O 1
ATOM 2750 N N . ILE A 1 380 ? 110.646 8.184 22.269 1.00 0.00 380 ILE A N 1
ATOM 2751 C CA . ILE A 1 380 ? 109.215 8.063 22.124 1.00 0.00 380 ILE A CA 1
ATOM 2752 C C . ILE A 1 380 ? 108.741 8.828 20.912 1.00 0.00 380 ILE A C 1
ATOM 2753 O O . ILE A 1 380 ? 107.922 8.321 20.149 1.00 0.00 380 ILE A O 1
ATOM 2758 N N . GLU A 1 381 ? 109.279 10.056 20.710 1.00 0.00 381 GLU A N 1
ATOM 2759 C CA . GLU A 1 381 ? 108.675 11.110 19.928 1.00 0.00 381 GLU A CA 1
ATOM 2760 C C . GLU A 1 381 ? 108.333 10.738 18.505 1.00 0.00 381 GLU A C 1
ATOM 2761 O O . GLU A 1 381 ? 107.153 10.680 18.163 1.00 0.00 381 GLU A O 1
ATOM 2767 N N . VAL A 1 382 ? 109.347 10.453 17.657 1.00 0.00 382 VAL A N 1
ATOM 2768 C CA . VAL A 1 382 ? 109.146 10.221 16.242 1.00 0.00 382 VAL A CA 1
ATOM 2769 C C . VAL A 1 382 ? 110.265 9.332 15.763 1.00 0.00 382 VAL A C 1
ATOM 2770 O O . VAL A 1 382 ? 110.456 9.160 14.560 1.00 0.00 382 VAL A O 1
ATOM 2774 N N . SER A 1 383 ? 111.021 8.723 16.704 1.00 0.00 383 SER A N 1
ATOM 2775 C CA . SER A 1 383 ? 112.173 7.904 16.405 1.00 0.00 383 SER A CA 1
ATOM 2776 C C . SER A 1 383 ? 111.899 6.502 16.880 1.00 0.00 383 SER A C 1
ATOM 2777 O O . SER A 1 383 ? 112.701 5.598 16.647 1.00 0.00 383 SER A O 1
ATOM 2780 N N . GLY A 1 384 ? 110.747 6.288 17.554 1.00 0.00 384 GLY A N 1
ATOM 2781 C CA . GLY A 1 384 ? 110.393 4.992 18.055 1.00 0.00 384 GLY A CA 1
ATOM 2782 C C . GLY A 1 384 ? 108.925 4.981 18.323 1.00 0.00 384 GLY A C 1
ATOM 2783 O O . GLY A 1 384 ? 108.133 5.545 17.570 1.00 0.00 384 GLY A O 1
ATOM 2784 N N . SER A 1 385 ? 108.544 4.289 19.419 1.00 0.00 385 SER A N 1
ATOM 2785 C CA . SER A 1 385 ? 107.186 3.926 19.742 1.00 0.00 385 SER A CA 1
ATOM 2786 C C . SER A 1 385 ? 106.547 4.969 20.608 1.00 0.00 385 SER A C 1
ATOM 2787 O O . SER A 1 385 ? 107.075 5.332 21.657 1.00 0.00 385 SER A O 1
ATOM 2790 N N . SER A 1 386 ? 105.372 5.459 20.159 1.00 0.00 386 SER A N 1
ATOM 2791 C CA . SER A 1 386 ? 104.561 6.409 20.875 1.00 0.00 386 SER A CA 1
ATOM 2792 C C . SER A 1 386 ? 103.160 5.921 20.689 1.00 0.00 386 SER A C 1
ATOM 2793 O O . SER A 1 386 ? 102.892 5.057 19.858 1.00 0.00 386 SER A O 1
ATOM 2796 N N . ALA A 1 387 ? 102.232 6.449 21.514 1.00 0.00 387 ALA A N 1
ATOM 2797 C CA . ALA A 1 387 ? 100.883 5.955 21.598 1.00 0.00 387 ALA A CA 1
ATOM 2798 C C . ALA A 1 387 ? 100.063 6.356 20.403 1.00 0.00 387 ALA A C 1
ATOM 2799 O O . ALA A 1 387 ? 99.104 5.669 20.060 1.00 0.00 387 ALA A O 1
ATOM 2801 N N . LYS A 1 388 ? 100.441 7.470 19.727 1.00 0.00 388 LYS A N 1
ATOM 2802 C CA . LYS A 1 388 ? 99.818 7.909 18.501 1.00 0.00 388 LYS A CA 1
ATOM 2803 C C . LYS A 1 388 ? 100.139 6.999 17.339 1.00 0.00 388 LYS A C 1
ATOM 2804 O O . LYS A 1 388 ? 99.281 6.759 16.494 1.00 0.00 388 LYS A O 1
ATOM 2810 N N . ASP A 1 389 ? 101.383 6.454 17.280 1.00 0.00 389 ASP A N 1
ATOM 2811 C CA . ASP A 1 389 ? 101.826 5.540 16.246 1.00 0.00 389 ASP A CA 1
ATOM 2812 C C . ASP A 1 389 ? 101.091 4.233 16.331 1.00 0.00 389 ASP A C 1
ATOM 2813 O O . ASP A 1 389 ? 100.629 3.706 15.321 1.00 0.00 389 ASP A O 1
ATOM 2818 N N . VAL A 1 390 ? 100.953 3.707 17.572 1.00 0.00 390 VAL A N 1
ATOM 2819 C CA . VAL A 1 390 ? 100.322 2.445 17.882 1.00 0.00 390 VAL A CA 1
ATOM 2820 C C . VAL A 1 390 ? 98.839 2.532 17.626 1.00 0.00 390 VAL A C 1
ATOM 2821 O O . VAL A 1 390 ? 98.224 1.545 17.232 1.00 0.00 390 VAL A O 1
ATOM 2825 N N . ALA A 1 391 ? 98.235 3.734 17.797 1.00 0.00 391 ALA A N 1
ATOM 2826 C CA . ALA A 1 391 ? 96.828 3.964 17.559 1.00 0.00 391 ALA A CA 1
ATOM 2827 C C . ALA A 1 391 ? 96.452 3.715 16.125 1.00 0.00 391 ALA A C 1
ATOM 2828 O O . ALA A 1 391 ? 95.443 3.067 15.852 1.00 0.00 391 ALA A O 1
ATOM 2830 N N . LYS A 1 392 ? 97.282 4.216 15.177 1.00 0.00 392 LYS A N 1
ATOM 2831 C CA . LYS A 1 392 ? 97.063 4.029 13.765 1.00 0.00 392 LYS A CA 1
ATOM 2832 C C . LYS A 1 392 ? 97.246 2.597 13.335 1.00 0.00 392 LYS A C 1
ATOM 2833 O O . LYS A 1 392 ? 96.489 2.107 12.502 1.00 0.00 392 LYS A O 1
ATOM 2839 N N . GLN A 1 393 ? 98.259 1.892 13.902 1.00 0.00 393 GLN A N 1
ATOM 2840 C CA . GLN A 1 393 ? 98.527 0.510 13.574 1.00 0.00 393 GLN A CA 1
ATOM 2841 C C . GLN A 1 393 ? 97.436 -0.446 13.977 1.00 0.00 393 GLN A C 1
ATOM 2842 O O . GLN A 1 393 ? 97.147 -1.384 13.240 1.00 0.00 393 GLN A O 1
ATOM 2848 N N . LEU A 1 394 ? 96.792 -0.214 15.148 1.00 0.00 394 LEU A N 1
ATOM 2849 C CA . LEU A 1 394 ? 95.733 -1.061 15.651 1.00 0.00 394 LEU A CA 1
ATOM 2850 C C . LEU A 1 394 ? 94.399 -0.755 15.033 1.00 0.00 394 LEU A C 1
ATOM 2851 O O . LEU A 1 394 ? 93.464 -1.540 15.167 1.00 0.00 394 LEU A O 1
ATOM 2856 N N . LYS A 1 395 ? 94.290 0.383 14.310 1.00 0.00 395 LYS A N 1
ATOM 2857 C CA . LYS A 1 395 ? 93.172 0.708 13.458 1.00 0.00 395 LYS A CA 1
ATOM 2858 C C . LYS A 1 395 ? 93.249 -0.096 12.194 1.00 0.00 395 LYS A C 1
ATOM 2859 O O . LYS A 1 395 ? 92.223 -0.486 11.646 1.00 0.00 395 LYS A O 1
ATOM 2865 N N . GLU A 1 396 ? 94.476 -0.345 11.681 1.00 0.00 396 GLU A N 1
ATOM 2866 C CA . GLU A 1 396 ? 94.664 -1.079 10.455 1.00 0.00 396 GLU A CA 1
ATOM 2867 C C . GLU A 1 396 ? 94.404 -2.548 10.674 1.00 0.00 396 GLU A C 1
ATOM 2868 O O . GLU A 1 396 ? 93.458 -3.084 10.099 1.00 0.00 396 GLU A O 1
ATOM 2874 N N . GLN A 1 397 ? 95.229 -3.247 11.500 1.00 0.00 397 GLN A N 1
ATOM 2875 C CA . GLN A 1 397 ? 94.998 -4.644 11.814 1.00 0.00 397 GLN A CA 1
ATOM 2876 C C . GLN A 1 397 ? 93.855 -4.934 12.772 1.00 0.00 397 GLN A C 1
ATOM 2877 O O . GLN A 1 397 ? 93.721 -6.085 13.185 1.00 0.00 397 GLN A O 1
ATOM 2883 N N . GLN A 1 398 ? 92.982 -3.933 13.072 1.00 0.00 398 GLN A N 1
ATOM 2884 C CA . GLN A 1 398 ? 91.736 -3.977 13.823 1.00 0.00 398 GLN A CA 1
ATOM 2885 C C . GLN A 1 398 ? 91.691 -4.915 15.008 1.00 0.00 398 GLN A C 1
ATOM 2886 O O . GLN A 1 398 ? 91.566 -6.125 14.841 1.00 0.00 398 GLN A O 1
ATOM 2892 N N . MET A 1 399 ? 91.729 -4.380 16.248 1.00 0.00 399 MET A N 1
ATOM 2893 C CA . MET A 1 399 ? 91.558 -5.153 17.462 1.00 0.00 399 MET A CA 1
ATOM 2894 C C . MET A 1 399 ? 90.152 -5.657 17.727 1.00 0.00 399 MET A C 1
ATOM 2895 O O . MET A 1 399 ? 89.974 -6.351 18.725 1.00 0.00 399 MET A O 1
ATOM 2900 N N . VAL A 1 400 ? 89.164 -5.317 16.853 1.00 0.00 400 VAL A N 1
ATOM 2901 C CA . VAL A 1 400 ? 87.712 -5.388 17.007 1.00 0.00 400 VAL A CA 1
ATOM 2902 C C . VAL A 1 400 ? 87.208 -4.009 17.345 1.00 0.00 400 VAL A C 1
ATOM 2903 O O . VAL A 1 400 ? 86.050 -3.823 17.719 1.00 0.00 400 VAL A O 1
ATOM 2907 N N . MET A 1 401 ? 88.101 -3.004 17.193 1.00 0.00 401 MET A N 1
ATOM 2908 C CA . MET A 1 401 ? 87.941 -1.632 17.611 1.00 0.00 401 MET A CA 1
ATOM 2909 C C . MET A 1 401 ? 88.303 -1.520 19.074 1.00 0.00 401 MET A C 1
ATOM 2910 O O . MET A 1 401 ? 88.139 -0.459 19.667 1.00 0.00 401 MET A O 1
ATOM 2915 N N . ARG A 1 402 ? 88.811 -2.626 19.681 1.00 0.00 402 ARG A N 1
ATOM 2916 C CA . ARG A 1 402 ? 89.408 -2.692 20.997 1.00 0.00 402 ARG A CA 1
ATOM 2917 C C . ARG A 1 402 ? 88.443 -2.559 22.143 1.00 0.00 402 ARG A C 1
ATOM 2918 O O . ARG A 1 402 ? 88.860 -2.278 23.267 1.00 0.00 402 ARG A O 1
ATOM 2926 N N . GLY A 1 403 ? 87.120 -2.773 21.904 1.00 0.00 403 GLY A N 1
ATOM 2927 C CA . GLY A 1 403 ? 86.161 -2.753 22.989 1.00 0.00 403 GLY A CA 1
ATOM 2928 C C . GLY A 1 403 ? 85.679 -1.363 23.299 1.00 0.00 403 GLY A C 1
ATOM 2929 O O . GLY A 1 403 ? 84.972 -1.164 24.286 1.00 0.00 403 GLY A O 1
ATOM 2930 N N . HIS A 1 404 ? 86.138 -0.362 22.510 1.00 0.00 404 HIS A N 1
ATOM 2931 C CA . HIS A 1 404 ? 86.355 0.993 22.942 1.00 0.00 404 HIS A CA 1
ATOM 2932 C C . HIS A 1 404 ? 85.117 1.813 23.190 1.00 0.00 404 HIS A C 1
ATOM 2933 O O . HIS A 1 404 ? 83.989 1.461 22.847 1.00 0.00 404 HIS A O 1
ATOM 2940 N N . ARG A 1 405 ? 85.401 2.958 23.839 1.00 0.00 405 ARG A N 1
ATOM 2941 C CA . ARG A 1 405 ? 84.574 4.052 24.262 1.00 0.00 405 ARG A CA 1
ATOM 2942 C C . ARG A 1 405 ? 84.346 4.925 23.079 1.00 0.00 405 ARG A C 1
ATOM 2943 O O . ARG A 1 405 ? 85.072 4.786 22.099 1.00 0.00 405 ARG A O 1
ATOM 2951 N N . GLU A 1 406 ? 83.226 5.697 23.150 1.00 0.00 406 GLU A N 1
ATOM 2952 C CA . GLU A 1 406 ? 82.341 6.437 22.258 1.00 0.00 406 GLU A CA 1
ATOM 2953 C C . GLU A 1 406 ? 82.999 7.363 21.245 1.00 0.00 406 GLU A C 1
ATOM 2954 O O . G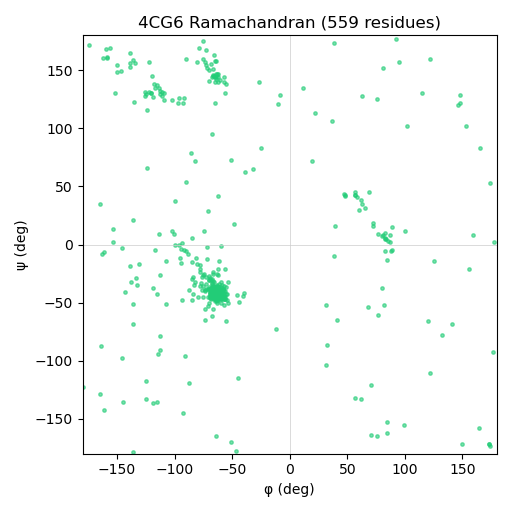LU A 1 406 ? 82.438 8.383 20.848 1.00 0.00 406 GLU A O 1
ATOM 2960 N N . THR A 1 407 ? 84.315 7.135 21.011 1.00 0.00 407 THR A N 1
ATOM 2961 C CA . THR A 1 407 ? 85.410 8.068 20.807 1.00 0.00 407 THR A CA 1
ATOM 2962 C C . THR A 1 407 ? 85.868 8.706 22.117 1.00 0.00 407 THR A C 1
ATOM 2963 O O . THR A 1 407 ? 85.069 9.311 22.829 1.00 0.00 407 THR A O 1
ATOM 2967 N N . SER A 1 408 ? 87.198 8.578 22.402 1.00 0.00 408 SER A N 1
ATOM 2968 C CA . SER A 1 408 ? 87.973 9.367 23.311 1.00 0.00 408 SER A CA 1
ATOM 2969 C C . SER A 1 408 ? 89.252 8.567 23.219 1.00 0.00 408 SER A C 1
ATOM 2970 O O . SER A 1 408 ? 89.791 8.104 24.225 1.00 0.00 408 SER A O 1
ATOM 2973 N N . MET A 1 409 ? 89.743 8.356 21.967 1.00 0.00 409 MET A N 1
ATOM 2974 C CA . MET A 1 409 ? 90.892 7.535 21.654 1.00 0.00 409 MET A CA 1
ATOM 2975 C C . MET A 1 409 ? 92.144 8.128 22.223 1.00 0.00 409 MET A C 1
ATOM 2976 O O . MET A 1 409 ? 93.044 7.416 22.666 1.00 0.00 409 MET A O 1
ATOM 2981 N N . VAL A 1 410 ? 92.171 9.485 22.190 1.00 0.00 410 VAL A N 1
ATOM 2982 C CA . VAL A 1 410 ? 93.192 10.397 22.644 1.00 0.00 410 VAL A CA 1
ATOM 2983 C C . VAL A 1 410 ? 93.841 10.017 23.952 1.00 0.00 410 VAL A C 1
ATOM 2984 O O . VAL A 1 410 ? 95.069 10.052 24.040 1.00 0.00 410 VAL A O 1
ATOM 2988 N N . HIS A 1 411 ? 93.057 9.593 24.984 1.00 0.00 411 HIS A N 1
ATOM 2989 C CA . HIS A 1 411 ? 93.669 9.069 26.178 1.00 0.00 411 HIS A CA 1
ATOM 2990 C C . HIS A 1 411 ? 93.811 7.579 25.989 1.00 0.00 411 HIS A C 1
ATOM 2991 O O . HIS A 1 411 ? 94.739 7.150 25.316 1.00 0.00 411 HIS A O 1
ATOM 2998 N N . GLU A 1 412 ? 92.835 6.792 26.498 1.00 0.00 412 GLU A N 1
ATOM 2999 C CA . GLU A 1 412 ? 92.651 5.355 26.439 1.00 0.00 412 GLU A CA 1
ATOM 3000 C C . GLU A 1 412 ? 93.903 4.496 26.414 1.00 0.00 412 GLU A C 1
ATOM 3001 O O . GLU A 1 412 ? 94.394 4.059 27.454 1.00 0.00 412 GLU A O 1
ATOM 3007 N N . LEU A 1 413 ? 94.442 4.275 25.191 1.00 0.00 413 LEU A N 1
ATOM 3008 C CA . LEU A 1 413 ? 95.642 3.553 24.830 1.00 0.00 413 LEU A CA 1
ATOM 3009 C C . LEU A 1 413 ? 96.953 4.078 25.377 1.00 0.00 413 LEU A C 1
ATOM 3010 O O . LEU A 1 413 ? 97.970 3.393 25.280 1.00 0.00 413 LEU A O 1
ATOM 3015 N N . ASN A 1 414 ? 96.987 5.318 25.914 1.00 0.00 414 ASN A N 1
ATOM 3016 C CA . ASN A 1 414 ? 98.154 6.171 25.924 1.00 0.00 414 ASN A CA 1
ATOM 3017 C C . ASN A 1 414 ? 99.064 5.878 27.078 1.00 0.00 414 ASN A C 1
ATOM 3018 O O . ASN A 1 414 ? 100.274 5.836 26.889 1.00 0.00 414 ASN A O 1
ATOM 3023 N N . ARG A 1 415 ? 98.503 5.767 28.303 1.00 0.00 415 ARG A N 1
ATOM 3024 C CA . ARG A 1 415 ? 99.114 6.109 29.563 1.00 0.00 415 ARG A CA 1
ATOM 3025 C C . ARG A 1 415 ? 100.268 5.210 29.917 1.00 0.00 415 ARG A C 1
ATOM 3026 O O . ARG A 1 415 ? 101.207 5.652 30.579 1.00 0.00 415 ARG A O 1
ATOM 3034 N N . TYR A 1 416 ? 100.227 3.924 29.491 1.00 0.00 416 TYR A N 1
ATOM 3035 C CA . TYR A 1 416 ? 101.199 2.953 29.912 1.00 0.00 416 TYR A CA 1
ATOM 3036 C C . TYR A 1 416 ? 102.343 2.912 28.920 1.00 0.00 416 TYR A C 1
ATOM 3037 O O . TYR A 1 416 ? 103.334 2.236 29.169 1.00 0.00 416 TYR A O 1
ATOM 3046 N N . ILE A 1 417 ? 102.264 3.662 27.791 1.00 0.00 417 ILE A N 1
ATOM 3047 C CA . ILE A 1 417 ? 103.316 3.698 26.795 1.00 0.00 417 ILE A CA 1
ATOM 3048 C C . ILE A 1 417 ? 104.490 4.603 27.160 1.00 0.00 417 ILE A C 1
ATOM 3049 O O . ILE A 1 417 ? 105.606 4.112 26.993 1.00 0.00 417 ILE A O 1
ATOM 3054 N N . PRO A 1 418 ? 104.417 5.848 27.670 1.00 0.00 418 PRO A N 1
ATOM 3055 C CA . PRO A 1 418 ? 105.586 6.600 28.107 1.00 0.00 418 PRO A CA 1
ATOM 3056 C C . PRO A 1 418 ? 106.253 5.991 29.307 1.00 0.00 418 PRO A C 1
ATOM 3057 O O . PRO A 1 418 ? 107.475 6.077 29.407 1.00 0.00 418 PRO A O 1
ATOM 3061 N N . THR A 1 419 ? 105.454 5.421 30.241 1.00 0.00 419 THR A N 1
ATOM 3062 C CA . THR A 1 419 ? 105.931 4.811 31.460 1.00 0.00 419 THR A CA 1
ATOM 3063 C C . THR A 1 419 ? 106.714 3.563 31.151 1.00 0.00 419 THR A C 1
ATOM 3064 O O . THR A 1 419 ? 107.736 3.314 31.781 1.00 0.00 419 THR A O 1
ATOM 3068 N N . ALA A 1 420 ? 106.244 2.765 30.161 1.00 0.00 420 ALA A N 1
ATOM 3069 C CA . ALA A 1 420 ? 106.873 1.540 29.728 1.00 0.00 420 ALA A CA 1
ATOM 3070 C C . ALA A 1 420 ? 108.196 1.785 29.065 1.00 0.00 420 ALA A C 1
ATOM 3071 O O . ALA A 1 420 ? 109.158 1.064 29.322 1.00 0.00 420 ALA A O 1
ATOM 3073 N N . ALA A 1 421 ? 108.264 2.819 28.189 1.00 0.00 421 ALA A N 1
ATOM 3074 C CA . ALA A 1 421 ? 109.461 3.159 27.460 1.00 0.00 421 ALA A CA 1
ATOM 3075 C C . ALA A 1 421 ? 110.551 3.632 28.382 1.00 0.00 421 ALA A C 1
ATOM 3076 O O . ALA A 1 421 ? 111.706 3.232 28.239 1.00 0.00 421 ALA A O 1
ATOM 3078 N N . ALA A 1 422 ? 110.180 4.477 29.376 1.00 0.00 422 ALA A N 1
ATOM 3079 C CA . ALA A 1 422 ? 111.074 4.950 30.402 1.00 0.00 422 ALA A CA 1
ATOM 3080 C C . ALA A 1 422 ? 111.591 3.853 31.291 1.00 0.00 422 ALA A C 1
ATOM 3081 O O . ALA A 1 422 ? 112.787 3.798 31.558 1.00 0.00 422 ALA A O 1
ATOM 3083 N N . PHE A 1 423 ? 110.691 2.944 31.747 1.00 0.00 423 PHE A N 1
ATOM 3084 C CA . PHE A 1 423 ? 110.988 1.913 32.718 1.00 0.00 423 PHE A CA 1
ATOM 3085 C C . PHE A 1 423 ? 111.982 0.905 32.211 1.00 0.00 423 PHE A C 1
ATOM 3086 O O . PHE A 1 423 ? 112.915 0.544 32.925 1.00 0.00 423 PHE A O 1
ATOM 3094 N N . GLY A 1 424 ? 111.785 0.447 30.951 1.00 0.00 424 GLY A N 1
ATOM 3095 C CA . GLY A 1 424 ? 112.580 -0.564 30.296 1.00 0.00 424 GLY A CA 1
ATOM 3096 C C . GLY A 1 424 ? 114.047 -0.273 30.285 1.00 0.00 424 GLY A C 1
ATOM 3097 O O . GLY A 1 424 ? 114.861 -1.120 30.643 1.00 0.00 424 GLY A O 1
ATOM 3098 N N . GLY A 1 425 ? 114.401 0.959 29.857 1.00 0.00 425 GLY A N 1
ATOM 3099 C CA . GLY A 1 425 ? 115.762 1.368 29.646 1.00 0.00 425 GLY A CA 1
ATOM 3100 C C . GLY A 1 425 ? 116.412 1.823 30.914 1.00 0.00 425 GLY A C 1
ATOM 3101 O O . GLY A 1 425 ? 117.629 1.734 31.058 1.00 0.00 425 GLY A O 1
ATOM 3102 N N . LEU A 1 426 ? 115.602 2.336 31.866 1.00 0.00 426 LEU A N 1
ATOM 3103 C CA . LEU A 1 426 ? 116.025 2.821 33.159 1.00 0.00 426 LEU A CA 1
ATOM 3104 C C . LEU A 1 426 ? 116.577 1.701 34.005 1.00 0.00 426 LEU A C 1
ATOM 3105 O O . LEU A 1 426 ? 117.572 1.881 34.705 1.00 0.00 426 LEU A O 1
ATOM 3110 N N . CYS A 1 427 ? 115.941 0.503 33.934 1.00 0.00 427 CYS A N 1
ATOM 3111 C CA . CYS A 1 427 ? 116.355 -0.689 34.644 1.00 0.00 427 CYS A CA 1
ATOM 3112 C C . CYS A 1 427 ? 117.686 -1.175 34.130 1.00 0.00 427 CYS A C 1
ATOM 3113 O O . CYS A 1 427 ? 118.556 -1.529 34.923 1.00 0.00 427 CYS A O 1
ATOM 3116 N N . ILE A 1 428 ? 117.866 -1.207 32.784 1.00 0.00 428 ILE A N 1
ATOM 3117 C CA . ILE A 1 428 ? 119.058 -1.718 32.142 1.00 0.00 428 ILE A CA 1
ATOM 3118 C C . ILE A 1 428 ? 120.224 -0.800 32.422 1.00 0.00 428 ILE A C 1
ATOM 3119 O O . ILE A 1 428 ? 121.317 -1.271 32.718 1.00 0.00 428 ILE A O 1
ATOM 3124 N N . GLY A 1 429 ? 120.007 0.534 32.357 1.00 0.00 429 GLY A N 1
ATOM 3125 C CA . GLY A 1 429 ? 121.038 1.520 32.579 1.00 0.00 429 GLY A CA 1
ATOM 3126 C C . GLY A 1 429 ? 121.553 1.585 33.988 1.00 0.00 429 GLY A C 1
ATOM 3127 O O . GLY A 1 429 ? 122.718 1.911 34.209 1.00 0.00 429 GLY A O 1
ATOM 3128 N N . ALA A 1 430 ? 120.685 1.255 34.974 1.00 0.00 430 ALA A N 1
ATOM 3129 C CA . ALA A 1 430 ? 121.028 1.135 36.372 1.00 0.00 430 ALA A CA 1
ATOM 3130 C C . ALA A 1 430 ? 121.914 -0.059 36.593 1.00 0.00 430 ALA A C 1
ATOM 3131 O O . ALA A 1 430 ? 122.926 0.014 37.288 1.00 0.00 430 ALA A O 1
ATOM 3133 N N . LEU A 1 431 ? 121.515 -1.193 35.970 1.00 0.00 431 LEU A N 1
ATOM 3134 C CA . LEU A 1 431 ? 122.112 -2.497 36.099 1.00 0.00 431 LEU A CA 1
ATOM 3135 C C . LEU A 1 431 ? 123.502 -2.533 35.529 1.00 0.00 431 LEU A C 1
ATOM 3136 O O . LEU A 1 431 ? 124.363 -3.208 36.083 1.00 0.00 431 LEU A O 1
ATOM 3141 N N . SER A 1 432 ? 123.751 -1.803 34.414 1.00 0.00 432 SER A N 1
ATOM 3142 C CA . SER A 1 432 ? 124.985 -1.846 33.658 1.00 0.00 432 SER A CA 1
ATOM 3143 C C . SER A 1 432 ? 126.172 -1.373 34.451 1.00 0.00 432 SER A C 1
ATOM 3144 O O . SER A 1 432 ? 127.243 -1.971 34.362 1.00 0.00 432 SER A O 1
ATOM 3147 N N . VAL A 1 433 ? 126.009 -0.285 35.245 1.00 0.00 433 VAL A N 1
ATOM 3148 C CA . VAL A 1 433 ? 127.080 0.290 36.030 1.00 0.00 433 VAL A CA 1
ATOM 3149 C C . VAL A 1 433 ? 127.505 -0.645 37.138 1.00 0.00 433 VAL A C 1
ATOM 3150 O O . VAL A 1 433 ? 128.697 -0.815 37.394 1.00 0.00 433 VAL A O 1
ATOM 3154 N N . LEU A 1 434 ? 126.518 -1.309 37.788 1.00 0.00 434 LEU A N 1
ATOM 3155 C CA . LEU A 1 434 ? 126.745 -2.270 38.842 1.00 0.00 434 LEU A CA 1
ATOM 3156 C C . LEU A 1 434 ? 127.353 -3.550 38.332 1.00 0.00 434 LEU A C 1
ATOM 3157 O O . LEU A 1 434 ? 128.109 -4.211 39.038 1.00 0.00 434 LEU A O 1
ATOM 3162 N N . ALA A 1 435 ? 127.025 -3.909 37.071 1.00 0.00 435 ALA A N 1
ATOM 3163 C CA . ALA A 1 435 ? 127.438 -5.101 36.373 1.00 0.00 435 ALA A CA 1
ATOM 3164 C C . ALA A 1 435 ? 128.921 -5.143 36.112 1.00 0.00 435 ALA A C 1
ATOM 3165 O O . ALA A 1 435 ? 129.532 -6.210 36.161 1.00 0.00 435 ALA A O 1
ATOM 3167 N N . ASP A 1 436 ? 129.531 -3.958 35.838 1.00 0.00 436 ASP A N 1
ATOM 3168 C CA . ASP A 1 436 ? 130.954 -3.772 35.620 1.00 0.00 436 ASP A CA 1
ATOM 3169 C C . ASP A 1 436 ? 131.725 -4.161 36.854 1.00 0.00 436 ASP A C 1
ATOM 3170 O O . ASP A 1 436 ? 132.776 -4.796 36.770 1.00 0.00 436 ASP A O 1
ATOM 3175 N N . PHE A 1 437 ? 131.182 -3.773 38.032 1.00 0.00 437 PHE A N 1
ATOM 3176 C CA . PHE A 1 437 ? 131.760 -3.968 39.339 1.00 0.00 437 PHE A CA 1
ATOM 3177 C C . PHE A 1 437 ? 131.800 -5.430 39.708 1.00 0.00 437 PHE A C 1
ATOM 3178 O O . PHE A 1 437 ? 132.792 -5.893 40.270 1.00 0.00 437 PHE A O 1
ATOM 3186 N N . LEU A 1 438 ? 130.711 -6.185 39.403 1.00 0.00 438 LEU A N 1
ATOM 3187 C CA . LEU A 1 438 ? 130.539 -7.569 39.798 1.00 0.00 438 LEU A CA 1
ATOM 3188 C C . LEU A 1 438 ? 131.524 -8.463 39.090 1.00 0.00 438 LEU A C 1
ATOM 3189 O O . LEU A 1 438 ? 132.154 -9.302 39.731 1.00 0.00 438 LEU A O 1
ATOM 3194 N N . GLY A 1 439 ? 131.713 -8.275 37.764 1.00 0.00 439 GLY A N 1
ATOM 3195 C CA . GLY A 1 439 ? 132.763 -8.974 37.074 1.00 0.00 439 GLY A CA 1
ATOM 3196 C C . GLY A 1 439 ? 132.407 -9.154 35.639 1.00 0.00 439 GLY A C 1
ATOM 3197 O O . GLY A 1 439 ? 131.635 -10.036 35.282 1.00 0.00 439 GLY A O 1
ATOM 3198 N N . ALA A 1 440 ? 133.014 -8.307 34.785 1.00 0.00 440 ALA A N 1
ATOM 3199 C CA . ALA A 1 440 ? 133.333 -8.518 33.392 1.00 0.00 440 ALA A CA 1
ATOM 3200 C C . ALA A 1 440 ? 134.580 -9.364 33.276 1.00 0.00 440 ALA A C 1
ATOM 3201 O O . ALA A 1 440 ? 135.211 -9.661 34.286 1.00 0.00 440 ALA A O 1
ATOM 3203 N N . ILE A 1 441 ? 134.918 -9.853 32.052 1.00 0.00 441 ILE A N 1
ATOM 3204 C CA . ILE A 1 441 ? 135.576 -11.122 31.814 1.00 0.00 441 ILE A CA 1
ATOM 3205 C C . ILE A 1 441 ? 137.103 -10.994 31.874 1.00 0.00 441 ILE A C 1
ATOM 3206 O O . ILE A 1 441 ? 137.648 -10.601 32.904 1.00 0.00 441 ILE A O 1
ATOM 3211 N N . GLY A 1 442 ? 137.829 -11.311 30.771 1.00 0.00 442 GLY A N 1
ATOM 3212 C CA . GLY A 1 442 ? 139.244 -11.121 30.540 1.00 0.00 442 GLY A CA 1
ATOM 3213 C C . GLY A 1 442 ? 139.505 -9.652 30.428 1.00 0.00 442 GLY A C 1
ATOM 3214 O O . GLY A 1 442 ? 140.515 -9.135 30.904 1.00 0.00 442 GLY A O 1
ATOM 3215 N N . SER A 1 443 ? 138.547 -8.965 29.765 1.00 0.00 443 SER A N 1
ATOM 3216 C CA . SER A 1 443 ? 138.497 -7.554 29.504 1.00 0.00 443 SER A CA 1
ATOM 3217 C C . SER A 1 443 ? 138.305 -6.833 30.812 1.00 0.00 443 SER A C 1
ATOM 3218 O O . SER A 1 443 ? 138.987 -5.846 31.076 1.00 0.00 443 SER A O 1
ATOM 3221 N N . GLY A 1 444 ? 137.408 -7.338 31.693 1.00 0.00 444 GLY A N 1
ATOM 3222 C CA . GLY A 1 444 ? 137.214 -6.748 32.996 1.00 0.00 444 GLY A CA 1
ATOM 3223 C C . GLY A 1 444 ? 136.260 -5.589 33.016 1.00 0.00 444 GLY A C 1
ATOM 3224 O O . GLY A 1 444 ? 135.841 -5.182 34.100 1.00 0.00 444 GLY A O 1
ATOM 3225 N N . THR A 1 445 ? 135.882 -5.025 31.840 1.00 0.00 445 THR A N 1
ATOM 3226 C CA . THR A 1 445 ? 134.807 -4.053 31.761 1.00 0.00 445 THR A CA 1
ATOM 3227 C C . THR A 1 445 ? 133.902 -4.436 30.603 1.00 0.00 445 THR A C 1
ATOM 3228 O O . THR A 1 445 ? 132.713 -4.124 30.608 1.00 0.00 445 THR A O 1
ATOM 3232 N N . GLY A 1 446 ? 134.464 -5.102 29.566 1.00 0.00 446 GLY A N 1
ATOM 3233 C CA . GLY A 1 446 ? 133.884 -5.222 28.245 1.00 0.00 446 GLY A CA 1
ATOM 3234 C C . GLY A 1 446 ? 132.615 -6.023 28.039 1.00 0.00 446 GLY A C 1
ATOM 3235 O O . GLY A 1 446 ? 131.852 -5.679 27.139 1.00 0.00 446 GLY A O 1
ATOM 3236 N N . ILE A 1 447 ? 132.357 -7.124 28.799 1.00 0.00 447 ILE A N 1
ATOM 3237 C CA . ILE A 1 447 ? 131.348 -8.124 28.442 1.00 0.00 447 ILE A CA 1
ATOM 3238 C C . ILE A 1 447 ? 129.929 -7.607 28.314 1.00 0.00 447 ILE A C 1
ATOM 3239 O O . ILE A 1 447 ? 129.265 -7.902 27.321 1.00 0.00 447 ILE A O 1
ATOM 3244 N N . LEU A 1 448 ? 129.439 -6.864 29.337 1.00 0.00 448 LEU A N 1
ATOM 3245 C CA . LEU A 1 448 ? 128.046 -6.646 29.662 1.00 0.00 448 LEU A CA 1
ATOM 3246 C C . LEU A 1 448 ? 127.214 -6.095 28.535 1.00 0.00 448 LEU A C 1
ATOM 3247 O O . LEU A 1 448 ? 126.085 -6.537 28.331 1.00 0.00 448 LEU A O 1
ATOM 3252 N N . LEU A 1 449 ? 127.751 -5.104 27.784 1.00 0.00 449 LEU A N 1
ATOM 3253 C CA . LEU A 1 449 ? 127.034 -4.441 26.721 1.00 0.00 449 LEU A CA 1
ATOM 3254 C C . LEU A 1 449 ? 126.682 -5.377 25.588 1.00 0.00 449 LEU A C 1
ATOM 3255 O O . LEU A 1 449 ? 125.542 -5.390 25.131 1.00 0.00 449 LEU A O 1
ATOM 3260 N N . ALA A 1 450 ? 127.649 -6.214 25.145 1.00 0.00 450 ALA A N 1
ATOM 3261 C CA . ALA A 1 450 ? 127.487 -7.141 24.047 1.00 0.00 450 ALA A CA 1
ATOM 3262 C C . ALA A 1 450 ? 126.474 -8.241 24.268 1.00 0.00 450 ALA A C 1
ATOM 3263 O O . ALA A 1 450 ? 125.691 -8.549 23.372 1.00 0.00 450 ALA A O 1
ATOM 3265 N N . VAL A 1 451 ? 126.480 -8.859 25.477 1.00 0.00 451 VAL A N 1
ATOM 3266 C CA . VAL A 1 451 ? 125.642 -9.985 25.854 1.00 0.00 451 VAL A CA 1
ATOM 3267 C C . VAL A 1 451 ? 124.169 -9.655 25.864 1.00 0.00 451 VAL A C 1
ATOM 3268 O O . VAL A 1 451 ? 123.354 -10.464 25.423 1.00 0.00 451 VAL A O 1
ATOM 3272 N N . THR A 1 452 ? 123.806 -8.452 26.373 1.00 0.00 452 THR A N 1
ATOM 3273 C CA . THR A 1 452 ? 122.451 -7.947 26.512 1.00 0.00 452 THR A CA 1
ATOM 3274 C C . THR A 1 452 ? 121.806 -7.832 25.150 1.00 0.00 452 THR A C 1
ATOM 3275 O O . THR A 1 452 ? 120.641 -8.183 24.974 1.00 0.00 452 THR A O 1
ATOM 3279 N N . ILE A 1 453 ? 122.596 -7.366 24.156 1.00 0.00 453 ILE A N 1
ATOM 3280 C CA . ILE A 1 453 ? 122.222 -7.131 22.780 1.00 0.00 453 ILE A CA 1
ATOM 3281 C C . ILE A 1 453 ? 121.786 -8.417 22.114 1.00 0.00 453 ILE A C 1
ATOM 3282 O O . ILE A 1 453 ? 120.810 -8.388 21.372 1.00 0.00 453 ILE A O 1
ATOM 3287 N N . ILE A 1 454 ? 122.484 -9.566 22.337 1.00 0.00 454 ILE A N 1
ATOM 3288 C CA . ILE A 1 454 ? 122.221 -10.822 21.646 1.00 0.00 454 ILE A CA 1
ATOM 3289 C C . ILE A 1 454 ? 120.798 -11.293 21.899 1.00 0.00 454 ILE A C 1
ATOM 3290 O O . ILE A 1 454 ? 120.127 -11.706 20.955 1.00 0.00 454 ILE A O 1
ATOM 3295 N N . TYR A 1 455 ? 120.291 -11.207 23.158 1.00 0.00 455 TYR A N 1
ATOM 3296 C CA . TYR A 1 455 ? 118.927 -11.580 23.492 1.00 0.00 455 TYR A CA 1
ATOM 3297 C C . TYR A 1 455 ? 117.891 -10.746 22.782 1.00 0.00 455 TYR A C 1
ATOM 3298 O O . TYR A 1 455 ? 116.906 -11.282 22.282 1.00 0.00 455 TYR A O 1
ATOM 3307 N N . GLN A 1 456 ? 118.114 -9.412 22.702 1.00 0.00 456 GLN A N 1
ATOM 3308 C CA . GLN A 1 456 ? 117.238 -8.471 22.037 1.00 0.00 456 GLN A CA 1
ATOM 3309 C C . GLN A 1 456 ? 117.164 -8.725 20.556 1.00 0.00 456 GLN A C 1
ATOM 3310 O O . GLN A 1 456 ? 116.079 -8.731 19.980 1.00 0.00 456 GLN A O 1
ATOM 3316 N N . TYR A 1 457 ? 118.343 -8.951 19.924 1.00 0.00 457 TYR A N 1
ATOM 3317 C CA . TYR A 1 457 ? 118.538 -9.206 18.516 1.00 0.00 457 TYR A CA 1
ATOM 3318 C C . TYR A 1 457 ? 117.817 -10.449 18.064 1.00 0.00 457 TYR A C 1
ATOM 3319 O O . TYR A 1 457 ? 117.297 -10.470 16.956 1.00 0.00 457 TYR A O 1
ATOM 3328 N N . PHE A 1 458 ? 117.801 -11.523 18.890 1.00 0.00 458 PHE A N 1
ATOM 3329 C CA . PHE A 1 458 ? 117.181 -12.796 18.580 1.00 0.00 458 PHE A CA 1
ATOM 3330 C C . PHE A 1 458 ? 115.702 -12.630 18.319 1.00 0.00 458 PHE A C 1
ATOM 3331 O O . PHE A 1 458 ? 115.161 -13.239 17.398 1.00 0.00 458 PHE A O 1
ATOM 3339 N N . GLU A 1 459 ? 115.022 -11.785 19.129 1.00 0.00 459 GLU A N 1
ATOM 3340 C CA . GLU A 1 459 ? 113.642 -11.403 18.932 1.00 0.00 459 GLU A CA 1
ATOM 3341 C C . GLU A 1 459 ? 113.418 -10.660 17.629 1.00 0.00 459 GLU A C 1
ATOM 3342 O O . GLU A 1 459 ? 112.414 -10.900 16.964 1.00 0.00 459 GLU A O 1
ATOM 3348 N N . ILE A 1 460 ? 114.342 -9.755 17.206 1.00 0.00 460 ILE A N 1
ATOM 3349 C CA . ILE A 1 460 ? 114.248 -9.079 15.919 1.00 0.00 460 ILE A CA 1
ATOM 3350 C C . ILE A 1 460 ? 114.365 -10.076 14.780 1.00 0.00 460 ILE A C 1
ATOM 3351 O O . ILE A 1 460 ? 113.660 -9.986 13.776 1.00 0.00 460 ILE A O 1
ATOM 3356 N N . PHE A 1 461 ? 115.277 -11.062 14.949 1.00 0.00 461 PHE A N 1
ATOM 3357 C CA . PHE A 1 461 ? 115.663 -12.030 13.956 1.00 0.00 461 PHE A CA 1
ATOM 3358 C C . PHE A 1 461 ? 114.556 -12.959 13.517 1.00 0.00 461 PHE A C 1
ATOM 3359 O O . PHE A 1 461 ? 114.430 -13.230 12.324 1.00 0.00 461 PHE A O 1
ATOM 3367 N N . VAL A 1 462 ? 113.735 -13.468 14.476 1.00 0.00 462 VAL A N 1
ATOM 3368 C CA . VAL A 1 462 ? 112.786 -14.518 14.169 1.00 0.00 462 VAL A CA 1
ATOM 3369 C C . VAL A 1 462 ? 111.365 -14.050 14.336 1.00 0.00 462 VAL A C 1
ATOM 3370 O O . VAL A 1 462 ? 110.515 -14.361 13.502 1.00 0.00 462 VAL A O 1
ATOM 3374 N N . LYS A 1 463 ? 111.066 -13.295 15.423 1.00 0.00 463 LYS A N 1
ATOM 3375 C CA . LYS A 1 463 ? 109.703 -12.931 15.764 1.00 0.00 463 LYS A CA 1
ATOM 3376 C C . LYS A 1 463 ? 109.081 -11.954 14.806 1.00 0.00 463 LYS A C 1
ATOM 3377 O O . LYS A 1 463 ? 107.918 -12.098 14.433 1.00 0.00 463 LYS A O 1
ATOM 3383 N N . GLU A 1 464 ? 109.875 -10.943 14.374 1.00 0.00 464 GLU A N 1
ATOM 3384 C CA . GLU A 1 464 ? 109.478 -9.939 13.412 1.00 0.00 464 GLU A CA 1
ATOM 3385 C C . GLU A 1 464 ? 109.274 -10.525 12.045 1.00 0.00 464 GLU A C 1
ATOM 3386 O O . GLU A 1 464 ? 108.386 -10.091 11.313 1.00 0.00 464 GLU A O 1
ATOM 3392 N N . GLN A 1 465 ? 110.114 -11.530 11.680 1.00 0.00 465 GLN A N 1
ATOM 3393 C CA . GLN A 1 465 ? 110.066 -12.272 10.436 1.00 0.00 465 GLN A CA 1
ATOM 3394 C C . GLN A 1 465 ? 108.723 -12.944 10.184 1.00 0.00 465 GLN A C 1
ATOM 3395 O O . GLN A 1 465 ? 108.363 -13.183 9.034 1.00 0.00 465 GLN A O 1
ATOM 3401 N N . SER A 1 466 ? 107.915 -13.158 11.262 1.00 0.00 466 SER A N 1
ATOM 3402 C CA . SER A 1 466 ? 106.485 -13.412 11.223 1.00 0.00 466 SER A CA 1
ATOM 3403 C C . SER A 1 466 ? 106.050 -14.636 10.448 1.00 0.00 466 SER A C 1
ATOM 3404 O O . SER A 1 466 ? 104.960 -14.662 9.877 1.00 0.00 466 SER A O 1
ATOM 3407 N N . GLU A 1 467 ? 106.912 -15.673 10.397 1.00 0.00 467 GLU A N 1
ATOM 3408 C CA . GLU A 1 467 ? 106.746 -16.770 9.486 1.00 0.00 467 GLU A CA 1
ATOM 3409 C C . GLU A 1 467 ? 107.644 -17.833 10.042 1.00 0.00 467 GLU A C 1
ATOM 3410 O O . GLU A 1 467 ? 107.195 -18.666 10.828 1.00 0.00 467 GLU A O 1
ATOM 3416 N N . VAL A 1 468 ? 108.936 -17.825 9.650 1.00 0.00 468 VAL A N 1
ATOM 3417 C CA . VAL A 1 468 ? 109.915 -18.799 10.051 1.00 0.00 468 VAL A CA 1
ATOM 3418 C C . VAL A 1 468 ? 110.943 -17.969 10.793 1.00 0.00 468 VAL A C 1
ATOM 3419 O O . VAL A 1 468 ? 110.557 -17.129 11.606 1.00 0.00 468 VAL A O 1
ATOM 3423 N N . GLY A 1 469 ? 112.256 -18.184 10.581 1.00 0.00 469 GLY A N 1
ATOM 3424 C CA . GLY A 1 469 ? 113.288 -17.610 11.396 1.00 0.00 469 GLY A CA 1
ATOM 3425 C C . GLY A 1 469 ? 114.434 -17.307 10.503 1.00 0.00 469 GLY A C 1
ATOM 3426 O O . GLY A 1 469 ? 114.260 -16.721 9.435 1.00 0.00 469 GLY A O 1
ATOM 3427 N N . SER A 1 470 ? 115.646 -17.667 10.989 1.00 0.00 470 SER A N 1
ATOM 3428 C CA . SER A 1 470 ? 116.954 -17.530 10.381 1.00 0.00 470 SER A CA 1
ATOM 3429 C C . SER A 1 470 ? 117.071 -18.073 8.966 1.00 0.00 470 SER A C 1
ATOM 3430 O O . SER A 1 470 ? 116.093 -18.446 8.320 1.00 0.00 470 SER A O 1
ATOM 3433 N N . MET A 1 471 ? 118.320 -18.157 8.459 1.00 0.00 471 MET A N 1
ATOM 3434 C CA . MET A 1 471 ? 118.583 -18.650 7.134 1.00 0.00 471 MET A CA 1
ATOM 3435 C C . MET A 1 471 ? 120.003 -19.140 7.196 1.00 0.00 471 MET A C 1
ATOM 3436 O O . MET A 1 471 ? 120.708 -18.913 8.179 1.00 0.00 471 MET A O 1
ATOM 3441 N N . GLY A 1 472 ? 120.442 -19.864 6.143 1.00 0.00 472 GLY A N 1
ATOM 3442 C CA . GLY A 1 472 ? 121.721 -20.522 6.084 1.00 0.00 472 GLY A CA 1
ATOM 3443 C C . GLY A 1 472 ? 121.528 -21.920 6.587 1.00 0.00 472 GLY A C 1
ATOM 3444 O O . GLY A 1 472 ? 120.437 -22.284 7.027 1.00 0.00 472 GLY A O 1
ATOM 3445 N N . ALA A 1 473 ? 122.611 -22.733 6.540 1.00 0.00 473 ALA A N 1
ATOM 3446 C CA . ALA A 1 473 ? 122.640 -24.094 7.030 1.00 0.00 473 ALA A CA 1
ATOM 3447 C C . ALA A 1 473 ? 121.675 -25.004 6.306 1.00 0.00 473 ALA A C 1
ATOM 3448 O O . ALA A 1 473 ? 121.045 -25.862 6.924 1.00 0.00 473 ALA A O 1
ATOM 3450 N N . LEU A 1 474 ? 121.540 -24.824 4.970 1.00 0.00 474 LEU A N 1
ATOM 3451 C CA . LEU A 1 474 ? 120.642 -25.608 4.157 1.00 0.00 474 LEU A CA 1
ATOM 3452 C C . LEU A 1 474 ? 121.394 -25.968 2.903 1.00 0.00 474 LEU A C 1
ATOM 3453 O O . LEU A 1 474 ? 121.733 -27.139 2.754 1.00 0.00 474 LEU A O 1
ATOM 3458 N N . LEU A 1 475 ? 121.699 -24.966 2.039 1.00 0.00 475 LEU A N 1
ATOM 3459 C CA . LEU A 1 475 ? 122.415 -24.985 0.773 1.00 0.00 475 LEU A CA 1
ATOM 3460 C C . LEU A 1 475 ? 121.513 -24.435 -0.294 1.00 0.00 475 LEU A C 1
ATOM 3461 O O . LEU A 1 475 ? 120.296 -24.398 -0.120 1.00 0.00 475 LEU A O 1
ATOM 3466 N N . PHE A 1 476 ? 122.144 -23.983 -1.409 1.00 0.00 476 PHE A N 1
ATOM 3467 C CA . PHE A 1 476 ? 121.557 -23.487 -2.635 1.00 0.00 476 PHE A CA 1
ATOM 3468 C C . PHE A 1 476 ? 121.676 -21.957 -2.597 1.00 0.00 476 PHE A C 1
ATOM 3469 O O . PHE A 1 476 ? 122.315 -21.662 -3.308 1.00 0.00 476 PHE A O 1
ATOM 3478 N N . PHE B 2 7 ? 116.331 14.743 37.997 1.00 0.00 7 PHE B N 1
ATOM 3479 C CA . PHE B 2 7 ? 116.286 13.267 38.211 1.00 0.00 7 PHE B CA 1
ATOM 3480 C C . PHE B 2 7 ? 115.068 12.805 38.974 1.00 0.00 7 PHE B C 1
ATOM 3481 O O . PHE B 2 7 ? 114.743 11.618 38.946 1.00 0.00 7 PHE B O 1
ATOM 3489 N N . VAL B 2 8 ? 114.370 13.736 39.678 1.00 0.00 8 VAL B N 1
ATOM 3490 C CA . VAL B 2 8 ? 113.192 13.465 40.469 1.00 0.00 8 VAL B CA 1
ATOM 3491 C C . VAL B 2 8 ? 112.039 12.917 39.652 1.00 0.00 8 VAL B C 1
ATOM 3492 O O . VAL B 2 8 ? 111.409 11.947 40.063 1.00 0.00 8 VAL B O 1
ATOM 3496 N N . GLU B 2 9 ? 111.740 13.501 38.464 1.00 0.00 9 GLU B N 1
ATOM 3497 C CA . GLU B 2 9 ? 110.695 13.015 37.586 1.00 0.00 9 GLU B CA 1
ATOM 3498 C C . GLU B 2 9 ? 110.940 11.625 37.022 1.00 0.00 9 GLU B C 1
ATOM 3499 O O . GLU B 2 9 ? 109.991 10.846 37.053 1.00 0.00 9 GLU B O 1
ATOM 3505 N N . PRO B 2 10 ? 112.130 11.204 36.568 1.00 0.00 10 PRO B N 1
ATOM 3506 C CA . PRO B 2 10 ? 112.352 9.838 36.117 1.00 0.00 10 PRO B CA 1
ATOM 3507 C C . PRO B 2 10 ? 112.151 8.793 37.182 1.00 0.00 10 PRO B C 1
ATOM 3508 O O . PRO B 2 10 ? 111.599 7.743 36.862 1.00 0.00 10 PRO B O 1
ATOM 3512 N N . SER B 2 11 ? 112.618 9.050 38.429 1.00 0.00 11 SER B N 1
ATOM 3513 C CA . SER B 2 11 ? 112.453 8.166 39.563 1.00 0.00 11 SER B CA 1
ATOM 3514 C C . SER B 2 11 ? 110.997 7.977 39.936 1.00 0.00 11 SER B C 1
ATOM 3515 O O . SER B 2 11 ? 110.582 6.865 40.255 1.00 0.00 11 SER B O 1
ATOM 3518 N N . ARG B 2 12 ? 110.194 9.071 39.911 1.00 0.00 12 ARG B N 1
ATOM 3519 C CA . ARG B 2 12 ? 108.772 9.056 40.187 1.00 0.00 12 ARG B CA 1
ATOM 3520 C C . ARG B 2 12 ? 107.989 8.217 39.208 1.00 0.00 12 ARG B C 1
ATOM 3521 O O . ARG B 2 12 ? 107.103 7.474 39.616 1.00 0.00 12 ARG B O 1
ATOM 3529 N N . GLN B 2 13 ? 108.301 8.298 37.892 1.00 0.00 13 GLN B N 1
ATOM 3530 C CA . GLN B 2 13 ? 107.697 7.456 36.877 1.00 0.00 13 GLN B CA 1
ATOM 3531 C C . GLN B 2 13 ? 108.027 5.999 37.091 1.00 0.00 13 GLN B C 1
ATOM 3532 O O . GLN B 2 13 ? 107.167 5.141 36.908 1.00 0.00 13 GLN B O 1
ATOM 3538 N N . PHE B 2 14 ? 109.295 5.699 37.461 1.00 0.00 14 PHE B N 1
ATOM 3539 C CA . PHE B 2 14 ? 109.812 4.358 37.606 1.00 0.00 14 PHE B CA 1
ATOM 3540 C C . PHE B 2 14 ? 109.128 3.565 38.700 1.00 0.00 14 PHE B C 1
ATOM 3541 O O . PHE B 2 14 ? 108.787 2.402 38.490 1.00 0.00 14 PHE B O 1
ATOM 3549 N N . VAL B 2 15 ? 108.888 4.192 39.883 1.00 0.00 15 VAL B N 1
ATOM 3550 C CA . VAL B 2 15 ? 108.158 3.601 40.988 1.00 0.00 15 VAL B CA 1
ATOM 3551 C C . VAL B 2 15 ? 106.714 3.319 40.645 1.00 0.00 15 VAL B C 1
ATOM 3552 O O . VAL B 2 15 ? 106.180 2.265 40.988 1.00 0.00 15 VAL B O 1
ATOM 3556 N N . LYS B 2 16 ? 106.045 4.270 39.946 1.00 0.00 16 LYS B N 1
ATOM 3557 C CA . LYS B 2 16 ? 104.664 4.149 39.542 1.00 0.00 16 LYS B CA 1
ATOM 3558 C C . LYS B 2 16 ? 104.433 3.011 38.588 1.00 0.00 16 LYS B C 1
ATOM 3559 O O . LYS B 2 16 ? 103.456 2.285 38.738 1.00 0.00 16 LYS B O 1
ATOM 3565 N N . ASP B 2 17 ? 105.333 2.814 37.592 1.00 0.00 17 ASP B N 1
ATOM 3566 C CA . ASP B 2 17 ? 105.231 1.727 36.644 1.00 0.00 17 ASP B CA 1
ATOM 3567 C C . ASP B 2 17 ? 105.366 0.377 37.307 1.00 0.00 17 ASP B C 1
ATOM 3568 O O . ASP B 2 17 ? 104.606 -0.539 37.000 1.00 0.00 17 ASP B O 1
ATOM 3573 N N . SER B 2 18 ? 106.340 0.254 38.245 1.00 0.00 18 SER B N 1
ATOM 3574 C CA . SER B 2 18 ? 106.749 -1.002 38.832 1.00 0.00 18 SER B CA 1
ATOM 3575 C C . SER B 2 18 ? 105.675 -1.690 39.628 1.00 0.00 18 SER B C 1
ATOM 3576 O O . SER B 2 18 ? 105.556 -2.909 39.554 1.00 0.00 18 SER B O 1
ATOM 3579 N N . ILE B 2 19 ? 104.889 -0.926 40.429 1.00 0.00 19 ILE B N 1
ATOM 3580 C CA . ILE B 2 19 ? 103.896 -1.482 41.321 1.00 0.00 19 ILE B CA 1
ATOM 3581 C C . ILE B 2 19 ? 102.792 -2.219 40.590 1.00 0.00 19 ILE B C 1
ATOM 3582 O O . ILE B 2 19 ? 102.435 -3.326 40.993 1.00 0.00 19 ILE B O 1
ATOM 3587 N N . ARG B 2 20 ? 102.249 -1.664 39.472 1.00 0.00 20 ARG B N 1
ATOM 3588 C CA . ARG B 2 20 ? 101.333 -2.403 38.626 1.00 0.00 20 ARG B CA 1
ATOM 3589 C C . ARG B 2 20 ? 101.988 -3.595 37.979 1.00 0.00 20 ARG B C 1
ATOM 3590 O O . ARG B 2 20 ? 101.385 -4.662 37.880 1.00 0.00 20 ARG B O 1
ATOM 3598 N N . LEU B 2 21 ? 103.246 -3.403 37.508 1.00 0.00 21 LEU B N 1
ATOM 3599 C CA . LEU B 2 21 ? 103.941 -4.354 36.678 1.00 0.00 21 LEU B CA 1
ATOM 3600 C C . LEU B 2 21 ? 104.243 -5.672 37.340 1.00 0.00 21 LEU B C 1
ATOM 3601 O O . LEU B 2 21 ? 104.112 -6.716 36.713 1.00 0.00 21 LEU B O 1
ATOM 3606 N N . VAL B 2 22 ? 104.624 -5.663 38.640 1.00 0.00 22 VAL B N 1
ATOM 3607 C CA . VAL B 2 22 ? 104.929 -6.858 39.402 1.00 0.00 22 VAL B CA 1
ATOM 3608 C C . VAL B 2 22 ? 103.756 -7.801 39.534 1.00 0.00 22 VAL B C 1
ATOM 3609 O O . VAL B 2 22 ? 103.921 -9.017 39.450 1.00 0.00 22 VAL B O 1
ATOM 3613 N N . LYS B 2 23 ? 102.543 -7.241 39.753 1.00 0.00 23 LYS B N 1
ATOM 3614 C CA . LYS B 2 23 ? 101.346 -7.987 40.050 1.00 0.00 23 LYS B CA 1
ATOM 3615 C C . LYS B 2 23 ? 100.671 -8.500 38.806 1.00 0.00 23 LYS B C 1
ATOM 3616 O O . LYS B 2 23 ? 100.108 -9.594 38.827 1.00 0.00 23 LYS B O 1
ATOM 3622 N N . ARG B 2 24 ? 100.708 -7.730 37.690 1.00 0.00 24 ARG B N 1
ATOM 3623 C CA . ARG B 2 24 ? 99.945 -8.055 36.503 1.00 0.00 24 ARG B CA 1
ATOM 3624 C C . ARG B 2 24 ? 100.825 -8.738 35.481 1.00 0.00 24 ARG B C 1
ATOM 3625 O O . ARG B 2 24 ? 100.345 -9.121 34.415 1.00 0.00 24 ARG B O 1
ATOM 3633 N N . CYS B 2 25 ? 102.124 -8.939 35.798 1.00 0.00 25 CYS B N 1
ATOM 3634 C CA . CYS B 2 25 ? 103.061 -9.671 34.978 1.00 0.00 25 CYS B CA 1
ATOM 3635 C C . CYS B 2 25 ? 103.601 -10.800 35.797 1.00 0.00 25 CYS B C 1
ATOM 3636 O O . CYS B 2 25 ? 103.587 -10.758 37.026 1.00 0.00 25 CYS B O 1
ATOM 3639 N N . THR B 2 26 ? 104.089 -11.847 35.101 1.00 0.00 26 THR B N 1
ATOM 3640 C CA . THR B 2 26 ? 104.741 -12.978 35.708 1.00 0.00 26 THR B CA 1
ATOM 3641 C C . THR B 2 26 ? 105.901 -13.261 34.789 1.00 0.00 26 THR B C 1
ATOM 3642 O O . THR B 2 26 ? 105.872 -12.887 33.615 1.00 0.00 26 THR B O 1
ATOM 3646 N N . LYS B 2 27 ? 106.983 -13.863 35.352 1.00 0.00 27 LYS B N 1
ATOM 3647 C CA . LYS B 2 27 ? 108.190 -14.326 34.691 1.00 0.00 27 LYS B CA 1
ATOM 3648 C C . LYS B 2 27 ? 107.978 -15.148 33.415 1.00 0.00 27 LYS B C 1
ATOM 3649 O O . LYS B 2 27 ? 106.839 -15.378 33.013 1.00 0.00 27 LYS B O 1
ATOM 3655 N N . PRO B 2 28 ? 109.024 -15.658 32.761 1.00 0.00 28 PRO B N 1
ATOM 3656 C CA . PRO B 2 28 ? 108.950 -16.697 31.737 1.00 0.00 28 PRO B CA 1
ATOM 3657 C C . PRO B 2 28 ? 108.420 -18.076 32.110 1.00 0.00 28 PRO B C 1
ATOM 3658 O O . PRO B 2 28 ? 109.002 -19.037 31.608 1.00 0.00 28 PRO B O 1
ATOM 3662 N N . ASP B 2 29 ? 107.341 -18.201 32.927 1.00 0.00 29 ASP B N 1
ATOM 3663 C CA . ASP B 2 29 ? 106.530 -19.380 33.209 1.00 0.00 29 ASP B CA 1
ATOM 3664 C C . ASP B 2 29 ? 107.127 -20.738 32.901 1.00 0.00 29 ASP B C 1
ATOM 3665 O O . ASP B 2 29 ? 106.699 -21.390 31.950 1.00 0.00 29 ASP B O 1
ATOM 3670 N N . ARG B 2 30 ? 108.125 -21.158 33.722 1.00 0.00 30 ARG B N 1
ATOM 3671 C CA . ARG B 2 30 ? 109.085 -22.244 33.583 1.00 0.00 30 ARG B CA 1
ATOM 3672 C C . ARG B 2 30 ? 109.728 -22.488 32.229 1.00 0.00 30 ARG B C 1
ATOM 3673 O O . ARG B 2 30 ? 110.943 -22.347 32.093 1.00 0.00 30 ARG B O 1
ATOM 3681 N N . LYS B 2 31 ? 108.939 -22.883 31.208 1.00 0.00 31 LYS B N 1
ATOM 3682 C CA . LYS B 2 31 ? 109.376 -23.372 29.924 1.00 0.00 31 LYS B CA 1
ATOM 3683 C C . LYS B 2 31 ? 110.109 -22.334 29.112 1.00 0.00 31 LYS B C 1
ATOM 3684 O O . LYS B 2 31 ? 111.132 -22.633 28.500 1.00 0.00 31 LYS B O 1
ATOM 3690 N N . GLU B 2 32 ? 109.586 -21.087 29.096 1.00 0.00 32 GLU B N 1
ATOM 3691 C CA . GLU B 2 32 ? 110.048 -19.999 28.263 1.00 0.00 32 GLU B CA 1
ATOM 3692 C C . GLU B 2 32 ? 111.463 -19.554 28.551 1.00 0.00 32 GLU B C 1
ATOM 3693 O O . GLU B 2 32 ? 112.186 -19.278 27.598 1.00 0.00 32 GLU B O 1
ATOM 3699 N N . PHE B 2 33 ? 111.904 -19.445 29.840 1.00 0.00 33 PHE B N 1
ATOM 3700 C CA . PHE B 2 33 ? 113.245 -18.973 30.172 1.00 0.00 33 PHE B CA 1
ATOM 3701 C C . PHE B 2 33 ? 114.309 -19.887 29.629 1.00 0.00 33 PHE B C 1
ATOM 3702 O O . PHE B 2 33 ? 115.319 -19.421 29.105 1.00 0.00 33 PHE B O 1
ATOM 3710 N N . GLN B 2 34 ? 114.093 -21.217 29.745 1.00 0.00 34 GLN B N 1
ATOM 3711 C CA . GLN B 2 34 ? 114.962 -22.229 29.201 1.00 0.00 34 GLN B CA 1
ATOM 3712 C C . GLN B 2 34 ? 115.019 -22.150 27.695 1.00 0.00 34 GLN B C 1
ATOM 3713 O O . GLN B 2 34 ? 116.092 -22.271 27.113 1.00 0.00 34 GLN B O 1
ATOM 3719 N N . LYS B 2 35 ? 113.854 -21.949 27.035 1.00 0.00 35 LYS B N 1
ATOM 3720 C CA . LYS B 2 35 ? 113.733 -21.920 25.596 1.00 0.00 35 LYS B CA 1
ATOM 3721 C C . LYS B 2 35 ? 114.498 -20.798 24.923 1.00 0.00 35 LYS B C 1
ATOM 3722 O O . LYS B 2 35 ? 115.185 -21.033 23.929 1.00 0.00 35 LYS B O 1
ATOM 3728 N N . ILE B 2 36 ? 114.422 -19.556 25.471 1.00 0.00 36 ILE B N 1
ATOM 3729 C CA . ILE B 2 36 ? 115.189 -18.404 25.028 1.00 0.00 36 ILE B CA 1
ATOM 3730 C C . ILE B 2 36 ? 116.673 -18.563 25.239 1.00 0.00 36 ILE B C 1
ATOM 3731 O O . ILE B 2 36 ? 117.466 -18.194 24.376 1.00 0.00 36 ILE B O 1
ATOM 3736 N N . ALA B 2 37 ? 117.069 -19.119 26.411 1.00 0.00 37 ALA B N 1
ATOM 3737 C CA . ALA B 2 37 ? 118.436 -19.353 26.821 1.00 0.00 37 ALA B CA 1
ATOM 3738 C C . ALA B 2 37 ? 119.140 -20.325 25.912 1.00 0.00 37 ALA B C 1
ATOM 3739 O O . ALA B 2 37 ? 120.300 -20.127 25.558 1.00 0.00 37 ALA B O 1
ATOM 3741 N N . MET B 2 38 ? 118.426 -21.408 25.527 1.00 0.00 38 MET B N 1
ATOM 3742 C CA . MET B 2 38 ? 118.867 -22.450 24.632 1.00 0.00 38 MET B CA 1
ATOM 3743 C C . MET B 2 38 ? 119.150 -21.916 23.251 1.00 0.00 38 MET B C 1
ATOM 3744 O O . MET B 2 38 ? 120.162 -22.265 22.650 1.00 0.00 38 MET B O 1
ATOM 3749 N N . ALA B 2 39 ? 118.261 -21.030 22.734 1.00 0.00 39 ALA B N 1
ATOM 3750 C CA . ALA B 2 39 ? 118.380 -20.397 21.436 1.00 0.00 39 ALA B CA 1
ATOM 3751 C C . ALA B 2 39 ? 119.609 -19.530 21.352 1.00 0.00 39 ALA B C 1
ATOM 3752 O O . ALA B 2 39 ? 120.324 -19.549 20.352 1.00 0.00 39 ALA B O 1
ATOM 3754 N N . THR B 2 40 ? 119.876 -18.767 22.439 1.00 0.00 40 THR B N 1
ATOM 3755 C CA . THR B 2 40 ? 121.009 -17.886 22.614 1.00 0.00 40 THR B CA 1
ATOM 3756 C C . THR B 2 40 ? 122.307 -18.654 22.599 1.00 0.00 40 THR B C 1
ATOM 3757 O O . THR B 2 40 ? 123.274 -18.198 21.995 1.00 0.00 40 THR B O 1
ATOM 3761 N N . ALA B 2 41 ? 122.356 -19.836 23.262 1.00 0.00 41 ALA B N 1
ATOM 3762 C CA . ALA B 2 41 ? 123.537 -20.667 23.374 1.00 0.00 41 ALA B CA 1
ATOM 3763 C C . ALA B 2 41 ? 124.024 -21.177 22.038 1.00 0.00 41 ALA B C 1
ATOM 3764 O O . ALA B 2 41 ? 125.225 -21.158 21.768 1.00 0.00 41 ALA B O 1
ATOM 3766 N N . ILE B 2 42 ? 123.085 -21.623 21.163 1.00 0.00 42 ILE B N 1
ATOM 3767 C CA . ILE B 2 42 ? 123.346 -22.046 19.799 1.00 0.00 42 ILE B CA 1
ATOM 3768 C C . ILE B 2 42 ? 123.878 -20.890 18.988 1.00 0.00 42 ILE B C 1
ATOM 3769 O O . ILE B 2 42 ? 124.833 -21.049 18.232 1.00 0.00 42 ILE B O 1
ATOM 3774 N N . GLY B 2 43 ? 123.275 -19.691 19.169 1.00 0.00 43 GLY B N 1
ATOM 3775 C CA . GLY B 2 43 ? 123.593 -18.466 18.472 1.00 0.00 43 GLY B CA 1
ATOM 3776 C C . GLY B 2 43 ? 124.992 -17.994 18.735 1.00 0.00 43 GLY B C 1
ATOM 3777 O O . GLY B 2 43 ? 125.671 -17.541 17.820 1.00 0.00 43 GLY B O 1
ATOM 3778 N N . PHE B 2 44 ? 125.438 -18.105 20.010 1.00 0.00 44 PHE B N 1
ATOM 3779 C CA . PHE B 2 44 ? 126.692 -17.640 20.563 1.00 0.00 44 PHE B CA 1
ATOM 3780 C C . PHE B 2 44 ? 127.844 -18.337 19.882 1.00 0.00 44 PHE B C 1
ATOM 3781 O O . PHE B 2 44 ? 128.860 -17.717 19.573 1.00 0.00 44 PHE B O 1
ATOM 3789 N N . ALA B 2 45 ? 127.677 -19.658 19.635 1.00 0.00 45 ALA B N 1
ATOM 3790 C CA . ALA B 2 45 ? 128.636 -20.529 19.000 1.00 0.00 45 ALA B CA 1
ATOM 3791 C C . ALA B 2 45 ? 128.943 -20.088 17.589 1.00 0.00 45 ALA B C 1
ATOM 3792 O O . ALA B 2 45 ? 130.100 -20.100 17.179 1.00 0.00 45 ALA B O 1
ATOM 3794 N N . ILE B 2 46 ? 127.910 -19.662 16.819 1.00 0.00 46 ILE B N 1
ATOM 3795 C CA . ILE B 2 46 ? 128.023 -19.225 15.439 1.00 0.00 46 ILE B CA 1
ATOM 3796 C C . ILE B 2 46 ? 128.886 -17.983 15.342 1.00 0.00 46 ILE B C 1
ATOM 3797 O O . ILE B 2 46 ? 129.703 -17.869 14.432 1.00 0.00 46 ILE B O 1
ATOM 3802 N N . MET B 2 47 ? 128.723 -17.030 16.291 1.00 0.00 47 MET B N 1
ATOM 3803 C CA . MET B 2 47 ? 129.339 -15.722 16.265 1.00 0.00 47 MET B CA 1
ATOM 3804 C C . MET B 2 47 ? 130.848 -15.760 16.352 1.00 0.00 47 MET B C 1
ATOM 3805 O O . MET B 2 47 ? 131.511 -14.966 15.688 1.00 0.00 47 MET B O 1
ATOM 3810 N N . GLY B 2 48 ? 131.419 -16.662 17.186 1.00 0.00 48 GLY B N 1
ATOM 3811 C CA . GLY B 2 48 ? 132.802 -16.574 17.599 1.00 0.00 48 GLY B CA 1
ATOM 3812 C C . GLY B 2 48 ? 133.640 -17.683 17.048 1.00 0.00 48 GLY B C 1
ATOM 3813 O O . GLY B 2 48 ? 134.850 -17.518 16.900 1.00 0.00 48 GLY B O 1
ATOM 3814 N N . PHE B 2 49 ? 133.024 -18.848 16.739 1.00 0.00 49 PHE B N 1
ATOM 3815 C CA . PHE B 2 49 ? 133.723 -20.034 16.285 1.00 0.00 49 PHE B CA 1
ATOM 3816 C C . PHE B 2 49 ? 134.050 -19.935 14.823 1.00 0.00 49 PHE B C 1
ATOM 3817 O O . PHE B 2 49 ? 134.911 -20.662 14.339 1.00 0.00 49 PHE B O 1
ATOM 3825 N N . ILE B 2 50 ? 133.397 -19.007 14.083 1.00 0.00 50 ILE B N 1
ATOM 3826 C CA . ILE B 2 50 ? 133.729 -18.690 12.709 1.00 0.00 50 ILE B CA 1
ATOM 3827 C C . ILE B 2 50 ? 135.081 -18.011 12.679 1.00 0.00 50 ILE B C 1
ATOM 3828 O O . ILE B 2 50 ? 135.889 -18.281 11.792 1.00 0.00 50 ILE B O 1
ATOM 3833 N N . GLY B 2 51 ? 135.359 -17.134 13.677 1.00 0.00 51 GLY B N 1
ATOM 3834 C CA . GLY B 2 51 ? 136.628 -16.473 13.852 1.00 0.00 51 GLY B CA 1
ATOM 3835 C C . GLY B 2 51 ? 137.710 -17.424 14.285 1.00 0.00 51 GLY B C 1
ATOM 3836 O O . GLY B 2 51 ? 138.885 -17.181 14.010 1.00 0.00 51 GLY B O 1
ATOM 3837 N N . PHE B 2 52 ? 137.343 -18.537 14.976 1.00 0.00 52 PHE B N 1
ATOM 3838 C CA . PHE B 2 52 ? 138.281 -19.571 15.359 1.00 0.00 52 PHE B CA 1
ATOM 3839 C C . PHE B 2 52 ? 138.759 -20.329 14.150 1.00 0.00 52 PHE B C 1
ATOM 3840 O O . PHE B 2 52 ? 139.946 -20.638 14.052 1.00 0.00 52 PHE B O 1
ATOM 3848 N N . PHE B 2 53 ? 137.838 -20.635 13.199 1.00 0.00 53 PHE B N 1
ATOM 3849 C CA . PHE B 2 53 ? 138.168 -21.508 12.097 1.00 0.00 53 PHE B CA 1
ATOM 3850 C C . PHE B 2 53 ? 139.070 -20.875 11.080 1.00 0.00 53 PHE B C 1
ATOM 3851 O O . PHE B 2 53 ? 139.905 -21.568 10.503 1.00 0.00 53 PHE B O 1
ATOM 3859 N N . VAL B 2 54 ? 138.943 -19.543 10.841 1.00 0.00 54 VAL B N 1
ATOM 3860 C CA . VAL B 2 54 ? 139.791 -18.878 9.876 1.00 0.00 54 VAL B CA 1
ATOM 3861 C C . VAL B 2 54 ? 141.228 -18.797 10.321 1.00 0.00 54 VAL B C 1
ATOM 3862 O O . VAL B 2 54 ? 142.131 -19.043 9.526 1.00 0.00 54 VAL B O 1
ATOM 3866 N N . LYS B 2 55 ? 141.467 -18.496 11.624 1.00 0.00 55 LYS B N 1
ATOM 3867 C CA . LYS B 2 55 ? 142.796 -18.388 12.178 1.00 0.00 55 LYS B CA 1
ATOM 3868 C C . LYS B 2 55 ? 143.511 -19.711 12.258 1.00 0.00 55 LYS B C 1
ATOM 3869 O O . LYS B 2 55 ? 144.734 -19.765 12.147 1.00 0.00 55 LYS B O 1
ATOM 3875 N N . LEU B 2 56 ? 142.739 -20.818 12.413 1.00 0.00 56 LEU B N 1
ATOM 3876 C CA . LEU B 2 56 ? 143.242 -22.170 12.514 1.00 0.00 56 LEU B CA 1
ATOM 3877 C C . LEU B 2 56 ? 143.951 -22.585 11.254 1.00 0.00 56 LEU B C 1
ATOM 3878 O O . LEU B 2 56 ? 145.027 -23.176 11.307 1.00 0.00 56 LEU B O 1
ATOM 3883 N N . ILE B 2 57 ? 143.351 -22.252 10.087 1.00 0.00 57 ILE B N 1
ATOM 3884 C CA . ILE B 2 57 ? 143.892 -22.531 8.779 1.00 0.00 57 ILE B CA 1
ATOM 3885 C C . ILE B 2 57 ? 145.091 -21.668 8.475 1.00 0.00 57 ILE B C 1
ATOM 3886 O O . ILE B 2 57 ? 146.084 -22.165 7.950 1.00 0.00 57 ILE B O 1
ATOM 3891 N N . HIS B 2 58 ? 145.007 -20.348 8.773 1.00 0.00 58 HIS B N 1
ATOM 3892 C CA . HIS B 2 58 ? 145.882 -19.367 8.171 1.00 0.00 58 HIS B CA 1
ATOM 3893 C C . HIS B 2 58 ? 147.284 -19.356 8.718 1.00 0.00 58 HIS B C 1
ATOM 3894 O O . HIS B 2 58 ? 148.237 -19.291 7.942 1.00 0.00 58 HIS B O 1
ATOM 3901 N N . ILE B 2 59 ? 147.454 -19.407 10.063 1.00 0.00 59 ILE B N 1
ATOM 3902 C CA . ILE B 2 59 ? 148.770 -19.358 10.669 1.00 0.00 59 ILE B CA 1
ATOM 3903 C C . ILE B 2 59 ? 149.660 -20.574 10.410 1.00 0.00 59 ILE B C 1
ATOM 3904 O O . ILE B 2 59 ? 150.846 -20.323 10.200 1.00 0.00 59 ILE B O 1
ATOM 3909 N N . PRO B 2 60 ? 149.284 -21.866 10.357 1.00 0.00 60 PRO B N 1
ATOM 3910 C CA . PRO B 2 60 ? 150.293 -22.916 10.305 1.00 0.00 60 PRO B CA 1
ATOM 3911 C C . PRO B 2 60 ? 150.793 -23.195 8.909 1.00 0.00 60 PRO B C 1
ATOM 3912 O O . PRO B 2 60 ? 151.566 -24.139 8.752 1.00 0.00 60 PRO B O 1
ATOM 3916 N N . ILE B 2 61 ? 150.375 -22.409 7.887 1.00 0.00 61 ILE B N 1
ATOM 3917 C CA . ILE B 2 61 ? 150.852 -22.531 6.525 1.00 0.00 61 ILE B CA 1
ATOM 3918 C C . ILE B 2 61 ? 152.310 -22.137 6.441 1.00 0.00 61 ILE B C 1
ATOM 3919 O O . ILE B 2 61 ? 153.120 -22.837 5.832 1.00 0.00 61 ILE B O 1
ATOM 3924 N N . ASN B 2 62 ? 152.664 -20.996 7.088 1.00 0.00 62 ASN B N 1
ATOM 3925 C CA . ASN B 2 62 ? 154.001 -20.441 7.111 1.00 0.00 62 ASN B CA 1
ATOM 3926 C C . ASN B 2 62 ? 154.944 -21.303 7.917 1.00 0.00 62 ASN B C 1
ATOM 3927 O O . ASN B 2 62 ? 156.051 -21.591 7.465 1.00 0.00 62 ASN B O 1
ATOM 3932 N N . ASN B 2 63 ? 154.516 -21.766 9.112 1.00 0.00 63 ASN B N 1
ATOM 3933 C CA . ASN B 2 63 ? 155.267 -22.751 9.847 1.00 0.00 63 ASN B CA 1
ATOM 3934 C C . ASN B 2 63 ? 154.236 -23.492 10.640 1.00 0.00 63 ASN B C 1
ATOM 3935 O O . ASN B 2 63 ? 153.420 -22.879 11.325 1.00 0.00 63 ASN B O 1
ATOM 3940 N N . ILE B 2 64 ? 154.279 -24.845 10.563 1.00 0.00 64 ILE B N 1
ATOM 3941 C CA . ILE B 2 64 ? 153.366 -25.750 11.221 1.00 0.00 64 ILE B CA 1
ATOM 3942 C C . ILE B 2 64 ? 153.490 -25.657 12.722 1.00 0.00 64 ILE B C 1
ATOM 3943 O O . ILE B 2 64 ? 154.573 -25.832 13.280 1.00 0.00 64 ILE B O 1
ATOM 3948 N N . ILE B 2 65 ? 152.365 -25.326 13.400 1.00 0.00 65 ILE B N 1
ATOM 3949 C CA . ILE B 2 65 ? 152.321 -25.219 14.838 1.00 0.00 65 ILE B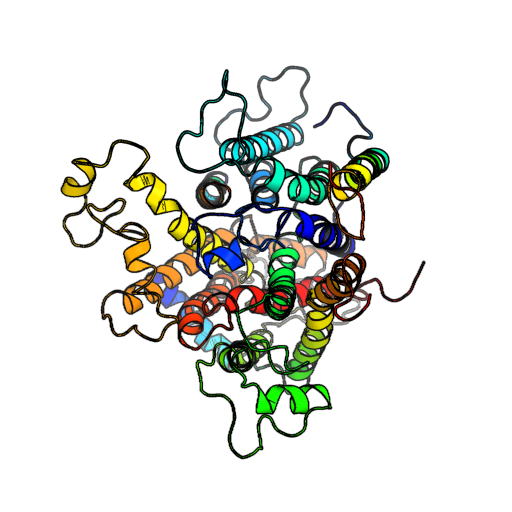 CA 1
ATOM 3950 C C . ILE B 2 65 ? 151.136 -25.997 15.348 1.00 0.00 65 ILE B C 1
ATOM 3951 O O . ILE B 2 65 ? 151.099 -26.333 16.531 1.00 0.00 65 ILE B O 1
ATOM 3956 N N . VAL B 2 66 ? 150.161 -26.341 14.468 1.00 0.00 66 VAL B N 1
ATOM 3957 C CA . VAL B 2 66 ? 149.026 -27.151 14.856 1.00 0.00 66 VAL B CA 1
ATOM 3958 C C . VAL B 2 66 ? 148.408 -27.718 13.595 1.00 0.00 66 VAL B C 1
ATOM 3959 O O . VAL B 2 66 ? 147.536 -28.585 13.649 1.00 0.00 66 VAL B O 1
ATOM 3963 N N . GLY B 2 67 ? 148.896 -27.282 12.408 1.00 0.00 67 GLY B N 1
ATOM 3964 C CA . GLY B 2 67 ? 148.419 -27.714 11.114 1.00 0.00 67 GLY B CA 1
ATOM 3965 C C . GLY B 2 67 ? 147.162 -26.983 10.732 1.00 0.00 67 GLY B C 1
ATOM 3966 O O . GLY B 2 67 ? 146.374 -26.566 11.580 1.00 0.00 67 GLY B O 1
ATOM 3967 N N . GLY B 2 68 ? 146.943 -26.819 9.411 1.00 0.00 68 GLY B N 1
ATOM 3968 C CA . GLY B 2 68 ? 145.798 -26.097 8.930 1.00 0.00 68 GLY B CA 1
ATOM 3969 C C . GLY B 2 68 ? 145.949 -25.957 7.417 1.00 0.00 68 GLY B C 1
ATOM 3970 O O . GLY B 2 68 ? 146.768 -25.418 7.220 1.00 0.00 68 GLY B O 1
ATOM 3972 N N . GLU C 3 61 ? 121.549 11.866 -4.862 1.00 0.00 61 GLU C N 1
ATOM 3973 C CA . GLU C 3 61 ? 121.884 10.459 -5.206 1.00 0.00 61 GLU C CA 1
ATOM 3974 C C . GLU C 3 61 ? 123.196 10.409 -5.944 1.00 0.00 61 GLU C C 1
ATOM 3975 O O . GLU C 3 61 ? 124.044 11.288 -5.791 1.00 0.00 61 GLU C O 1
ATOM 3981 N N . ASP C 3 62 ? 123.398 9.349 -6.757 1.00 0.00 62 ASP C N 1
ATOM 3982 C CA . ASP C 3 62 ? 124.612 9.110 -7.493 1.00 0.00 62 ASP C CA 1
ATOM 3983 C C . ASP C 3 62 ? 124.234 9.101 -8.942 1.00 0.00 62 ASP C C 1
ATOM 3984 O O . ASP C 3 62 ? 123.143 8.661 -9.306 1.00 0.00 62 ASP C O 1
ATOM 3989 N N . SER C 3 63 ? 125.143 9.614 -9.802 1.00 0.00 63 SER C N 1
ATOM 3990 C CA . SER C 3 63 ? 124.965 9.671 -11.237 1.00 0.00 63 SER C CA 1
ATOM 3991 C C . SER C 3 63 ? 125.006 8.299 -11.892 1.00 0.00 63 SER C C 1
ATOM 3992 O O . SER C 3 63 ? 124.120 8.070 -12.715 1.00 0.00 63 SER C O 1
ATOM 3995 N N . PRO C 3 64 ? 125.897 7.330 -11.613 1.00 0.00 64 PRO C N 1
ATOM 3996 C CA . PRO C 3 64 ? 125.700 5.926 -11.967 1.00 0.00 64 PRO C CA 1
ATOM 3997 C C . PRO C 3 64 ? 124.422 5.349 -11.397 1.00 0.00 64 PRO C C 1
ATOM 3998 O O . PRO C 3 64 ? 124.029 5.718 -10.291 1.00 0.00 64 PRO C O 1
ATOM 4002 N N . GLY C 3 65 ? 123.772 4.453 -12.173 1.00 0.00 65 GLY C N 1
ATOM 4003 C CA . GLY C 3 65 ? 122.471 3.891 -11.894 1.00 0.00 65 GLY C CA 1
ATOM 4004 C C . GLY C 3 65 ? 122.635 2.458 -11.483 1.00 0.00 65 GLY C C 1
ATOM 4005 O O . GLY C 3 65 ? 121.710 1.848 -10.950 1.00 0.00 65 GLY C O 1
ATOM 4006 N N . LEU C 3 66 ? 123.839 1.897 -11.738 1.00 0.00 66 LEU C N 1
ATOM 4007 C CA . LEU C 3 66 ? 124.207 0.526 -11.481 1.00 0.00 66 LEU C CA 1
ATOM 4008 C C . LEU C 3 66 ? 125.256 0.528 -10.398 1.00 0.00 66 LEU C C 1
ATOM 4009 O O . LEU C 3 66 ? 125.844 -0.512 -10.104 1.00 0.00 66 LEU C O 1
ATOM 4014 N N . LYS C 3 67 ? 125.467 1.728 -9.788 1.00 0.00 67 LYS C N 1
ATOM 4015 C CA . LYS C 3 67 ? 126.347 2.134 -8.710 1.00 0.00 67 LYS C CA 1
ATOM 4016 C C . LYS C 3 67 ? 127.018 1.035 -7.927 1.00 0.00 67 LYS C C 1
ATOM 4017 O O . LYS C 3 67 ? 128.227 0.846 -8.058 1.00 0.00 67 LYS C O 1
ATOM 4023 N N . VAL C 3 68 ? 126.244 0.314 -7.071 1.00 0.00 68 VAL C N 1
ATOM 4024 C CA . VAL C 3 68 ? 126.769 -0.573 -6.056 1.00 0.00 68 VAL C CA 1
ATOM 4025 C C . VAL C 3 68 ? 127.545 -1.706 -6.667 1.00 0.00 68 VAL C C 1
ATOM 4026 O O . VAL C 3 68 ? 128.690 -1.920 -6.273 1.00 0.00 68 VAL C O 1
ATOM 4030 N N . GLY C 3 69 ? 126.971 -2.352 -7.715 1.00 0.00 69 GLY C N 1
ATOM 4031 C CA . GLY C 3 69 ? 127.630 -3.285 -8.598 1.00 0.00 69 GLY C CA 1
ATOM 4032 C C . GLY C 3 69 ? 128.146 -4.554 -7.938 1.00 0.00 69 GLY C C 1
ATOM 4033 O O . GLY C 3 69 ? 128.899 -4.473 -6.970 1.00 0.00 69 GLY C O 1
ATOM 4034 N N . PRO C 3 70 ? 127.848 -5.760 -8.405 1.00 0.00 70 PRO C N 1
ATOM 4035 C CA . PRO C 3 70 ? 128.630 -6.946 -8.081 1.00 0.00 70 PRO C CA 1
ATOM 4036 C C . PRO C 3 70 ? 130.087 -6.838 -8.495 1.00 0.00 70 PRO C C 1
ATOM 4037 O O . PRO C 3 70 ? 130.935 -7.402 -7.806 1.00 0.00 70 PRO C O 1
ATOM 4041 N N . VAL C 3 71 ? 130.373 -6.150 -9.631 1.00 0.00 71 VAL C N 1
ATOM 4042 C CA . VAL C 3 71 ? 131.691 -5.994 -10.214 1.00 0.00 71 VAL C CA 1
ATOM 4043 C C . VAL C 3 71 ? 132.681 -5.252 -9.321 1.00 0.00 71 VAL C C 1
ATOM 4044 O O . VAL C 3 71 ? 133.786 -5.772 -9.193 1.00 0.00 71 VAL C O 1
ATOM 4048 N N . PRO C 3 72 ? 132.401 -4.130 -8.637 1.00 0.00 72 PRO C N 1
ATOM 4049 C CA . PRO C 3 72 ? 133.367 -3.450 -7.784 1.00 0.00 72 PRO C CA 1
ATOM 4050 C C . PRO C 3 72 ? 133.863 -4.277 -6.632 1.00 0.00 72 PRO C C 1
ATOM 4051 O O . PRO C 3 72 ? 135.038 -4.149 -6.301 1.00 0.00 72 PRO C O 1
ATOM 4055 N N . VAL C 3 73 ? 132.987 -5.086 -5.990 1.00 0.00 73 VAL C N 1
ATOM 4056 C CA . VAL C 3 73 ? 133.320 -5.939 -4.865 1.00 0.00 73 VAL C CA 1
ATOM 4057 C C . VAL C 3 73 ? 134.368 -6.961 -5.261 1.00 0.00 73 VAL C C 1
ATOM 4058 O O . VAL C 3 73 ? 135.317 -7.204 -4.516 1.00 0.00 73 VAL C O 1
ATOM 4062 N N . LEU C 3 74 ? 134.223 -7.553 -6.474 1.00 0.00 74 LEU C N 1
ATOM 4063 C CA . LEU C 3 74 ? 135.149 -8.497 -7.062 1.00 0.00 74 LEU C CA 1
ATOM 4064 C C . LEU C 3 74 ? 136.500 -7.878 -7.330 1.00 0.00 74 LEU C C 1
ATOM 4065 O O . LEU C 3 74 ? 137.522 -8.522 -7.108 1.00 0.00 74 LEU C O 1
ATOM 4070 N N . VAL C 3 75 ? 136.526 -6.612 -7.819 1.00 0.00 75 VAL C N 1
ATOM 4071 C CA . VAL C 3 75 ? 137.724 -5.843 -8.102 1.00 0.00 75 VAL C CA 1
ATOM 4072 C C . VAL C 3 75 ? 138.525 -5.599 -6.842 1.00 0.00 75 VAL C C 1
ATOM 4073 O O . VAL C 3 75 ? 139.746 -5.732 -6.865 1.00 0.00 75 VAL C O 1
ATOM 4077 N N . MET C 3 76 ? 137.864 -5.258 -5.704 1.00 0.00 76 MET C N 1
ATOM 4078 C CA . MET C 3 76 ? 138.526 -5.000 -4.437 1.00 0.00 76 MET C CA 1
ATOM 4079 C C . MET C 3 76 ? 139.262 -6.220 -3.945 1.00 0.00 76 MET C C 1
ATOM 4080 O O . MET C 3 76 ? 140.398 -6.114 -3.487 1.00 0.00 76 MET C O 1
ATOM 4085 N N . SER C 3 77 ? 138.621 -7.408 -4.059 1.00 0.00 77 SER C N 1
ATOM 4086 C CA . SER C 3 77 ? 139.190 -8.696 -3.729 1.00 0.00 77 SER C CA 1
ATOM 4087 C C . SER C 3 77 ? 140.382 -9.040 -4.591 1.00 0.00 77 SER C C 1
ATOM 4088 O O . SER C 3 77 ? 141.365 -9.583 -4.094 1.00 0.00 77 SER C O 1
ATOM 4091 N N . LEU C 3 78 ? 140.304 -8.746 -5.913 1.00 0.00 78 LEU C N 1
ATOM 4092 C CA . LEU C 3 78 ? 141.326 -9.052 -6.892 1.00 0.00 78 LEU C CA 1
ATOM 4093 C C . LEU C 3 78 ? 142.625 -8.323 -6.637 1.0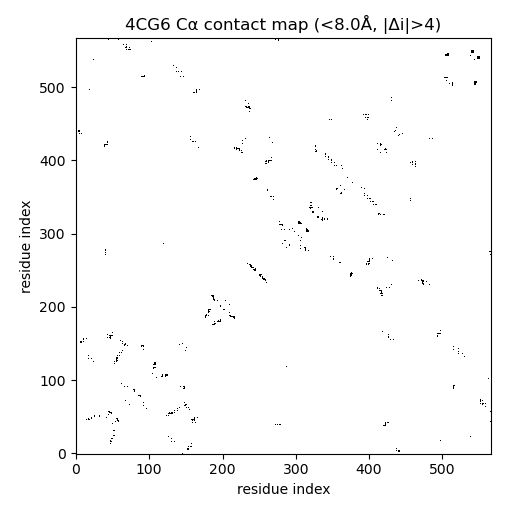0 0.00 78 LEU C C 1
ATOM 4094 O O . LEU C 3 78 ? 143.700 -8.912 -6.740 1.00 0.00 78 LEU C O 1
ATOM 4099 N N . LEU C 3 79 ? 142.552 -7.018 -6.272 1.00 0.00 79 LEU C N 1
ATOM 4100 C CA . LEU C 3 79 ? 143.688 -6.231 -5.836 1.00 0.00 79 LEU C CA 1
ATOM 4101 C C . LEU C 3 79 ? 144.275 -6.774 -4.558 1.00 0.00 79 LEU C C 1
ATOM 4102 O O . LEU C 3 79 ? 145.494 -6.862 -4.421 1.00 0.00 79 LEU C O 1
ATOM 4107 N N . PHE C 3 80 ? 143.391 -7.142 -3.597 1.00 0.00 80 PHE C N 1
ATOM 4108 C CA . PHE C 3 80 ? 143.741 -7.541 -2.254 1.00 0.00 80 PHE C CA 1
ATOM 4109 C C . PHE C 3 80 ? 144.592 -8.788 -2.212 1.00 0.00 80 PHE C C 1
ATOM 4110 O O . PHE C 3 80 ? 145.533 -8.833 -1.426 1.00 0.00 80 PHE C O 1
ATOM 4118 N N . ILE C 3 81 ? 144.282 -9.819 -3.039 1.00 0.00 81 ILE C N 1
ATOM 4119 C CA . ILE C 3 81 ? 144.945 -11.109 -2.994 1.00 0.00 81 ILE C CA 1
ATOM 4120 C C . ILE C 3 81 ? 146.419 -11.014 -3.314 1.00 0.00 81 ILE C C 1
ATOM 4121 O O . ILE C 3 81 ? 147.234 -11.654 -2.651 1.00 0.00 81 ILE C O 1
ATOM 4126 N N . ALA C 3 82 ? 146.801 -10.205 -4.331 1.00 0.00 82 ALA C N 1
ATOM 4127 C CA . ALA C 3 82 ? 148.185 -9.927 -4.632 1.00 0.00 82 ALA C CA 1
ATOM 4128 C C . ALA C 3 82 ? 148.901 -9.195 -3.519 1.00 0.00 82 ALA C C 1
ATOM 4129 O O . ALA C 3 82 ? 150.047 -9.512 -3.208 1.00 0.00 82 ALA C O 1
ATOM 4131 N N . SER C 3 83 ? 148.228 -8.197 -2.889 1.00 0.00 83 SER C N 1
ATOM 4132 C CA . SER C 3 83 ? 148.806 -7.375 -1.845 1.00 0.00 83 SER C CA 1
ATOM 4133 C C . SER C 3 83 ? 149.170 -8.123 -0.585 1.00 0.00 83 SER C C 1
ATOM 4134 O O . SER C 3 83 ? 150.208 -7.860 0.015 1.00 0.00 83 SER C O 1
ATOM 4137 N N . VAL C 3 84 ? 148.313 -9.081 -0.159 1.00 0.00 84 VAL C N 1
ATOM 4138 C CA . VAL C 3 84 ? 148.500 -9.910 1.012 1.00 0.00 84 VAL C CA 1
ATOM 4139 C C . VAL C 3 84 ? 149.713 -10.824 0.949 1.00 0.00 84 VAL C C 1
ATOM 4140 O O . VAL C 3 84 ? 150.396 -10.999 1.958 1.00 0.00 84 VAL C O 1
ATOM 4144 N N . PHE C 3 85 ? 150.018 -11.437 -0.226 1.00 0.00 85 PHE C N 1
ATOM 4145 C CA . PHE C 3 85 ? 150.801 -12.658 -0.258 1.00 0.00 85 PHE C CA 1
ATOM 4146 C C . PHE C 3 85 ? 152.076 -12.454 -1.024 1.00 0.00 85 PHE C C 1
ATOM 4147 O O . PHE C 3 85 ? 153.105 -13.002 -0.634 1.00 0.00 85 PHE C O 1
ATOM 4155 N N . MET C 3 86 ? 152.070 -11.675 -2.131 1.00 0.00 86 MET C N 1
ATOM 4156 C CA . MET C 3 86 ? 153.274 -11.432 -2.901 1.00 0.00 86 MET C CA 1
ATOM 4157 C C . MET C 3 86 ? 154.240 -10.567 -2.125 1.00 0.00 86 MET C C 1
ATOM 4158 O O . MET C 3 86 ? 155.441 -10.833 -2.087 1.00 0.00 86 MET C O 1
ATOM 4163 N N . LEU C 3 87 ? 153.697 -9.519 -1.464 1.00 0.00 87 LEU C N 1
ATOM 4164 C CA . LEU C 3 87 ? 154.416 -8.568 -0.647 1.00 0.00 87 LEU C CA 1
ATOM 4165 C C . LEU C 3 87 ? 154.993 -9.185 0.601 1.00 0.00 87 LEU C C 1
ATOM 4166 O O . LEU C 3 87 ? 156.062 -8.768 1.040 1.00 0.00 87 LEU C O 1
ATOM 4171 N N . HIS C 3 88 ? 154.282 -10.151 1.233 1.00 0.00 88 HIS C N 1
ATOM 4172 C CA . HIS C 3 88 ? 154.663 -10.604 2.548 1.00 0.00 88 HIS C CA 1
ATOM 4173 C C . HIS C 3 88 ? 154.272 -12.042 2.711 1.00 0.00 88 HIS C C 1
ATOM 4174 O O . HIS C 3 88 ? 153.281 -12.504 2.150 1.00 0.00 88 HIS C O 1
ATOM 4181 N N . ILE C 3 89 ? 155.078 -12.777 3.518 1.00 0.00 89 ILE C N 1
ATOM 4182 C CA . ILE C 3 89 ? 154.909 -14.172 3.856 1.00 0.00 89 ILE C CA 1
ATOM 4183 C C . ILE C 3 89 ? 153.613 -14.394 4.607 1.00 0.00 89 ILE C C 1
ATOM 4184 O O . ILE C 3 89 ? 153.182 -13.551 5.394 1.00 0.00 89 ILE C O 1
ATOM 4189 N N . TRP C 3 90 ? 152.965 -15.554 4.356 1.00 0.00 90 TRP C N 1
ATOM 4190 C CA . TRP C 3 90 ? 151.747 -15.946 5.016 1.00 0.00 90 TRP C CA 1
ATOM 4191 C C . TRP C 3 90 ? 151.588 -17.428 4.783 1.00 0.00 90 TRP C C 1
ATOM 4192 O O . TRP C 3 90 ? 150.734 -18.069 5.393 1.00 0.00 90 TRP C O 1
ATOM 4203 N N . GLY C 3 91 ? 152.441 -18.019 3.914 1.00 0.00 91 GLY C N 1
ATOM 4204 C CA . GLY C 3 91 ? 152.333 -19.408 3.564 1.00 0.00 91 GLY C CA 1
ATOM 4205 C C . GLY C 3 91 ? 153.601 -19.845 2.910 1.00 0.00 91 GLY C C 1
ATOM 4206 O O . GLY C 3 91 ? 153.576 -20.660 1.989 1.00 0.00 91 GLY C O 1
ATOM 4207 N N . LYS C 3 92 ? 154.739 -19.275 3.378 1.00 0.00 92 LYS C N 1
ATOM 4208 C CA . LYS C 3 92 ? 156.085 -19.456 2.877 1.00 0.00 92 LYS C CA 1
ATOM 4209 C C . LYS C 3 92 ? 156.207 -18.824 1.519 1.00 0.00 92 LYS C C 1
ATOM 4210 O O . LYS C 3 92 ? 156.778 -19.399 0.593 1.00 0.00 92 LYS C O 1
ATOM 4216 N N . TYR C 3 93 ? 155.671 -17.589 1.400 1.00 0.00 93 TYR C N 1
ATOM 4217 C CA . TYR C 3 93 ? 155.779 -16.758 0.229 1.00 0.00 93 TYR C CA 1
ATOM 4218 C C . TYR C 3 93 ? 157.011 -15.918 0.358 1.00 0.00 93 TYR C C 1
ATOM 4219 O O . TYR C 3 93 ? 157.524 -15.716 1.458 1.00 0.00 93 TYR C O 1
ATOM 4228 N N . THR C 3 94 ? 157.508 -15.399 -0.791 1.00 0.00 94 THR C N 1
ATOM 4229 C CA . THR C 3 94 ? 158.561 -14.410 -0.844 1.00 0.00 94 THR C CA 1
ATOM 4230 C C . THR C 3 94 ? 158.079 -13.122 -0.202 1.00 0.00 94 THR C C 1
ATOM 4231 O O . THR C 3 94 ? 156.894 -12.792 -0.262 1.00 0.00 94 THR C O 1
ATOM 4235 N N . ARG C 3 95 ? 159.008 -12.386 0.450 1.00 0.00 95 ARG C N 1
ATOM 4236 C CA . ARG C 3 95 ? 158.726 -11.109 1.050 1.00 0.00 95 ARG C CA 1
ATOM 4237 C C . ARG C 3 95 ? 159.465 -10.101 0.223 1.00 0.00 95 ARG C C 1
ATOM 4238 O O . ARG C 3 95 ? 160.661 -10.248 -0.029 1.00 0.00 95 ARG C O 1
ATOM 4246 N N . SER C 3 96 ? 158.740 -9.055 -0.231 1.00 0.00 96 SER C N 1
ATOM 4247 C CA . SER C 3 96 ? 159.266 -7.985 -1.039 1.00 0.00 96 SER C CA 1
ATOM 4248 C C . SER C 3 96 ? 159.559 -6.810 -0.092 1.00 0.00 96 SER C C 1
ATOM 4249 O O . SER C 3 96 ? 160.279 -7.079 0.547 1.00 0.00 96 SER C O 1
ATOM 4253 N N . VAL D 4 1 ? 112.235 18.038 16.182 1.00 0.00 1 VAL D N 1
ATOM 4254 C CA . VAL D 4 1 ? 112.636 16.714 15.631 1.00 0.00 1 VAL D CA 1
ATOM 4255 C C . VAL D 4 1 ? 114.080 16.761 15.227 1.00 0.00 1 VAL D C 1
ATOM 4256 O O . VAL D 4 1 ? 114.865 15.909 15.639 1.00 0.00 1 VAL D O 1
ATOM 4260 N N . PHE D 4 2 ? 114.465 17.793 14.431 1.00 0.00 2 PHE D N 1
ATOM 4261 C CA . PHE D 4 2 ? 115.820 18.105 14.038 1.00 0.00 2 PHE D CA 1
ATOM 4262 C C . PHE D 4 2 ? 116.701 18.306 15.240 1.00 0.00 2 PHE D C 1
ATOM 4263 O O . PHE D 4 2 ? 117.802 17.775 15.285 1.00 0.00 2 PHE D O 1
ATOM 4271 N N . ILE D 4 3 ? 116.227 19.101 16.227 1.00 0.00 3 ILE D N 1
ATOM 4272 C CA . ILE D 4 3 ? 116.942 19.491 17.425 1.00 0.00 3 ILE D CA 1
ATOM 4273 C C . ILE D 4 3 ? 117.418 18.284 18.207 1.00 0.00 3 ILE D C 1
ATOM 4274 O O . ILE D 4 3 ? 118.578 18.221 18.611 1.00 0.00 3 ILE D O 1
ATOM 4279 N N . VAL D 4 4 ? 116.516 17.292 18.410 1.00 0.00 4 VAL D N 1
ATOM 4280 C CA . VAL D 4 4 ? 116.782 16.027 19.066 1.00 0.00 4 VAL D CA 1
ATOM 4281 C C . VAL D 4 4 ? 117.860 15.244 18.344 1.00 0.00 4 VAL D C 1
ATOM 4282 O O . VAL D 4 4 ? 118.797 14.745 18.966 1.00 0.00 4 VAL D O 1
ATOM 4286 N N . SER D 4 5 ? 117.739 15.152 16.996 1.00 0.00 5 SER D N 1
ATOM 4287 C CA . SER D 4 5 ? 118.654 14.486 16.091 1.00 0.00 5 SER D CA 1
ATOM 4288 C C . SER D 4 5 ? 120.052 15.053 16.145 1.00 0.00 5 SER D C 1
ATOM 4289 O O . SER D 4 5 ? 121.016 14.295 16.163 1.00 0.00 5 SER D O 1
ATOM 4292 N N . VAL D 4 6 ? 120.181 16.404 16.149 1.00 0.00 6 VAL D N 1
ATOM 4293 C CA . VAL D 4 6 ? 121.415 17.162 16.242 1.00 0.00 6 VAL D CA 1
ATOM 4294 C C . VAL D 4 6 ? 122.140 16.849 17.522 1.00 0.00 6 VAL D C 1
ATOM 4295 O O . VAL D 4 6 ? 123.346 16.626 17.496 1.00 0.00 6 VAL D O 1
ATOM 4299 N N . GLY D 4 7 ? 121.427 16.820 18.675 1.00 0.00 7 GLY D N 1
ATOM 4300 C CA . GLY D 4 7 ? 121.983 16.483 19.971 1.00 0.00 7 GLY D CA 1
ATOM 4301 C C . GLY D 4 7 ? 122.644 15.130 19.973 1.00 0.00 7 GLY D C 1
ATOM 4302 O O . GLY D 4 7 ? 123.765 14.973 20.456 1.00 0.00 7 GLY D O 1
ATOM 4303 N N . SER D 4 8 ? 121.938 14.127 19.400 1.00 0.00 8 SER D N 1
ATOM 4304 C CA . SER D 4 8 ? 122.407 12.783 19.155 1.00 0.00 8 SER D CA 1
ATOM 4305 C C . SER D 4 8 ? 123.623 12.748 18.249 1.00 0.00 8 SER D C 1
ATOM 4306 O O . SER D 4 8 ? 124.539 11.968 18.479 1.00 0.00 8 SER D O 1
ATOM 4309 N N . PHE D 4 9 ? 123.649 13.583 17.182 1.00 0.00 9 PHE D N 1
ATOM 4310 C CA . PHE D 4 9 ? 124.695 13.626 16.182 1.00 0.00 9 PHE D CA 1
ATOM 4311 C C . PHE D 4 9 ? 126.005 14.096 16.772 1.00 0.00 9 PHE D C 1
ATOM 4312 O O . PHE D 4 9 ? 127.036 13.502 16.476 1.00 0.00 9 PHE D O 1
ATOM 4320 N N . ILE D 4 10 ? 126.004 15.164 17.609 1.00 0.00 10 ILE D N 1
ATOM 4321 C CA . ILE D 4 10 ? 127.172 15.645 18.329 1.00 0.00 10 ILE D CA 1
ATOM 4322 C C . ILE D 4 10 ? 127.793 14.557 19.175 1.00 0.00 10 ILE D C 1
ATOM 4323 O O . ILE D 4 10 ? 129.009 14.381 19.165 1.00 0.00 10 ILE D O 1
ATOM 4328 N N . SER D 4 11 ? 126.953 13.791 19.913 1.00 0.00 11 SER D N 1
ATOM 4329 C CA . SER D 4 11 ? 127.370 12.677 20.738 1.00 0.00 11 SER D CA 1
ATOM 4330 C C . SER D 4 11 ? 128.101 11.601 19.963 1.00 0.00 11 SER D C 1
ATOM 4331 O O . SER D 4 11 ? 129.170 11.143 20.365 1.00 0.00 11 SER D O 1
ATOM 4334 N N . VAL D 4 12 ? 127.528 11.218 18.801 1.00 0.00 12 VAL D N 1
ATOM 4335 C CA . VAL D 4 12 ? 128.065 10.336 17.790 1.00 0.00 12 VAL D CA 1
ATOM 4336 C C . VAL D 4 12 ? 129.398 10.791 17.234 1.00 0.00 12 VAL D C 1
ATOM 4337 O O . VAL D 4 12 ? 130.284 9.971 17.015 1.00 0.00 12 VAL D O 1
ATOM 4341 N N . LEU D 4 13 ? 129.547 12.106 16.943 1.00 0.00 13 LEU D N 1
ATOM 4342 C CA . LEU D 4 13 ? 130.659 12.709 16.234 1.00 0.00 13 LEU D CA 1
ATOM 4343 C C . LEU D 4 13 ? 132.005 12.383 16.843 1.00 0.00 13 LEU D C 1
ATOM 4344 O O . LEU D 4 13 ? 132.912 11.965 16.126 1.00 0.00 13 LEU D O 1
ATOM 4349 N N . PHE D 4 14 ? 132.141 12.530 18.187 1.00 0.00 14 PHE D N 1
ATOM 4350 C CA . PHE D 4 14 ? 133.329 12.184 18.950 1.00 0.00 14 PHE D CA 1
ATOM 4351 C C . PHE D 4 14 ? 133.780 10.752 18.812 1.00 0.00 14 PHE D C 1
ATOM 4352 O O . PHE D 4 14 ? 134.983 10.498 18.839 1.00 0.00 14 PHE D O 1
ATOM 4360 N N . ILE D 4 15 ? 132.833 9.785 18.693 1.00 0.00 15 ILE D N 1
ATOM 4361 C CA . ILE D 4 15 ? 133.093 8.358 18.602 1.00 0.00 15 ILE D CA 1
ATOM 4362 C C . ILE D 4 15 ? 134.011 8.070 17.437 1.00 0.00 15 ILE D C 1
ATOM 4363 O O . ILE D 4 15 ? 135.033 7.416 17.628 1.00 0.00 15 ILE D O 1
ATOM 4368 N N . VAL D 4 16 ? 133.681 8.568 16.219 1.00 0.00 16 VAL D N 1
ATOM 4369 C CA . VAL D 4 16 ? 134.464 8.371 15.013 1.00 0.00 16 VAL D CA 1
ATOM 4370 C C . VAL D 4 16 ? 135.848 8.979 15.099 1.00 0.00 16 VAL D C 1
ATOM 4371 O O . VAL D 4 16 ? 136.822 8.378 14.647 1.00 0.00 16 VAL D O 1
ATOM 4375 N N . ILE D 4 17 ? 135.959 10.196 15.684 1.00 0.00 17 ILE D N 1
ATOM 4376 C CA . ILE D 4 17 ? 137.209 10.904 15.875 1.00 0.00 17 ILE D CA 1
ATOM 4377 C C . ILE D 4 17 ? 138.156 10.073 16.767 1.00 0.00 17 ILE D C 1
ATOM 4378 O O . ILE D 4 17 ? 137.699 9.221 17.022 1.00 0.00 17 ILE D O 1
#

Solvent-accessible surface area: 32273 Å² total; per-residue (Å²): 150,120,89,95,84,40,32,8,53,91,12,36,115,8,18,102,55,3,8,62,13,4,52,52,4,40,131,13,88,162,41,94,38,112,82,33,101,17,62,19,2,52,8,12,12,4,1,1,3,7,32,41,3,35,18,1,2,2,5,12,47,4,11,28,38,1,27,60,12,35,24,32,26,172,97,120,159,83,44,116,41,130,97,97,219,61,156,61,84,6,16,33,15,61,110,6,36,96,47,6,73,37,9,18,82,73,32,20,79,35,45,144,198,72,26,129,39,57,200,49,97,22,105,13,74,119,35,10,81,20,0,52,48,0,1,48,30,20,14,11,35,47,8,113,50,22,137,3,131,10,101,38,16,37,38,11,11,20,10,0,1,5,11,4,2,21,66,14,23,92,34,79,49,124,77,139,51,54,111,40,48,40,144,11,35,33,2,14,1,45,55,135,10,42,94,44,12,82,149,88,125,94,42,51,88,141,113,160,75,40,22,158,104,99,51,70,5,68,64,29,98,68,0,47,109,81,15,71,40,45,14,13,75,68,12,16,31,106,54,79,145,24,88,104,13,49,115,135,229,25,110,150,131,81,66,67,56,19,6,8,52,36,1,12,46,1,6,11,55,3,6,13,29,5,0,2,31,6,33,49,10,65,72,109,22,80,153,159,75,67,37,154,129,94,8,120,138,27,11,200,95,108,44,34,64,6,2,46,114,88,93,102,14,8,4,4,64,2,52,44,2,10,7,69,53,44,105,13,97,73,31,161,37,102,90,39,14,90,60,10,49,79,81,2,51,25,22,0,0,122,58,1,68,27,52,31,69,84,50,24,37,8,17,106,42,23,19,127,80,11,85,139,108,39,26,20,56,44,57,68,105,166,117,48,43,133,90,43,36,42,132,31,33,62,22,15,5,4,17,0,0,5,24,25,1,25,66,32,1,78,10,14,40,112,5,1,13,48,17,5,15,2,2,15,24,0,12,29,3,12,8,16,11,46,8,34,44,43,123,47,15,98,151,106,16,68,132,39,122,119,156,252,179,74,87,20,54,127,51,65,92,105,0,32,101,75,4,90,150,181,14,86,107,5,89,213,143,62,73,109,103,33,10,113,40,10,59,120,10,69,30,99,27,2,105,45,0,62,125,37,45,51,82,42,85,8,64,49,99,137,113,104,20,64,57,46,122,72,79,153,63,29,15,114,100,55,54,122,61,73,61,118,114,65,94,60,56,24,62,116,98,54,71,57,13,161,86,94,142,102,79,32,116,60,19,49,41,31,31,91,23,15,55,40,17,2,91